Protein AF-A0A8T5DVI0-F1 (afdb_monomer_lite)

Radius of gyration: 33.38 Å; chains: 1; bounding box: 99×47×87 Å

Foldseek 3Di:
DDPVVVVVVVVVVVVVVVVVVVVVVVVVVCVVVLCPFPVVFDAQQQDALVRCLVLCVPFWDADAQAPQAPPAQEEEAAESDQQDPQQLLVLLLCLVSVVSNLAQAEEEADAPDVLLVVLLVVCLVPVDLVSVQVRLVVGLHSLSSSSSSNSCSVSNHRYHHQFHHPVPQDPPDDPSRSLQVRQQSSLQVVLVQPPPVSHRYYYYDHPVSLGCNGNVVSCVVSVGGYFYEYEEEALDARPDQDPPLRGHRSNNVSCVVVVNLVHWTKGAPVPNGSGRTYTYGYDDDPPVSVVVVVVVCVVPPDDDPPDDDDDDDPCVCVVPPDQFDKDKDFCLVQFDQDLVCLLVSQLVVLLVRLVPRVSDDPVNSLQSSLLVSLCCCPVVSPQQGHWGMWIADRVQQKIKTKGFHNNNDRDDCVSTVSHGIGIGIDHVVNSCVPPDDSQLQDPDPVLQDDFPWDWQPVRPCLRSQLNSLRSCVSRPLVQWDWDPDDAFTKIFRADPPDPPDRGSDIGFPNGTDADPLLVLLLVLLVLLVVCVVLLVVVLVVLVVLLPDPLDDPVVSVVSVVLSVVSVVLSVQLNVLSSCSRVQQNVQVSVSHGRDLVNSVVSLVSNLVSLVVNVVSLVVVVVVVVVDPRDPDPDDPDPVVVVVSSVVSVVSSVVSVVSSVVSVVVSD

Sequence (667 aa):
MTLSEVKNSVQETIFLKDRIKTSLEKIIKLNKEIDPGDDGYKRFVNAKSDDIMPYVQSNWTDLDEASLVNDSQVILFGDTNHAKTGNIGGMAKYIPLLKKAGITDVAIEFPRDEKNLEAVTQFNETGDLSLIRPIANQTRTPVRIVRFFRNAHQEGMNVSLIDMPEKSRDSKWSTTQLNYQRGIYMGQVLSELAEDSNVKIAAFCGAGHFREKEIPKQLTDDNIAFKKFAVVTQGQPMSFILPDNQYEIGPANAVNRCDLSNRSGFVDLNNNYDLDGFIYFTKSSLIEDQKSAKLILDDISSIIPSVDAPKENALAHLTGSTAIQTISQHFGNRVDPSLYTWEGTNTEKIYDFVNNIDSLNNGQKLHLSIMLENYVRTTLRHGGGSILRMEFDSDANAFGIDTIDTFGKKFDAEEYAAARGKHREVTLDMLLSQYNFEDIMIKDVSQIPETDILPNPENLESAHKVMILMSAYATHPERITWANDRSTPMIGVYREGNHNDDYITRLGIEDFLLTDMESKLVDFEKKNSEYTHNMDKLNTLFYSFSKDKALSFSYRKKVKNYSSEFIAIFSDIIYASNNVTRKIINARSELQYLSNDSAETLIENAYNKLETYNAVINNVADVMDKKNVYRGKFFENDLDFKQIIQDNREMVKDLRSNLNDIRTSLN

Structure (mmCIF, N/CA/C/O backbone):
data_AF-A0A8T5DVI0-F1
#
_entry.id   AF-A0A8T5DVI0-F1
#
loop_
_atom_site.group_PDB
_atom_site.id
_atom_site.type_symbol
_atom_site.label_atom_id
_atom_site.label_alt_id
_atom_site.label_comp_id
_atom_site.label_asym_id
_atom_site.label_entity_id
_atom_site.label_seq_id
_atom_site.pdbx_PDB_ins_code
_atom_site.Cartn_x
_atom_site.Cartn_y
_atom_site.Cartn_z
_atom_site.occupancy
_atom_site.B_iso_or_equiv
_atom_site.auth_seq_id
_atom_site.auth_comp_id
_atom_site.auth_asym_id
_atom_site.auth_atom_id
_atom_site.pdbx_PDB_model_num
ATOM 1 N N . MET A 1 1 ? 48.429 -19.786 4.264 1.00 49.12 1 MET A N 1
ATOM 2 C CA . MET A 1 1 ? 47.968 -19.079 5.470 1.00 49.12 1 MET A CA 1
ATOM 3 C C . MET A 1 1 ? 49.130 -18.978 6.443 1.00 49.12 1 MET A C 1
ATOM 5 O O . MET A 1 1 ? 49.641 -20.007 6.872 1.00 49.12 1 MET A O 1
ATOM 9 N N . THR A 1 2 ? 49.638 -17.777 6.689 1.00 55.56 2 THR A N 1
ATOM 10 C CA . THR A 1 2 ? 50.796 -17.542 7.566 1.00 55.56 2 THR A CA 1
ATOM 11 C C . THR A 1 2 ? 50.367 -17.444 9.032 1.00 55.56 2 THR A C 1
ATOM 13 O O . THR A 1 2 ? 49.215 -17.142 9.341 1.00 55.56 2 THR A O 1
ATOM 16 N N . LEU A 1 3 ? 51.294 -17.668 9.970 1.00 42.81 3 LEU A N 1
ATOM 17 C CA . LEU A 1 3 ? 51.008 -17.565 11.408 1.00 42.81 3 LEU A CA 1
ATOM 18 C C . LEU A 1 3 ? 50.484 -16.167 11.809 1.00 42.81 3 LEU A C 1
ATOM 20 O O . LEU A 1 3 ? 49.744 -16.045 12.782 1.00 42.81 3 LEU A O 1
ATOM 24 N N . SER A 1 4 ? 50.839 -15.115 11.058 1.00 48.41 4 SER A N 1
ATOM 25 C CA . SER A 1 4 ? 50.315 -13.760 11.268 1.00 48.41 4 SER A CA 1
ATOM 26 C C . SER A 1 4 ? 48.877 -13.589 10.779 1.00 48.41 4 SER A C 1
ATOM 28 O O . SER A 1 4 ? 48.117 -12.871 11.417 1.00 48.41 4 SER A O 1
ATOM 30 N N . GLU A 1 5 ? 48.475 -14.266 9.700 1.00 44.12 5 GLU A N 1
ATOM 31 C CA . GLU A 1 5 ? 47.089 -14.245 9.202 1.00 44.12 5 GLU A CA 1
ATOM 32 C C . GLU A 1 5 ? 46.136 -14.941 10.179 1.00 44.12 5 GLU A C 1
ATOM 34 O O . GLU A 1 5 ? 45.064 -14.419 10.472 1.00 44.12 5 GLU A O 1
ATOM 39 N N . VAL A 1 6 ? 46.566 -16.059 10.776 1.00 46.59 6 VAL A N 1
ATOM 40 C CA . VAL A 1 6 ? 45.803 -16.741 11.836 1.00 46.59 6 VAL A CA 1
ATOM 41 C C . VAL A 1 6 ? 45.685 -15.853 13.078 1.00 46.59 6 VAL A C 1
ATOM 43 O O . VAL A 1 6 ? 44.616 -15.755 13.674 1.00 46.59 6 VAL A O 1
ATOM 46 N N . LYS A 1 7 ? 46.758 -15.148 13.457 1.00 50.31 7 LYS A N 1
ATOM 47 C CA . LYS A 1 7 ? 46.757 -14.260 14.628 1.00 50.31 7 LYS A CA 1
ATOM 48 C C . LYS A 1 7 ? 45.857 -13.033 14.430 1.00 50.31 7 LYS A C 1
ATOM 50 O O . LYS A 1 7 ? 45.138 -12.671 15.359 1.00 50.31 7 LYS A O 1
ATOM 55 N N . ASN A 1 8 ? 45.848 -12.454 13.227 1.00 55.25 8 ASN A N 1
ATOM 56 C CA . ASN A 1 8 ? 44.955 -11.349 12.868 1.00 55.25 8 ASN A CA 1
ATOM 57 C C . ASN A 1 8 ? 43.490 -11.799 12.817 1.00 55.25 8 ASN A C 1
ATOM 59 O O . ASN A 1 8 ? 42.644 -11.132 13.399 1.00 55.25 8 ASN A O 1
ATOM 63 N N . SER A 1 9 ? 43.195 -12.963 12.229 1.00 45.84 9 SER A N 1
ATOM 64 C CA . SER A 1 9 ? 41.837 -13.528 12.200 1.00 45.84 9 SER A CA 1
ATOM 65 C C . SER A 1 9 ? 41.302 -13.832 13.607 1.00 45.84 9 SER A C 1
ATOM 67 O O . SER A 1 9 ? 40.149 -13.530 13.922 1.00 45.84 9 SER A O 1
ATOM 69 N N . VAL A 1 10 ? 42.145 -14.359 14.503 1.00 57.53 10 VAL A N 1
ATOM 70 C CA . VAL A 1 10 ? 41.775 -14.587 15.909 1.00 57.53 10 VAL A CA 1
ATOM 71 C C . VAL A 1 10 ? 41.552 -13.261 16.645 1.00 57.53 10 VAL A C 1
ATOM 73 O O . VAL A 1 10 ? 40.590 -13.151 17.401 1.00 57.53 10 VAL A O 1
ATOM 76 N N . GLN A 1 11 ? 42.379 -12.236 16.408 1.00 58.84 11 GLN A N 1
ATOM 77 C CA . GLN A 1 11 ? 42.171 -10.904 16.989 1.00 58.84 11 GLN A CA 1
ATOM 78 C C . GLN A 1 11 ? 40.897 -10.229 16.471 1.00 58.84 11 GLN A C 1
ATOM 80 O O . GLN A 1 11 ? 40.158 -9.670 17.277 1.00 58.84 11 GLN A O 1
ATOM 85 N N . GLU A 1 12 ? 40.593 -10.325 15.176 1.00 55.38 12 GLU A N 1
ATOM 86 C CA . GLU A 1 12 ? 39.336 -9.834 14.602 1.00 55.38 12 GLU A CA 1
ATOM 87 C C . GLU A 1 12 ? 38.130 -10.575 15.182 1.00 55.38 12 GLU A C 1
ATOM 89 O O . GLU A 1 12 ? 37.137 -9.941 15.526 1.00 55.38 12 GLU A O 1
ATOM 94 N N . THR A 1 13 ? 38.232 -11.891 15.385 1.00 54.12 13 THR A N 1
ATOM 95 C CA . THR A 1 13 ? 37.162 -12.701 15.990 1.00 54.12 13 THR A CA 1
ATOM 96 C C . THR A 1 13 ? 36.935 -12.341 17.462 1.00 54.12 13 THR A C 1
ATOM 98 O O . THR A 1 13 ? 35.790 -12.227 17.901 1.00 54.12 13 THR A O 1
ATOM 101 N N . ILE A 1 14 ? 38.006 -12.114 18.231 1.00 63.81 14 ILE A N 1
ATOM 102 C CA . ILE A 1 14 ? 37.920 -11.641 19.623 1.00 63.81 14 ILE A CA 1
ATOM 103 C C . ILE A 1 14 ? 37.315 -10.233 19.664 1.00 63.81 14 ILE A C 1
ATOM 105 O O . ILE A 1 14 ? 36.398 -9.991 20.443 1.00 63.81 14 ILE A O 1
ATOM 109 N N . PHE A 1 15 ? 37.745 -9.336 18.774 1.00 62.19 15 PHE A N 1
ATOM 110 C CA . PHE A 1 15 ? 37.209 -7.979 18.682 1.00 62.19 15 PHE A CA 1
ATOM 111 C C . PHE A 1 15 ? 35.726 -7.964 18.280 1.00 62.19 15 PHE A C 1
ATOM 113 O O . PHE A 1 15 ? 34.943 -7.187 18.830 1.00 62.19 15 PHE A O 1
ATOM 120 N N . LEU A 1 16 ? 35.306 -8.852 17.370 1.00 56.91 16 LEU A N 1
ATOM 121 C CA . LEU A 1 16 ? 33.899 -9.039 17.007 1.00 56.91 16 LEU A CA 1
ATOM 122 C C . LEU A 1 16 ? 33.086 -9.557 18.197 1.00 56.91 16 LEU A C 1
ATOM 124 O O . LEU A 1 16 ? 32.005 -9.041 18.471 1.00 56.91 16 LEU A O 1
ATOM 128 N N . LYS A 1 17 ? 33.617 -10.547 18.924 1.00 67.50 17 LYS A N 1
ATOM 129 C CA . LYS A 1 17 ? 32.980 -11.124 20.113 1.00 67.50 17 LYS A CA 1
ATOM 130 C C . LYS A 1 17 ? 32.817 -10.085 21.221 1.00 67.50 17 LYS A C 1
ATOM 132 O O . LYS A 1 17 ? 31.741 -10.009 21.807 1.00 67.50 17 LYS A O 1
ATOM 137 N N . ASP A 1 18 ? 33.831 -9.259 21.462 1.00 65.94 18 ASP A N 1
ATOM 138 C CA . ASP A 1 18 ? 33.763 -8.176 22.442 1.00 65.94 18 ASP A CA 1
ATOM 139 C C . ASP A 1 18 ? 32.789 -7.081 21.993 1.00 65.94 18 ASP A C 1
ATOM 141 O O . ASP A 1 18 ? 31.961 -6.657 22.791 1.00 65.94 18 ASP A O 1
ATOM 145 N N . ARG A 1 19 ? 32.762 -6.697 20.705 1.00 59.78 19 ARG A N 1
ATOM 146 C CA . ARG A 1 19 ? 31.736 -5.776 20.172 1.00 59.78 19 ARG A CA 1
ATOM 147 C C . ARG A 1 19 ? 30.322 -6.324 20.319 1.00 59.78 19 ARG A C 1
ATOM 149 O O . ARG A 1 19 ? 29.428 -5.563 20.685 1.00 59.78 19 ARG A O 1
ATOM 156 N N . ILE A 1 20 ? 30.106 -7.605 20.023 1.00 62.69 20 ILE A N 1
ATOM 157 C CA . ILE A 1 20 ? 28.805 -8.268 20.178 1.00 62.69 20 ILE A CA 1
ATOM 158 C C . ILE A 1 20 ? 28.428 -8.314 21.655 1.00 62.69 20 ILE A C 1
ATOM 160 O O . ILE A 1 20 ? 27.305 -7.960 21.991 1.00 62.69 20 ILE A O 1
ATOM 164 N N . LYS A 1 21 ? 29.365 -8.655 22.546 1.00 66.50 21 LYS A N 1
ATOM 165 C CA . LYS A 1 21 ? 29.148 -8.659 23.994 1.00 66.50 21 LYS A CA 1
ATOM 166 C C . LYS A 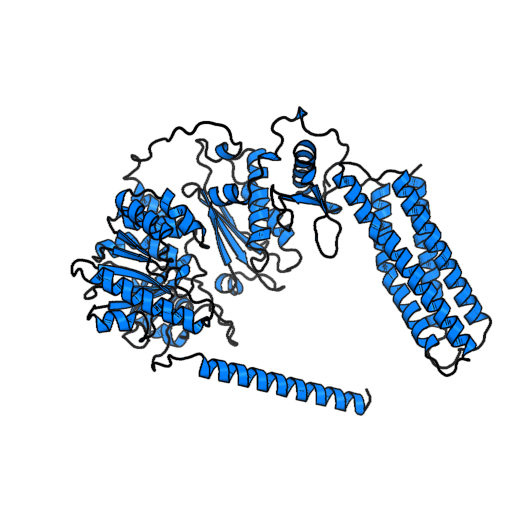1 21 ? 28.819 -7.264 24.520 1.00 66.50 21 LYS A C 1
ATOM 168 O O . LYS A 1 21 ? 27.822 -7.124 25.205 1.00 66.50 21 LYS A O 1
ATOM 173 N N . THR A 1 22 ? 29.569 -6.226 24.153 1.00 63.75 22 THR A N 1
ATOM 174 C CA . THR A 1 22 ? 29.280 -4.837 24.548 1.00 63.75 22 THR A CA 1
ATOM 175 C C . THR A 1 22 ? 27.964 -4.338 23.951 1.00 63.75 22 THR A C 1
ATOM 177 O O . THR A 1 22 ? 27.250 -3.576 24.596 1.00 63.75 22 THR A O 1
ATOM 180 N N . SER A 1 23 ? 27.612 -4.763 22.734 1.00 57.94 23 SER A N 1
ATOM 181 C CA . SER A 1 23 ? 26.320 -4.432 22.118 1.00 57.94 23 SER A CA 1
ATOM 182 C C . SER A 1 23 ? 25.172 -5.156 22.818 1.00 57.94 23 SER A C 1
ATOM 184 O O . SER A 1 23 ? 24.162 -4.529 23.098 1.00 57.94 23 SER A O 1
ATOM 186 N N . LEU A 1 24 ? 25.345 -6.429 23.182 1.00 55.12 24 LEU A N 1
ATOM 187 C CA . LEU A 1 24 ? 24.399 -7.201 23.988 1.00 55.12 24 LEU A CA 1
ATOM 188 C C . LEU A 1 24 ? 24.277 -6.638 25.398 1.00 55.12 24 LEU A C 1
ATOM 190 O O . LEU A 1 24 ? 23.171 -6.503 25.882 1.00 55.12 24 LEU A O 1
ATOM 194 N N . GLU A 1 25 ? 25.370 -6.251 26.049 1.00 59.44 25 GLU A N 1
ATOM 195 C CA . GLU A 1 25 ? 25.352 -5.594 27.358 1.00 59.44 25 GLU A CA 1
ATOM 196 C C . GLU A 1 25 ? 24.685 -4.224 27.273 1.00 59.44 25 GLU A C 1
ATOM 198 O O . GLU A 1 25 ? 23.922 -3.880 28.167 1.00 59.44 25 GLU A O 1
ATOM 203 N N . LYS A 1 26 ? 24.888 -3.466 26.185 1.00 54.44 26 LYS A N 1
ATOM 204 C CA . LYS A 1 26 ? 24.126 -2.242 25.911 1.00 54.44 26 LYS A CA 1
ATOM 205 C C . LYS A 1 26 ? 22.653 -2.531 25.667 1.00 54.44 26 LYS A C 1
ATOM 207 O O . LYS A 1 26 ? 21.849 -1.788 26.196 1.00 54.44 26 LYS A O 1
ATOM 212 N N . ILE A 1 27 ? 22.292 -3.579 24.927 1.00 50.34 27 ILE A N 1
ATOM 213 C CA . ILE A 1 27 ? 20.897 -3.989 24.691 1.00 50.34 27 ILE A CA 1
ATOM 214 C C . ILE A 1 27 ? 20.252 -4.495 25.985 1.00 50.34 27 ILE A C 1
ATOM 216 O O . ILE A 1 27 ? 19.115 -4.158 26.256 1.00 50.34 27 ILE A O 1
ATOM 220 N N . ILE A 1 28 ? 20.970 -5.247 26.820 1.00 50.66 28 ILE A N 1
ATOM 221 C CA . ILE A 1 28 ? 20.510 -5.736 28.127 1.00 50.66 28 ILE A CA 1
ATOM 222 C C . ILE A 1 28 ? 20.371 -4.569 29.102 1.00 50.66 28 ILE A C 1
ATOM 224 O O . ILE A 1 28 ? 19.407 -4.515 29.857 1.00 50.66 28 ILE A O 1
ATOM 228 N N . LYS A 1 29 ? 21.318 -3.627 29.090 1.00 42.62 29 LYS A N 1
ATOM 229 C CA . LYS A 1 29 ? 21.262 -2.410 29.899 1.00 42.62 29 LYS A CA 1
ATOM 230 C C . LYS A 1 29 ? 20.142 -1.487 29.424 1.00 42.62 29 LYS A C 1
ATOM 232 O O . LYS A 1 29 ? 19.383 -1.033 30.261 1.00 42.62 29 LYS A O 1
ATOM 237 N N . LEU A 1 30 ? 19.969 -1.307 28.114 1.00 43.84 30 LEU A N 1
ATOM 238 C CA . LEU A 1 30 ? 18.816 -0.634 27.514 1.00 43.84 30 LEU A CA 1
ATOM 239 C C . LEU A 1 30 ? 17.528 -1.360 27.912 1.00 43.84 30 LEU A C 1
ATOM 241 O O . LEU A 1 30 ? 16.643 -0.713 28.428 1.00 43.84 30 LEU A O 1
ATOM 245 N N . ASN A 1 31 ? 17.437 -2.686 27.835 1.00 39.22 31 ASN A N 1
ATOM 246 C CA . ASN A 1 31 ? 16.255 -3.436 28.280 1.00 39.22 31 ASN A CA 1
ATOM 247 C C . ASN A 1 31 ? 15.982 -3.300 29.789 1.00 39.22 31 ASN A C 1
ATOM 249 O O . ASN A 1 31 ? 14.826 -3.331 30.189 1.00 39.22 31 ASN A O 1
ATOM 253 N N . LYS A 1 32 ? 17.014 -3.126 30.626 1.00 39.78 32 LYS A N 1
ATOM 254 C CA . LYS A 1 32 ? 16.868 -2.867 32.070 1.00 39.78 32 LYS A CA 1
ATOM 255 C C . LYS A 1 32 ? 16.581 -1.401 32.411 1.00 39.78 32 LYS A C 1
ATOM 257 O O . LYS A 1 32 ? 16.018 -1.138 33.463 1.00 39.78 32 LYS A O 1
ATOM 262 N N . GLU A 1 33 ? 16.988 -0.460 31.564 1.00 39.94 33 GLU A N 1
ATOM 263 C CA . GLU A 1 33 ? 16.776 0.985 31.741 1.00 39.94 33 GLU A CA 1
ATOM 264 C C . GLU A 1 33 ? 15.528 1.497 30.982 1.00 39.94 33 GLU A C 1
ATOM 266 O O . GLU A 1 33 ? 15.061 2.596 31.264 1.00 39.94 33 GLU A O 1
ATOM 271 N N . ILE A 1 34 ? 14.963 0.711 30.051 1.00 42.81 34 ILE A N 1
ATOM 272 C CA . ILE A 1 34 ? 13.792 1.042 29.207 1.00 42.81 34 ILE A CA 1
ATOM 273 C C . ILE A 1 34 ? 12.474 0.498 29.767 1.00 42.81 34 ILE A C 1
ATOM 275 O O . ILE A 1 34 ? 11.423 0.896 29.267 1.00 42.81 34 ILE A O 1
ATOM 279 N N . ASP A 1 35 ? 12.483 -0.335 30.811 1.00 42.06 35 ASP A N 1
ATOM 280 C CA . ASP A 1 35 ? 11.243 -0.743 31.479 1.00 42.06 35 ASP A CA 1
ATOM 281 C C . ASP A 1 35 ? 11.020 0.037 32.789 1.00 42.06 35 ASP A C 1
ATOM 283 O O . ASP A 1 35 ? 11.393 -0.425 33.868 1.00 42.06 35 ASP A O 1
ATOM 287 N N . PRO A 1 36 ? 10.416 1.241 32.749 1.00 37.75 36 PRO A N 1
ATOM 288 C CA . PRO A 1 36 ? 9.961 1.934 33.952 1.00 37.75 36 PRO A CA 1
ATOM 289 C C . PRO A 1 36 ? 8.748 1.245 34.624 1.00 37.75 36 PRO A C 1
ATOM 291 O O . PRO A 1 36 ? 8.157 1.821 35.548 1.00 37.75 36 PRO A O 1
ATOM 294 N N . GLY A 1 37 ? 8.357 0.043 34.173 1.00 41.78 37 GLY A N 1
ATOM 295 C CA . GLY A 1 37 ? 7.135 -0.656 34.557 1.00 41.78 37 GLY A CA 1
ATOM 296 C C . GLY A 1 37 ? 7.271 -2.177 34.670 1.00 41.78 37 GLY A C 1
ATOM 297 O O . GLY A 1 37 ? 6.352 -2.881 34.244 1.00 41.78 37 GLY A O 1
ATOM 298 N N . ASP A 1 38 ? 8.340 -2.677 35.303 1.00 46.44 38 ASP A N 1
ATOM 299 C CA . ASP A 1 38 ? 8.255 -3.972 35.993 1.00 46.44 38 ASP A CA 1
ATOM 300 C C . ASP A 1 38 ? 7.333 -3.787 37.215 1.00 46.44 38 ASP A C 1
ATOM 302 O O . ASP A 1 38 ? 7.764 -3.500 38.332 1.00 46.44 38 ASP A O 1
ATOM 306 N N . ASP A 1 39 ? 6.027 -3.816 36.947 1.00 51.53 39 ASP A N 1
ATOM 307 C CA . ASP A 1 39 ? 4.931 -3.750 37.917 1.00 51.53 39 ASP A CA 1
ATOM 308 C C . ASP A 1 39 ? 4.658 -5.126 38.560 1.00 51.53 39 ASP A C 1
ATOM 310 O O . ASP A 1 39 ? 3.711 -5.281 39.327 1.00 51.53 39 ASP A O 1
ATOM 314 N N . GLY A 1 40 ? 5.510 -6.127 38.293 1.00 46.38 40 GLY A N 1
ATOM 315 C CA . GLY A 1 40 ? 5.433 -7.462 38.885 1.00 46.38 40 GLY A CA 1
ATOM 316 C C . GLY A 1 40 ? 4.423 -8.409 38.226 1.00 46.38 40 GLY A C 1
ATOM 317 O O . GLY A 1 40 ? 4.270 -9.537 38.699 1.00 46.38 40 GLY A O 1
ATOM 318 N N . TYR A 1 41 ? 3.759 -8.006 37.135 1.00 50.59 41 TYR A N 1
ATOM 319 C CA . TYR A 1 41 ? 2.787 -8.845 36.425 1.00 50.59 41 TYR A CA 1
ATOM 320 C C . TYR A 1 41 ? 3.394 -9.626 35.248 1.00 50.59 41 TYR A C 1
ATOM 322 O O . TYR A 1 41 ? 4.251 -9.145 34.504 1.00 50.59 41 TYR A O 1
ATOM 330 N N . LYS A 1 42 ? 2.880 -10.844 35.008 1.00 64.88 42 LYS A N 1
ATOM 331 C CA . LYS A 1 42 ? 3.125 -11.573 33.753 1.00 64.88 42 LYS A CA 1
ATOM 332 C C . LYS A 1 42 ? 2.398 -10.850 32.615 1.00 64.88 42 LYS A C 1
ATOM 334 O O . LYS A 1 42 ? 1.173 -10.866 32.569 1.00 64.88 42 LYS A O 1
ATOM 339 N N . ARG A 1 43 ? 3.148 -10.247 31.687 1.00 73.88 43 ARG A N 1
ATOM 340 C CA . ARG A 1 43 ? 2.597 -9.547 30.513 1.00 73.88 43 ARG A CA 1
ATOM 341 C C . ARG A 1 43 ? 1.921 -10.516 29.542 1.00 73.88 43 ARG A C 1
ATOM 343 O O . ARG A 1 43 ? 2.596 -11.379 28.976 1.00 73.88 43 ARG A O 1
ATOM 350 N N . PHE A 1 44 ? 0.631 -10.321 29.275 1.00 81.88 44 PHE A N 1
ATOM 351 C CA . PHE A 1 44 ? -0.142 -11.165 28.354 1.00 81.88 44 PHE A CA 1
ATOM 352 C C . PHE A 1 44 ? 0.440 -11.218 26.931 1.00 81.88 44 PHE A C 1
ATOM 354 O O . PHE A 1 44 ? 0.556 -12.291 26.343 1.00 81.88 44 PHE A O 1
ATOM 361 N N . VAL A 1 45 ? 0.882 -10.080 26.383 1.00 72.38 45 VAL A N 1
ATOM 362 C CA . VAL A 1 45 ? 1.431 -9.991 25.011 1.00 72.38 45 VAL A CA 1
ATOM 363 C C . VAL A 1 45 ? 2.713 -10.808 24.795 1.00 72.38 45 VAL A C 1
ATOM 365 O O . VAL A 1 45 ? 3.067 -11.101 23.656 1.00 72.38 45 VAL A O 1
ATOM 368 N N . ASN A 1 46 ? 3.386 -11.199 25.882 1.00 75.12 46 ASN A N 1
ATOM 369 C CA . ASN A 1 46 ? 4.594 -12.025 25.871 1.00 75.12 46 ASN A CA 1
ATOM 370 C C . ASN A 1 46 ? 4.324 -13.475 26.312 1.00 75.12 46 ASN A C 1
ATOM 372 O O . ASN A 1 46 ? 5.267 -14.258 26.446 1.00 75.12 46 ASN A O 1
ATOM 376 N N . ALA A 1 47 ? 3.067 -13.833 26.588 1.00 80.31 47 ALA A N 1
ATOM 377 C CA . ALA A 1 47 ? 2.712 -15.163 27.059 1.00 80.31 47 ALA A CA 1
ATOM 378 C C . ALA A 1 47 ? 2.979 -16.215 25.977 1.00 80.31 47 ALA A C 1
ATOM 380 O O . ALA A 1 47 ? 2.689 -16.003 24.795 1.00 80.31 47 ALA A O 1
ATOM 381 N N . LYS A 1 48 ? 3.515 -17.372 26.380 1.00 83.88 48 LYS A N 1
ATOM 382 C CA . LYS A 1 48 ? 3.704 -18.505 25.471 1.00 83.88 48 LYS A CA 1
ATOM 383 C C . LYS A 1 48 ? 2.390 -19.253 25.287 1.00 83.88 48 LYS A C 1
ATOM 385 O O . LYS A 1 48 ? 1.545 -19.278 26.176 1.00 83.88 48 LYS A O 1
ATOM 390 N N . SER A 1 49 ? 2.250 -19.922 24.144 1.00 85.50 49 SER A N 1
ATOM 391 C CA . SER A 1 49 ? 1.069 -20.742 23.844 1.00 85.50 49 SER A CA 1
ATOM 392 C C . SER A 1 49 ? 0.789 -21.783 24.934 1.00 85.50 49 SER A C 1
ATOM 394 O O . SER A 1 49 ? -0.348 -21.884 25.381 1.00 85.50 49 SER A O 1
ATOM 396 N N . ASP A 1 50 ? 1.819 -22.483 25.423 1.00 86.69 50 ASP A N 1
ATOM 397 C CA . ASP A 1 50 ? 1.665 -23.505 26.470 1.00 86.69 50 ASP A CA 1
ATOM 398 C C . ASP A 1 50 ? 1.163 -22.935 27.808 1.00 86.69 50 ASP A C 1
ATOM 400 O O . ASP A 1 50 ? 0.495 -23.647 28.553 1.00 86.69 50 ASP A O 1
ATOM 404 N N . ASP A 1 51 ? 1.434 -21.657 28.098 1.00 87.19 51 ASP A N 1
ATOM 405 C CA . ASP A 1 51 ? 0.955 -21.002 29.320 1.00 87.19 51 ASP A CA 1
ATOM 406 C C . ASP A 1 51 ? -0.520 -20.582 29.201 1.00 87.19 51 ASP A C 1
ATOM 408 O O . ASP A 1 51 ? -1.241 -20.565 30.196 1.00 87.19 51 ASP A O 1
ATOM 412 N N . ILE A 1 52 ? -0.977 -20.249 27.987 1.00 90.19 52 ILE A N 1
ATOM 413 C CA . ILE A 1 52 ? -2.343 -19.771 27.713 1.00 90.19 52 ILE A CA 1
ATOM 414 C C . ILE A 1 52 ? -3.318 -20.926 27.446 1.00 90.19 52 ILE A C 1
ATOM 416 O O . ILE A 1 52 ? -4.495 -20.840 27.795 1.00 90.19 52 ILE A O 1
ATOM 420 N N . MET A 1 53 ? -2.835 -22.022 26.858 1.00 91.88 53 MET A N 1
ATOM 421 C CA . MET A 1 53 ? -3.645 -23.168 26.436 1.00 91.88 53 MET A CA 1
ATOM 422 C C . MET A 1 53 ? -4.562 -23.740 27.536 1.00 91.88 53 MET A C 1
ATOM 424 O O . MET A 1 53 ? -5.724 -23.998 27.220 1.00 91.88 53 MET A O 1
ATOM 428 N N . PRO A 1 54 ? -4.138 -23.881 28.813 1.00 92.94 54 PRO A N 1
ATOM 429 C CA . PRO A 1 54 ? -5.028 -24.360 29.872 1.00 92.94 54 PRO A CA 1
ATOM 430 C C . PRO A 1 54 ? -6.272 -23.484 30.060 1.00 92.94 54 PRO A C 1
ATOM 432 O O . PRO A 1 54 ? -7.365 -24.020 30.212 1.00 92.94 54 PRO A O 1
ATOM 435 N N . TYR A 1 55 ? -6.128 -22.156 29.980 1.00 92.25 55 TYR A N 1
ATOM 436 C CA . TYR A 1 55 ? -7.250 -21.217 30.098 1.00 92.25 55 TYR A CA 1
ATOM 437 C C . TYR A 1 55 ? -8.187 -21.311 28.897 1.00 92.25 55 TYR A C 1
ATOM 439 O O . TYR A 1 55 ? -9.400 -21.300 29.063 1.00 92.25 55 TYR A O 1
ATOM 447 N N . VAL A 1 56 ? -7.641 -21.466 27.686 1.00 91.56 56 VAL A N 1
ATOM 448 C CA . VAL A 1 56 ? -8.455 -21.687 26.479 1.00 91.56 56 VAL A CA 1
ATOM 449 C C . VAL A 1 56 ? -9.283 -22.967 26.616 1.00 91.56 56 VAL A C 1
ATOM 451 O O . VAL A 1 56 ? -10.461 -22.976 26.287 1.00 91.56 56 VAL A O 1
ATOM 454 N N . GLN A 1 57 ? -8.692 -24.048 27.127 1.00 92.31 57 GLN A N 1
ATOM 455 C CA . GLN A 1 57 ? -9.388 -25.328 27.284 1.00 92.31 57 GLN A CA 1
ATOM 456 C C . GLN A 1 57 ? -10.486 -25.285 28.352 1.00 92.31 57 GLN A C 1
ATOM 458 O O . GLN A 1 57 ? -11.509 -25.946 28.188 1.00 92.31 57 GLN A O 1
ATOM 463 N N . SER A 1 58 ? -10.275 -24.547 29.446 1.00 88.62 58 SER A N 1
ATOM 464 C CA . SER A 1 58 ? -11.192 -24.547 30.590 1.00 88.62 58 SER A CA 1
ATOM 465 C C . SER A 1 58 ? -12.208 -23.404 30.594 1.00 88.62 58 SER A C 1
ATOM 467 O O . SER A 1 58 ? -13.274 -23.567 31.182 1.00 88.62 58 SER A O 1
ATOM 469 N N . ASN A 1 59 ? -11.888 -22.267 29.968 1.00 89.19 59 ASN A N 1
ATOM 470 C CA . ASN A 1 59 ? -12.620 -21.005 30.132 1.00 89.19 59 ASN A CA 1
ATOM 471 C C . ASN A 1 59 ? -13.095 -20.392 28.803 1.00 89.19 59 ASN A C 1
ATOM 473 O O . ASN A 1 59 ? -13.530 -19.242 28.796 1.00 89.19 59 ASN A O 1
ATOM 477 N N . TRP A 1 60 ? -12.990 -21.106 27.677 1.00 89.12 60 TRP A N 1
ATOM 478 C CA . TRP A 1 60 ? -13.523 -20.609 26.410 1.00 89.12 60 TRP A CA 1
ATOM 479 C C . TRP A 1 60 ? -15.044 -20.492 26.463 1.00 89.12 60 TRP A C 1
ATOM 481 O O . TRP A 1 60 ? -15.752 -21.481 26.670 1.00 89.12 60 TRP A O 1
ATOM 491 N N . THR A 1 61 ? -15.540 -19.300 26.161 1.00 85.31 61 THR A N 1
ATOM 492 C CA . THR A 1 61 ? -16.952 -19.049 25.895 1.00 85.31 61 THR A CA 1
ATOM 493 C C . THR A 1 61 ? -17.110 -18.481 24.495 1.00 85.31 61 THR A C 1
ATOM 495 O O . THR A 1 61 ? -16.284 -17.697 24.020 1.00 85.31 61 THR A O 1
ATOM 498 N N . ASP A 1 62 ? -18.193 -18.854 23.822 1.00 81.12 62 ASP A N 1
ATOM 499 C CA . ASP A 1 62 ? -18.577 -18.143 22.607 1.00 81.12 62 ASP A CA 1
ATOM 500 C C . ASP A 1 62 ? -18.907 -16.686 22.969 1.00 81.12 62 ASP A C 1
ATOM 502 O O . ASP A 1 62 ? -19.312 -16.393 24.094 1.00 81.12 62 ASP A O 1
ATOM 506 N N . LEU A 1 63 ? -18.668 -15.753 22.045 1.00 72.75 63 LEU A N 1
ATOM 507 C CA . LEU A 1 63 ? -18.984 -14.341 22.279 1.00 72.75 63 LEU A CA 1
ATOM 508 C C . LEU A 1 63 ? -20.508 -14.162 22.366 1.00 72.75 63 LEU A C 1
ATOM 510 O O . LEU A 1 63 ? -21.178 -14.103 21.333 1.00 72.75 63 LEU A O 1
ATOM 514 N N . ASP A 1 64 ? -21.036 -14.069 23.588 1.00 65.88 64 ASP A N 1
ATOM 515 C CA . ASP A 1 64 ? -22.444 -13.814 23.896 1.00 65.88 64 ASP A CA 1
ATOM 516 C C . ASP A 1 64 ? -22.647 -12.605 24.838 1.00 65.88 64 ASP A C 1
ATOM 518 O O . ASP A 1 64 ? -21.712 -12.066 25.430 1.00 65.88 64 ASP A O 1
ATOM 522 N N . GLU A 1 65 ? -23.890 -12.111 24.898 1.00 57.62 65 GLU A N 1
ATOM 523 C CA . GLU A 1 65 ? -24.278 -10.788 25.427 1.00 57.62 65 GLU A CA 1
ATOM 524 C C . GLU A 1 65 ? -23.985 -10.579 26.931 1.00 57.62 65 GLU A C 1
ATOM 526 O O . GLU A 1 65 ? -23.863 -9.439 27.375 1.00 57.62 65 GLU A O 1
ATOM 531 N N . ALA A 1 66 ? -23.876 -11.649 27.728 1.00 50.22 66 ALA A N 1
ATOM 532 C CA . ALA A 1 66 ? -23.987 -11.576 29.191 1.00 50.22 66 ALA A CA 1
ATOM 533 C C . ALA A 1 66 ? -22.648 -11.647 29.952 1.00 50.22 66 ALA A C 1
ATOM 535 O O . ALA A 1 66 ? -22.594 -11.286 31.130 1.00 50.22 66 ALA A O 1
ATOM 536 N N . SER A 1 67 ? -21.570 -12.106 29.312 1.00 54.62 67 SER A N 1
ATOM 537 C CA . SER A 1 67 ? -20.297 -12.419 29.983 1.00 54.62 67 SER A CA 1
ATOM 538 C C . SER A 1 67 ? -19.259 -11.282 29.946 1.00 54.62 67 SER A C 1
ATOM 540 O O . SER A 1 67 ? -18.389 -11.221 30.813 1.00 54.62 67 SER A O 1
ATOM 542 N N . LEU A 1 68 ? -19.371 -10.331 29.011 1.00 62.41 68 LEU A N 1
ATOM 543 C CA . LEU A 1 68 ? -18.307 -9.351 28.727 1.00 62.41 68 LEU A CA 1
ATOM 544 C C . LEU A 1 68 ? -18.297 -8.090 29.619 1.00 62.41 68 LEU A C 1
ATOM 546 O O . LEU A 1 68 ? -17.269 -7.428 29.722 1.00 62.41 68 LEU A O 1
ATOM 550 N N . VAL A 1 69 ? -19.416 -7.732 30.254 1.00 63.91 69 VAL A N 1
ATOM 551 C CA . VAL A 1 69 ? -19.714 -6.326 30.641 1.00 63.91 69 VAL A CA 1
ATOM 552 C C . VAL A 1 69 ? -20.260 -6.113 32.043 1.00 63.91 69 VAL A C 1
ATOM 554 O O . VAL A 1 69 ? -20.296 -4.971 32.508 1.00 63.91 69 VAL A O 1
ATOM 557 N N . ASN A 1 70 ? -20.731 -7.167 32.711 1.00 63.09 70 ASN A N 1
ATOM 558 C CA . ASN A 1 70 ? -21.380 -6.987 34.004 1.00 63.09 70 ASN A CA 1
ATOM 559 C C . ASN A 1 70 ? -20.385 -6.366 35.002 1.00 63.09 70 ASN A C 1
ATOM 561 O O . ASN A 1 70 ? -19.231 -6.799 35.101 1.00 63.09 70 ASN A O 1
ATOM 565 N N . ASP A 1 71 ? -20.862 -5.322 35.685 1.00 75.81 71 ASP A N 1
ATOM 566 C CA . ASP A 1 71 ? -20.215 -4.610 36.795 1.00 75.81 71 ASP A CA 1
ATOM 567 C C . ASP A 1 71 ? -19.058 -3.649 36.456 1.00 75.81 71 ASP A C 1
ATOM 569 O O . ASP A 1 71 ? -18.296 -3.265 37.342 1.00 75.81 71 ASP A O 1
ATOM 573 N N . SER A 1 72 ? -18.911 -3.206 35.201 1.00 88.06 72 SER A N 1
ATOM 574 C CA . SER A 1 72 ? -17.905 -2.192 34.829 1.00 88.06 72 SER A CA 1
ATOM 575 C C . SER A 1 72 ? -18.506 -1.017 34.062 1.00 88.06 72 SER A C 1
ATOM 577 O O . SER A 1 72 ? -19.414 -1.189 33.248 1.00 88.06 72 SER A O 1
ATOM 579 N N . GLN A 1 73 ? -17.996 0.184 34.338 1.00 91.94 73 GLN A N 1
ATOM 580 C CA . GLN A 1 73 ? -18.358 1.407 33.625 1.00 91.94 73 GLN A CA 1
ATOM 581 C C . GLN A 1 73 ? -17.480 1.599 32.384 1.00 91.94 73 GLN A C 1
ATOM 583 O O . GLN A 1 73 ? -17.977 2.011 31.340 1.00 91.94 73 GLN A O 1
ATOM 588 N N . VAL A 1 74 ? -16.195 1.243 32.468 1.00 94.94 74 VAL A N 1
ATOM 589 C CA . VAL A 1 74 ? -15.254 1.312 31.341 1.00 94.94 74 VAL A CA 1
ATOM 590 C C . VAL A 1 74 ? -14.722 -0.077 31.005 1.00 94.94 74 VAL A C 1
ATOM 592 O O . VAL A 1 74 ? -14.311 -0.836 31.878 1.00 94.94 74 VAL A O 1
ATOM 595 N N . ILE A 1 75 ? -14.684 -0.415 29.722 1.00 93.12 75 ILE A N 1
ATOM 596 C CA . ILE A 1 75 ? -14.050 -1.635 29.226 1.00 93.12 75 ILE A CA 1
ATOM 597 C C . ILE A 1 75 ? -12.962 -1.258 28.249 1.00 93.12 75 ILE A C 1
ATOM 599 O O . ILE A 1 75 ? -13.211 -0.600 27.241 1.00 93.12 75 ILE A O 1
ATOM 603 N N . LEU A 1 76 ? -11.752 -1.700 28.556 1.00 94.38 76 LEU A N 1
ATOM 604 C CA . LEU A 1 76 ? -10.571 -1.436 27.764 1.00 94.38 76 LEU A CA 1
ATOM 605 C C . LEU A 1 76 ? -10.292 -2.644 26.863 1.00 94.38 76 LEU A C 1
ATOM 607 O O . LEU A 1 76 ? -9.945 -3.722 27.344 1.00 94.38 76 LEU A O 1
ATOM 611 N N . PHE A 1 77 ? -10.426 -2.455 25.554 1.00 93.00 77 PHE A N 1
ATOM 612 C CA . PHE A 1 77 ? -10.087 -3.418 24.511 1.00 93.00 77 PHE A CA 1
ATOM 613 C C . PHE A 1 77 ? -8.704 -3.100 23.941 1.00 93.00 77 PHE A C 1
ATOM 615 O O . PHE A 1 77 ? -8.527 -2.176 23.149 1.00 93.00 77 PHE A O 1
ATOM 622 N N . GLY A 1 78 ? -7.724 -3.884 24.375 1.00 90.81 78 GLY A N 1
ATOM 623 C CA . GLY A 1 78 ? -6.313 -3.738 24.064 1.00 90.81 78 GLY A CA 1
ATOM 624 C C . GLY A 1 78 ? -5.977 -4.320 22.706 1.00 90.81 78 GLY A C 1
ATOM 625 O O . GLY A 1 78 ? -5.849 -5.537 22.569 1.00 90.81 78 GLY A O 1
ATOM 626 N N . ASP A 1 79 ? -5.768 -3.463 21.716 1.00 88.44 79 ASP A N 1
ATOM 627 C CA . ASP A 1 79 ? -5.216 -3.839 20.425 1.00 88.44 79 ASP A CA 1
ATOM 628 C C . ASP A 1 79 ? -3.792 -4.373 20.612 1.00 88.44 79 ASP A C 1
ATOM 630 O O . ASP A 1 79 ? -2.858 -3.644 20.960 1.00 88.44 79 ASP A O 1
ATOM 634 N N . THR A 1 80 ? -3.627 -5.678 20.406 1.00 83.69 80 THR A N 1
ATOM 635 C CA . THR A 1 80 ? -2.330 -6.345 20.546 1.00 83.69 80 THR A CA 1
ATOM 636 C C . THR A 1 80 ? -1.473 -6.236 19.282 1.00 83.69 80 THR A C 1
ATOM 638 O O . THR A 1 80 ? -0.297 -6.608 19.316 1.00 83.69 80 THR A O 1
ATOM 641 N N . ASN A 1 81 ? -2.022 -5.722 18.169 1.00 74.56 81 ASN A N 1
ATOM 642 C CA . ASN A 1 81 ? -1.276 -5.474 16.938 1.00 74.56 81 ASN A CA 1
ATOM 643 C C . ASN A 1 81 ? -1.961 -4.450 16.008 1.00 74.56 81 ASN A C 1
ATOM 645 O O . ASN A 1 81 ? -2.646 -4.814 15.049 1.00 74.56 81 ASN A O 1
ATOM 649 N N . HIS A 1 82 ? -1.601 -3.178 16.189 1.00 63.38 82 HIS A N 1
ATOM 650 C CA . HIS A 1 82 ? -2.036 -2.037 15.369 1.00 63.38 82 HIS A CA 1
ATOM 651 C C . HIS A 1 82 ? -1.816 -2.176 13.857 1.00 63.38 82 HIS A C 1
ATOM 653 O O . HIS A 1 82 ? -2.394 -1.442 13.055 1.00 63.38 82 HIS A O 1
ATOM 659 N N . ALA A 1 83 ? -0.932 -3.079 13.423 1.00 56.62 83 ALA A N 1
ATOM 660 C CA . ALA A 1 83 ? -0.644 -3.276 12.010 1.00 56.62 83 ALA A CA 1
ATOM 661 C C . ALA A 1 83 ? -1.629 -4.229 11.310 1.00 56.62 83 ALA A C 1
ATOM 663 O O . ALA A 1 83 ? -1.458 -4.446 10.104 1.00 56.62 83 ALA A O 1
ATOM 664 N N . LYS A 1 84 ? -2.599 -4.821 12.025 1.00 65.06 84 LYS A N 1
ATOM 665 C CA . LYS A 1 84 ? -3.471 -5.887 11.512 1.00 65.06 84 LYS A CA 1
ATOM 666 C C . LYS A 1 84 ? -4.950 -5.510 11.546 1.00 65.06 84 LYS A C 1
ATOM 668 O O . LYS A 1 84 ? -5.480 -5.049 12.545 1.00 65.06 84 LYS A O 1
ATOM 673 N N . THR A 1 85 ? -5.626 -5.794 10.436 1.00 64.81 85 THR A N 1
ATOM 674 C CA . THR A 1 85 ? -7.055 -5.528 10.215 1.00 64.81 85 THR A CA 1
ATOM 675 C C . THR A 1 85 ? -8.001 -6.295 11.114 1.00 64.81 85 THR A C 1
ATOM 677 O O . THR A 1 85 ? -9.110 -5.827 11.350 1.00 64.81 85 THR A O 1
ATOM 680 N N . GLY A 1 86 ? -7.597 -7.470 11.590 1.00 70.88 86 GLY A N 1
ATOM 681 C CA . GLY A 1 86 ? -8.502 -8.375 12.288 1.00 70.88 86 GLY A CA 1
ATOM 682 C C . GLY A 1 86 ? -9.062 -7.815 13.591 1.00 70.88 86 GLY A C 1
ATOM 683 O O . GLY A 1 86 ? -10.254 -7.965 13.839 1.00 70.88 86 GLY A O 1
ATOM 684 N N . ASN A 1 87 ? -8.247 -7.098 14.374 1.00 84.06 87 ASN A N 1
ATOM 685 C CA . ASN A 1 87 ? -8.675 -6.575 15.672 1.00 84.06 87 ASN A CA 1
ATOM 686 C C . ASN A 1 87 ? -9.760 -5.507 15.492 1.00 84.06 87 ASN A C 1
ATOM 688 O O . ASN A 1 87 ? -10.860 -5.652 16.017 1.00 84.06 87 ASN A O 1
ATOM 692 N N . ILE A 1 88 ? -9.497 -4.485 14.671 1.00 83.00 88 ILE A N 1
ATOM 693 C CA . ILE A 1 88 ? -10.485 -3.437 14.383 1.00 83.00 88 ILE A CA 1
ATOM 694 C C . ILE A 1 88 ? -11.686 -3.960 13.582 1.00 83.00 88 ILE A C 1
ATOM 696 O O . ILE A 1 88 ? -12.810 -3.521 13.804 1.00 83.00 88 ILE A O 1
ATOM 700 N N . GLY A 1 89 ? -11.478 -4.922 12.677 1.00 78.75 89 GLY A N 1
ATOM 701 C CA . GLY A 1 89 ? -12.554 -5.555 11.912 1.00 78.75 89 GLY A CA 1
ATOM 702 C C . GLY A 1 89 ? -13.508 -6.345 12.801 1.00 78.75 89 GLY A C 1
ATOM 703 O O . GLY A 1 89 ? -14.722 -6.191 12.683 1.00 78.75 89 GLY A O 1
ATOM 704 N N . GLY A 1 90 ? -12.958 -7.126 13.732 1.00 79.88 90 GLY A N 1
ATOM 705 C CA . GLY A 1 90 ? -13.727 -7.791 14.775 1.00 79.88 90 GLY A CA 1
ATOM 706 C C . GLY A 1 90 ? -14.471 -6.776 15.635 1.00 79.88 90 GLY A C 1
ATOM 707 O O . GLY A 1 90 ? -15.693 -6.836 15.711 1.00 79.88 90 GLY A O 1
ATOM 708 N N . MET A 1 91 ? -13.785 -5.772 16.187 1.00 86.44 91 MET A N 1
ATOM 709 C CA . MET A 1 91 ? -14.441 -4.746 17.009 1.00 86.44 91 MET A CA 1
ATOM 710 C C . MET A 1 91 ? -15.597 -4.048 16.280 1.00 86.44 91 MET A C 1
ATOM 712 O O . MET A 1 91 ? -16.680 -3.932 16.846 1.00 86.44 91 MET A O 1
ATOM 716 N N . ALA A 1 92 ? -15.416 -3.661 15.012 1.00 84.62 92 ALA A N 1
ATOM 717 C CA . ALA A 1 92 ? -16.482 -3.077 14.198 1.00 84.62 92 ALA A CA 1
ATOM 718 C C . ALA A 1 92 ? -17.687 -4.025 14.050 1.00 84.62 92 ALA A C 1
ATOM 720 O O . ALA A 1 92 ? -18.834 -3.589 14.151 1.00 84.62 92 ALA A O 1
ATOM 721 N N . LYS A 1 93 ? -17.444 -5.325 13.839 1.00 81.94 93 LYS A N 1
ATOM 722 C CA . LYS A 1 93 ? -18.488 -6.357 13.718 1.00 81.94 93 LYS A CA 1
ATOM 723 C C . LYS A 1 93 ? -19.273 -6.567 15.018 1.00 81.94 93 LYS A C 1
ATOM 725 O O . LYS A 1 93 ? -20.463 -6.861 14.954 1.00 81.94 93 LYS A O 1
ATOM 730 N N . TYR A 1 94 ? -18.632 -6.422 16.176 1.00 83.06 94 TYR A N 1
ATOM 731 C CA . TYR A 1 94 ? -19.240 -6.698 17.483 1.00 83.06 94 TYR A CA 1
ATOM 732 C C . TYR A 1 94 ? -19.830 -5.462 18.184 1.00 83.06 94 TYR A C 1
ATOM 734 O O . TYR A 1 94 ? -20.307 -5.585 19.308 1.00 83.06 94 TYR A O 1
ATOM 742 N N . ILE A 1 95 ? -19.893 -4.296 17.529 1.00 88.19 95 ILE A N 1
ATOM 743 C CA . ILE A 1 95 ? -20.568 -3.104 18.073 1.00 88.19 95 ILE A CA 1
ATOM 744 C C . ILE A 1 95 ? -22.017 -3.379 18.538 1.00 88.19 95 ILE A C 1
ATOM 746 O O . ILE A 1 95 ? -22.327 -3.034 19.681 1.00 88.19 95 ILE A O 1
ATOM 750 N N . PRO A 1 96 ? -22.888 -4.063 17.764 1.00 85.69 96 PRO A N 1
ATOM 751 C CA . PRO A 1 96 ? -24.244 -4.371 18.231 1.00 85.69 96 PRO A CA 1
ATOM 752 C C . PRO A 1 96 ? -24.256 -5.235 19.498 1.00 85.69 96 PRO A C 1
ATOM 754 O O . PRO A 1 96 ? -25.117 -5.077 20.362 1.00 85.69 96 PRO A O 1
ATOM 757 N N . LEU A 1 97 ? -23.273 -6.133 19.646 1.00 83.75 97 LEU A N 1
ATOM 758 C CA . LEU A 1 97 ? -23.124 -6.942 20.855 1.00 83.75 97 LEU A CA 1
ATOM 759 C C . LEU A 1 97 ? -22.794 -6.054 22.060 1.00 83.75 97 LEU A C 1
ATOM 761 O O . LEU A 1 97 ? -23.425 -6.210 23.100 1.00 83.75 97 LEU A O 1
ATOM 765 N N . LEU A 1 98 ? -21.872 -5.095 21.904 1.00 87.62 98 LEU A N 1
ATOM 766 C CA . LEU A 1 98 ? -21.521 -4.122 22.946 1.00 87.62 98 LEU A CA 1
ATOM 767 C C . LEU A 1 98 ? -22.726 -3.264 23.357 1.00 87.62 98 LEU A C 1
ATOM 769 O O . LEU A 1 98 ? -22.937 -3.039 24.550 1.00 87.62 98 LEU A O 1
ATOM 773 N N . LYS A 1 99 ? -23.558 -2.839 22.397 1.00 88.75 99 LYS A N 1
ATOM 774 C CA . LYS A 1 99 ? -24.790 -2.095 22.691 1.00 88.75 99 LYS A CA 1
ATOM 775 C C . LYS A 1 99 ? -25.757 -2.906 23.551 1.00 88.75 99 LYS A C 1
ATOM 777 O O . LYS A 1 99 ? -26.245 -2.408 24.564 1.00 88.75 99 LYS A O 1
ATOM 782 N N . LYS A 1 100 ? -26.015 -4.165 23.184 1.00 85.69 100 LYS A N 1
ATOM 783 C CA . LYS A 1 100 ? -26.886 -5.071 23.960 1.00 85.69 100 LYS A CA 1
ATOM 784 C C . LYS A 1 100 ? -26.347 -5.362 25.358 1.00 85.69 100 LYS A C 1
ATOM 786 O O . LYS A 1 100 ? -27.110 -5.469 26.311 1.00 85.69 100 LYS A O 1
ATOM 791 N N . ALA A 1 101 ? -25.028 -5.412 25.467 1.00 82.50 101 ALA A N 1
ATOM 792 C CA . ALA A 1 101 ? -24.264 -5.480 26.702 1.00 82.50 101 ALA A CA 1
ATOM 793 C C . ALA A 1 101 ? -24.387 -4.213 27.590 1.00 82.50 101 ALA A C 1
ATOM 795 O O . ALA A 1 101 ? -23.886 -4.177 28.716 1.00 82.50 101 ALA A O 1
ATOM 796 N N . GLY A 1 102 ? -25.077 -3.171 27.117 1.00 87.38 102 GLY A N 1
ATOM 797 C CA . GLY A 1 102 ? -25.360 -1.948 27.862 1.00 87.38 102 GLY A CA 1
ATOM 798 C C . GLY A 1 102 ? -24.305 -0.856 27.704 1.00 87.38 102 GLY A C 1
ATOM 799 O O . GLY A 1 102 ? -24.380 0.138 28.420 1.00 87.38 102 GLY A O 1
ATOM 800 N N . ILE A 1 103 ? -23.338 -1.014 26.795 1.00 91.75 103 ILE A N 1
ATOM 801 C CA . ILE A 1 103 ? -22.423 0.072 26.430 1.00 91.75 103 ILE A CA 1
ATOM 802 C C . ILE A 1 103 ? -23.230 1.180 25.739 1.00 91.75 103 ILE A C 1
ATOM 804 O O . ILE A 1 103 ? -24.082 0.916 24.885 1.00 91.75 103 ILE A O 1
ATOM 808 N N . THR A 1 104 ? -22.963 2.428 26.108 1.00 93.56 104 THR A N 1
ATOM 809 C CA . THR A 1 104 ? -23.601 3.617 25.528 1.00 93.56 104 THR A CA 1
ATOM 810 C C . THR A 1 104 ? -22.666 4.351 24.576 1.00 93.56 104 THR A C 1
ATOM 812 O O . THR A 1 104 ? -23.131 4.924 23.594 1.00 93.56 104 THR A O 1
ATOM 815 N N . ASP A 1 105 ? -21.357 4.270 24.815 1.00 96.25 105 ASP A N 1
ATOM 816 C CA . ASP A 1 105 ? -20.346 5.051 24.113 1.00 96.25 105 ASP A CA 1
ATOM 817 C C . ASP A 1 105 ? -19.167 4.160 23.717 1.00 96.25 105 ASP A C 1
ATOM 819 O O . ASP A 1 105 ? -18.765 3.244 24.441 1.00 96.25 105 ASP A O 1
ATOM 823 N N . VAL A 1 106 ? -18.579 4.441 22.558 1.00 96.44 106 VAL A N 1
ATOM 824 C CA . VAL A 1 106 ? -17.340 3.802 22.120 1.00 96.44 106 VAL A CA 1
ATOM 825 C C . VAL A 1 106 ? -16.232 4.833 21.986 1.00 96.44 106 VAL A C 1
ATOM 827 O O . VAL A 1 106 ? -16.429 5.938 21.487 1.00 96.44 106 VAL A O 1
ATOM 830 N N . ALA A 1 107 ? -15.037 4.466 22.423 1.00 96.38 107 ALA A N 1
ATOM 831 C CA . ALA A 1 107 ? -13.854 5.307 22.358 1.00 96.38 107 ALA A CA 1
ATOM 832 C C . ALA A 1 107 ? -12.777 4.632 21.505 1.00 96.38 107 ALA A C 1
ATOM 834 O O . ALA A 1 107 ? -12.620 3.415 21.557 1.00 96.38 107 ALA A O 1
ATOM 835 N N . ILE A 1 108 ? -12.032 5.402 20.714 1.00 95.12 108 ILE A N 1
ATOM 836 C CA . ILE A 1 108 ? -10.996 4.873 19.820 1.00 95.12 108 ILE A CA 1
ATOM 837 C C . ILE A 1 108 ? -9.731 5.739 19.837 1.00 95.12 108 ILE A C 1
ATOM 839 O O . ILE A 1 108 ? -9.792 6.972 19.872 1.00 95.12 108 ILE A O 1
ATOM 843 N N . GLU A 1 109 ? -8.567 5.088 19.831 1.00 93.38 109 GLU A N 1
ATOM 844 C CA . GLU A 1 109 ? -7.244 5.723 19.858 1.00 93.38 109 GLU A CA 1
ATOM 845 C C . GLU A 1 109 ? -6.921 6.460 18.544 1.00 93.38 109 GLU A C 1
ATOM 847 O O . GLU A 1 109 ? -6.186 5.976 17.686 1.00 93.38 109 GLU A O 1
ATOM 852 N N . PHE A 1 110 ? -7.467 7.666 18.400 1.00 93.06 110 PHE A N 1
ATOM 853 C CA . PHE A 1 110 ? -7.077 8.647 17.389 1.00 93.06 110 PHE A CA 1
ATOM 854 C C . PHE A 1 110 ? -6.762 9.994 18.033 1.00 93.06 110 PHE A C 1
ATOM 856 O O . PHE A 1 110 ? -7.394 10.337 19.041 1.00 93.06 110 PHE A O 1
ATOM 863 N N . PRO A 1 111 ? -5.818 10.773 17.466 1.00 92.44 111 PRO A N 1
ATOM 864 C CA . PRO A 1 111 ? -5.442 12.064 18.021 1.00 92.44 111 PRO A CA 1
ATOM 865 C C . PRO A 1 111 ? -6.639 13.011 18.081 1.00 92.44 111 PRO A C 1
ATOM 867 O O . PRO A 1 111 ? -7.308 13.258 17.070 1.00 92.44 111 PRO A O 1
ATOM 870 N N . ARG A 1 112 ? -6.867 13.592 19.260 1.00 93.81 112 ARG A N 1
ATOM 871 C CA . ARG A 1 112 ? -7.882 14.624 19.519 1.00 93.81 112 ARG A CA 1
ATOM 872 C C . ARG A 1 112 ? -7.486 16.003 18.968 1.00 93.81 112 ARG A C 1
ATOM 874 O O . ARG A 1 112 ? -7.665 17.021 19.631 1.00 93.81 112 ARG A O 1
ATOM 881 N N . ASP A 1 113 ? -6.913 16.056 17.769 1.00 94.06 113 ASP A N 1
ATOM 882 C CA . ASP A 1 113 ? -6.668 17.329 17.093 1.00 94.06 113 ASP A CA 1
ATOM 883 C C . ASP A 1 113 ? -8.001 18.043 16.829 1.00 94.06 113 ASP A C 1
ATOM 885 O O . ASP A 1 113 ? -9.006 17.399 16.539 1.00 94.06 113 ASP A O 1
ATOM 889 N N . GLU A 1 114 ? -8.007 19.375 16.896 1.00 93.19 114 GLU A N 1
ATOM 890 C CA . GLU A 1 114 ? -9.216 20.211 16.785 1.00 93.19 114 GLU A CA 1
ATOM 891 C C . GLU A 1 114 ? -10.088 19.845 15.571 1.00 93.19 114 GLU A C 1
ATOM 893 O O . GLU A 1 114 ? -11.282 19.599 15.715 1.00 93.19 114 GLU A O 1
ATOM 898 N N . LYS A 1 115 ? -9.463 19.671 14.398 1.00 93.31 115 LYS A N 1
ATOM 899 C CA . LYS A 1 115 ? -10.126 19.216 13.166 1.00 93.31 115 LYS A CA 1
ATOM 900 C C . LYS A 1 115 ? -10.798 17.845 13.319 1.00 93.31 115 LYS A C 1
ATOM 902 O O . LYS A 1 115 ? -11.884 17.632 12.789 1.00 93.31 115 LYS A O 1
ATOM 907 N N . ASN A 1 116 ? -10.133 16.896 13.978 1.00 94.31 116 ASN A N 1
ATOM 908 C CA . ASN A 1 116 ? -10.661 15.541 14.139 1.00 94.31 116 ASN A CA 1
ATOM 909 C C . ASN A 1 116 ? -11.829 15.536 15.132 1.00 94.31 116 ASN A C 1
ATOM 911 O O . ASN A 1 116 ? -12.821 14.853 14.901 1.00 94.31 116 ASN A O 1
ATOM 915 N N . LEU A 1 117 ? -11.731 16.321 16.210 1.00 93.56 117 LEU A N 1
ATOM 916 C CA . LEU A 1 117 ? -12.815 16.490 17.178 1.00 93.56 117 LEU A CA 1
ATOM 917 C C . LEU A 1 117 ? -14.051 17.133 16.546 1.00 93.56 117 LEU A C 1
ATOM 919 O O . LEU A 1 117 ? -15.158 16.642 16.762 1.00 93.56 117 LEU A O 1
ATOM 923 N N . GLU A 1 118 ? -13.874 18.190 15.749 1.00 95.56 118 GLU A N 1
ATOM 924 C CA . GLU A 1 118 ? -14.976 18.844 15.036 1.00 95.56 118 GLU A CA 1
ATOM 925 C C . GLU A 1 118 ? -15.688 17.859 14.099 1.00 95.56 118 GLU A C 1
ATOM 927 O O . GLU A 1 118 ? -16.909 17.711 14.166 1.00 95.56 118 GLU A O 1
ATOM 932 N N . ALA A 1 119 ? -14.921 17.114 13.297 1.00 94.81 119 ALA A N 1
ATOM 933 C CA . ALA A 1 119 ? -15.460 16.119 12.376 1.00 94.81 119 ALA A CA 1
ATOM 934 C C . ALA A 1 119 ? -16.236 15.003 13.097 1.00 94.81 119 ALA A C 1
ATOM 936 O O . ALA A 1 119 ? -17.309 14.609 12.646 1.00 94.81 119 ALA A O 1
ATOM 937 N N . VAL A 1 120 ? -15.725 14.502 14.227 1.00 96.06 120 VAL A N 1
ATOM 938 C CA . VAL A 1 120 ? -16.389 13.432 14.993 1.00 96.06 120 VAL A CA 1
ATOM 939 C C . VAL A 1 120 ? -17.622 13.936 15.735 1.00 96.06 120 VAL A C 1
ATOM 941 O O . VAL A 1 120 ? -18.619 13.222 15.804 1.00 96.06 120 VAL A O 1
ATOM 944 N N . THR A 1 121 ? -17.597 15.171 16.234 1.00 95.69 121 THR A N 1
ATOM 945 C CA . THR A 1 121 ? -18.769 15.797 16.864 1.00 95.69 121 THR A CA 1
ATOM 946 C C . THR A 1 121 ? -19.907 15.932 15.855 1.00 95.69 121 THR A C 1
ATOM 948 O O . THR A 1 121 ? -21.004 15.433 16.093 1.00 95.69 121 THR A O 1
ATOM 951 N N . GLN A 1 122 ? -19.621 16.503 14.681 1.00 95.88 122 GLN A N 1
ATOM 952 C CA . GLN A 1 122 ? -20.601 16.619 13.599 1.00 95.88 122 GLN A CA 1
ATOM 953 C C . GLN A 1 122 ? -21.068 15.245 13.097 1.00 95.88 122 GLN A C 1
ATOM 955 O O . GLN A 1 122 ? -22.247 15.067 12.791 1.00 95.88 122 GLN A O 1
ATOM 960 N N . PHE A 1 123 ? -20.180 14.248 13.040 1.00 96.56 123 PHE A N 1
ATOM 961 C CA . PHE A 1 123 ? -20.559 12.879 12.693 1.00 96.56 123 PHE A CA 1
ATOM 962 C C . PHE A 1 123 ? -21.543 12.275 13.701 1.00 96.56 123 PHE A C 1
ATOM 964 O O . PHE A 1 123 ? -22.537 11.690 13.281 1.00 96.56 123 PHE A O 1
ATOM 971 N N . ASN A 1 124 ? -21.308 12.417 15.008 1.00 95.75 124 ASN A N 1
ATOM 972 C CA . ASN A 1 124 ? -22.217 11.874 16.022 1.00 95.75 124 ASN A CA 1
ATOM 973 C C . ASN A 1 124 ? -23.634 12.466 15.888 1.00 95.75 124 ASN A C 1
ATOM 975 O O . ASN A 1 124 ? -24.611 11.751 16.092 1.00 95.75 124 ASN A O 1
ATOM 979 N N . GLU A 1 125 ? -23.749 13.736 15.486 1.00 94.94 125 GLU A N 1
ATOM 980 C CA . GLU A 1 125 ? -25.032 14.421 15.271 1.00 94.94 125 GLU A CA 1
ATOM 981 C C . GLU A 1 125 ? -25.725 14.041 13.951 1.00 94.94 125 GLU A C 1
ATOM 983 O O . GLU A 1 125 ? -26.951 13.953 13.897 1.00 94.94 125 GLU A O 1
ATOM 988 N N . THR A 1 126 ? -24.958 13.847 12.875 1.00 92.00 126 THR A N 1
ATOM 989 C CA . THR A 1 126 ? -25.496 13.751 11.501 1.00 92.00 126 THR A CA 1
ATOM 990 C C . THR A 1 126 ? -25.441 12.353 10.893 1.00 92.00 126 THR A C 1
ATOM 992 O O . THR A 1 126 ? -26.167 12.072 9.940 1.00 92.00 126 THR A O 1
ATOM 995 N N . GLY A 1 127 ? -24.549 11.496 11.384 1.00 89.62 127 GLY A N 1
ATOM 996 C CA . GLY A 1 127 ? -24.207 10.219 10.765 1.00 89.62 127 GLY A CA 1
ATOM 997 C C . GLY A 1 127 ? -23.404 10.332 9.463 1.00 89.62 127 GLY A C 1
ATOM 998 O O . GLY A 1 127 ? -23.203 9.316 8.791 1.00 89.62 127 GLY A O 1
ATOM 999 N N . ASP A 1 128 ? -22.934 11.526 9.071 1.00 86.81 128 ASP A N 1
ATOM 1000 C CA . ASP A 1 128 ? -22.231 11.715 7.796 1.00 86.81 128 ASP A CA 1
ATOM 1001 C C . ASP A 1 128 ? -20.814 11.115 7.810 1.00 86.81 128 ASP A C 1
ATOM 1003 O O . ASP A 1 128 ? -19.846 11.687 8.318 1.00 86.81 128 ASP A O 1
ATOM 1007 N N . LEU A 1 129 ? -20.670 9.947 7.177 1.00 84.56 129 LEU A N 1
ATOM 1008 C CA . LEU A 1 129 ? -19.394 9.239 7.055 1.00 84.56 129 LEU A CA 1
ATOM 1009 C C . LEU A 1 129 ? -18.343 9.997 6.228 1.00 84.56 129 LEU A C 1
ATOM 1011 O O . LEU A 1 129 ? -17.163 9.645 6.307 1.00 84.56 129 LEU A O 1
ATOM 1015 N N . SER A 1 130 ? -18.723 11.009 5.438 1.00 82.75 130 SER A N 1
ATOM 1016 C CA . SER A 1 130 ? -17.774 11.837 4.684 1.00 82.75 130 SER A CA 1
ATOM 1017 C C . SER A 1 130 ? -16.794 12.574 5.609 1.00 82.75 130 SER A C 1
ATOM 1019 O O . SER A 1 130 ? -15.619 12.714 5.267 1.00 82.75 130 SER A O 1
ATOM 1021 N N . LEU A 1 131 ? -17.237 12.917 6.823 1.00 86.12 131 LEU A N 1
ATOM 1022 C CA . LEU A 1 131 ? -16.441 13.564 7.869 1.00 86.12 131 LEU A CA 1
ATOM 1023 C C . LEU A 1 131 ? -15.380 12.626 8.467 1.00 86.12 131 LEU A C 1
ATOM 1025 O O . LEU A 1 131 ? -14.299 13.064 8.860 1.00 86.12 131 LEU A O 1
ATOM 1029 N N . ILE A 1 132 ? -15.661 11.319 8.496 1.00 90.56 132 ILE A N 1
ATOM 1030 C CA . ILE A 1 132 ? -14.790 10.299 9.099 1.00 90.56 132 ILE A CA 1
ATOM 1031 C C . ILE A 1 132 ? -13.747 9.775 8.110 1.00 90.56 132 ILE A C 1
ATOM 1033 O O . ILE A 1 132 ? -12.630 9.439 8.509 1.00 90.56 132 ILE A O 1
ATOM 1037 N N . ARG A 1 133 ? -14.065 9.727 6.810 1.00 83.38 133 ARG A N 1
ATOM 1038 C CA . ARG A 1 133 ? -13.154 9.212 5.768 1.00 83.38 133 ARG A CA 1
ATOM 1039 C C . ARG A 1 133 ? -11.748 9.838 5.810 1.00 83.38 133 ARG A C 1
ATOM 1041 O O . ARG A 1 133 ? -10.788 9.072 5.746 1.00 83.38 133 ARG A O 1
ATOM 1048 N N . PRO A 1 134 ? -11.565 11.164 5.981 1.00 81.94 134 PRO A N 1
ATOM 1049 C CA . PRO A 1 134 ? -10.234 11.765 6.096 1.00 81.94 134 PRO A CA 1
ATOM 1050 C C . PRO A 1 134 ? -9.425 11.286 7.308 1.00 81.94 134 PRO A C 1
ATOM 1052 O O . PRO A 1 134 ? -8.199 11.240 7.232 1.00 81.94 134 PRO A O 1
ATOM 1055 N N . ILE A 1 135 ? -10.089 10.941 8.415 1.00 86.81 135 ILE A N 1
A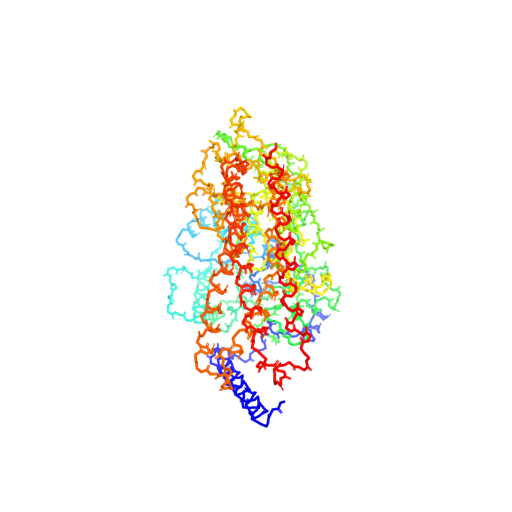TOM 1056 C CA . ILE A 1 135 ? -9.449 10.384 9.615 1.00 86.81 135 ILE A CA 1
ATOM 1057 C C . ILE A 1 135 ? -9.081 8.920 9.346 1.00 86.81 135 ILE A C 1
ATOM 1059 O O . ILE A 1 135 ? -7.935 8.511 9.519 1.00 86.81 135 ILE A O 1
ATOM 1063 N N . ALA A 1 136 ? -10.031 8.141 8.825 1.00 86.50 136 ALA A N 1
ATOM 1064 C CA . ALA A 1 136 ? -9.846 6.727 8.520 1.00 86.50 136 ALA A CA 1
ATOM 1065 C C . ALA A 1 136 ? -8.737 6.472 7.480 1.00 86.50 136 ALA A C 1
ATOM 1067 O O . ALA A 1 136 ? -7.952 5.535 7.641 1.00 86.50 136 ALA A O 1
ATOM 1068 N N . ASN A 1 137 ? -8.628 7.323 6.452 1.00 79.94 137 ASN A N 1
ATOM 1069 C CA . ASN A 1 137 ? -7.628 7.230 5.377 1.00 79.94 137 ASN A CA 1
ATOM 1070 C C . ASN A 1 137 ? -6.179 7.442 5.852 1.00 79.94 137 ASN A C 1
ATOM 1072 O O . ASN A 1 137 ? -5.250 7.159 5.100 1.00 79.94 137 ASN A O 1
ATOM 1076 N N . GLN A 1 138 ? -5.969 7.902 7.090 1.00 78.25 138 GLN A N 1
ATOM 1077 C CA . GLN A 1 138 ? -4.639 7.970 7.713 1.00 78.25 138 GLN A CA 1
ATOM 1078 C C . GLN A 1 138 ? -4.182 6.605 8.254 1.00 78.25 138 GLN A C 1
ATOM 1080 O O . GLN A 1 138 ? -3.030 6.439 8.655 1.00 78.25 138 GLN A O 1
ATOM 1085 N N . THR A 1 139 ? -5.072 5.609 8.267 1.00 80.19 139 THR A N 1
ATOM 1086 C CA . THR A 1 139 ? -4.786 4.261 8.761 1.00 80.19 139 THR A CA 1
ATOM 1087 C C . THR A 1 139 ? -4.495 3.276 7.633 1.00 80.19 139 THR A C 1
ATOM 1089 O O . THR A 1 139 ? -4.685 3.541 6.451 1.00 80.19 139 THR A O 1
ATOM 1092 N N . ARG A 1 140 ? -4.055 2.075 8.015 1.00 77.38 140 ARG A N 1
ATOM 1093 C CA . ARG A 1 140 ? -3.872 0.939 7.098 1.00 77.38 140 ARG A CA 1
ATOM 1094 C C . ARG A 1 140 ? -5.183 0.211 6.780 1.00 77.38 140 ARG A C 1
ATOM 1096 O O . ARG A 1 140 ? -5.172 -0.697 5.949 1.00 77.38 140 ARG A O 1
ATOM 1103 N N . THR A 1 141 ? -6.256 0.563 7.490 1.00 81.31 141 THR A N 1
ATOM 1104 C CA . THR A 1 141 ? -7.538 -0.153 7.526 1.00 81.31 141 THR A CA 1
ATOM 1105 C C . THR A 1 141 ? -8.733 0.818 7.472 1.00 81.31 141 THR A C 1
ATOM 1107 O O . THR A 1 141 ? -9.626 0.748 8.328 1.00 81.31 141 THR A O 1
ATOM 1110 N N . PRO A 1 142 ? -8.746 1.784 6.529 1.00 83.50 142 PRO A N 1
ATOM 1111 C CA . PRO A 1 142 ? -9.768 2.826 6.460 1.00 83.50 142 PRO A CA 1
ATOM 1112 C C . PRO A 1 142 ? -11.201 2.295 6.411 1.00 83.50 142 PRO A C 1
ATOM 1114 O O . PRO A 1 142 ? -12.086 2.867 7.044 1.00 83.50 142 PRO A O 1
ATOM 1117 N N . VAL A 1 143 ? -11.458 1.195 5.702 1.00 83.44 143 VAL A N 1
ATOM 1118 C CA . VAL A 1 143 ? -12.812 0.651 5.539 1.00 83.44 143 VAL A CA 1
ATOM 1119 C C . VAL A 1 143 ? -13.334 0.135 6.872 1.00 83.44 143 VAL A C 1
ATOM 1121 O O . VAL A 1 143 ? -14.482 0.402 7.226 1.00 83.44 143 VAL A O 1
ATOM 1124 N N . ARG A 1 144 ? -12.499 -0.569 7.640 1.00 85.31 144 ARG A N 1
ATOM 1125 C CA . ARG A 1 144 ? -12.886 -1.094 8.959 1.00 85.31 144 ARG A CA 1
ATOM 1126 C C . ARG A 1 144 ? -13.099 0.004 9.992 1.00 85.31 144 ARG A C 1
ATOM 1128 O O . ARG A 1 144 ? -14.035 -0.098 10.777 1.00 85.31 144 ARG A O 1
ATOM 1135 N N . ILE A 1 145 ? -12.315 1.080 9.935 1.00 88.31 145 ILE A N 1
ATOM 1136 C CA . ILE A 1 145 ? -12.549 2.268 10.766 1.00 88.31 145 ILE A CA 1
ATOM 1137 C C . ILE A 1 145 ? -13.885 2.918 10.396 1.00 88.31 145 ILE A C 1
ATOM 1139 O O . ILE A 1 145 ? -14.723 3.124 11.265 1.00 88.31 145 ILE A O 1
ATOM 1143 N N . VAL A 1 146 ? -14.153 3.155 9.109 1.00 87.69 146 VAL A N 1
ATOM 1144 C CA . VAL A 1 146 ? -15.448 3.706 8.670 1.00 87.69 146 VAL A CA 1
ATOM 1145 C C . VAL A 1 146 ? -16.613 2.800 9.088 1.00 87.69 146 VAL A C 1
ATOM 1147 O O . VAL A 1 146 ? -17.653 3.304 9.507 1.00 87.69 146 VAL A O 1
ATOM 1150 N N . ARG A 1 147 ? -16.454 1.470 9.020 1.00 86.38 147 ARG A N 1
ATOM 1151 C CA . ARG A 1 147 ? -17.460 0.504 9.500 1.00 86.38 147 ARG A CA 1
ATOM 1152 C C . ARG A 1 147 ? -17.660 0.581 11.017 1.00 86.38 147 ARG A C 1
ATOM 1154 O O . ARG A 1 147 ? -18.803 0.549 11.449 1.00 86.38 147 ARG A O 1
ATOM 1161 N N . PHE A 1 148 ? -16.597 0.726 11.809 1.00 90.12 148 PHE A N 1
ATOM 1162 C CA . PHE A 1 148 ? -16.697 0.917 13.262 1.00 90.12 148 PHE A CA 1
ATOM 1163 C C . PHE A 1 148 ? -17.565 2.135 13.605 1.00 90.12 148 PHE A C 1
ATOM 1165 O O . PHE A 1 148 ? -18.535 2.003 14.347 1.00 90.12 148 PHE A O 1
ATOM 1172 N N . PHE A 1 149 ? -17.272 3.292 12.998 1.00 92.88 149 PHE A N 1
ATOM 1173 C CA . PHE A 1 149 ? -18.045 4.521 13.209 1.00 92.88 149 PHE A CA 1
ATOM 1174 C C . PHE A 1 149 ? -19.497 4.361 12.751 1.00 92.88 149 PHE A C 1
ATOM 1176 O O . PHE A 1 149 ? -20.418 4.680 13.499 1.00 92.88 149 PHE A O 1
ATOM 1183 N N . ARG A 1 150 ? -19.712 3.812 11.548 1.00 91.19 150 ARG A N 1
ATOM 1184 C CA . ARG A 1 150 ? -21.052 3.547 11.006 1.00 91.19 150 ARG A CA 1
ATOM 1185 C C . ARG A 1 150 ? -21.887 2.685 11.949 1.00 91.19 150 ARG A C 1
ATOM 1187 O O . ARG A 1 150 ? -23.011 3.061 12.257 1.00 91.19 150 ARG A O 1
ATOM 1194 N N . ASN A 1 151 ? -21.340 1.554 12.392 1.00 90.56 151 ASN A N 1
ATOM 1195 C CA . ASN A 1 151 ? -22.062 0.609 13.236 1.00 90.56 151 ASN A CA 1
ATOM 1196 C C . ASN A 1 151 ? -22.365 1.226 14.609 1.00 90.56 151 ASN A C 1
ATOM 1198 O O . ASN A 1 151 ? -23.465 1.055 15.114 1.00 90.56 151 ASN A O 1
ATOM 1202 N N . ALA A 1 152 ? -21.436 1.997 15.187 1.00 93.25 152 ALA A N 1
ATOM 1203 C CA . ALA A 1 152 ? -21.675 2.701 16.450 1.00 93.25 152 ALA A CA 1
ATOM 1204 C C . ALA A 1 152 ? -22.823 3.709 16.335 1.00 93.25 152 ALA A C 1
ATOM 1206 O O . ALA A 1 152 ? -23.744 3.686 17.149 1.00 93.25 152 ALA A O 1
ATOM 1207 N N . HIS A 1 153 ? -22.823 4.528 15.281 1.00 92.88 153 HIS A N 1
ATOM 1208 C CA . HIS A 1 153 ? -23.895 5.491 15.046 1.00 92.88 153 HIS A CA 1
ATOM 1209 C C . HIS A 1 153 ? -25.249 4.809 14.786 1.00 92.88 153 HIS A C 1
ATOM 1211 O O . HIS A 1 153 ? -26.262 5.237 15.332 1.00 92.88 153 HIS A O 1
ATOM 1217 N N . GLN A 1 154 ? -25.277 3.717 14.010 1.00 92.31 154 GLN A N 1
ATOM 1218 C CA . GLN A 1 154 ? -26.499 2.936 13.756 1.00 92.31 154 GLN A CA 1
ATOM 1219 C C . GLN A 1 154 ? -27.106 2.345 15.037 1.00 92.31 154 GLN A C 1
ATOM 1221 O O . GLN A 1 154 ? -28.326 2.306 15.169 1.00 92.31 154 GLN A O 1
ATOM 1226 N N . GLU A 1 155 ? -26.270 1.947 15.996 1.00 93.00 155 GLU A N 1
ATOM 1227 C CA . GLU A 1 155 ? -26.692 1.459 17.318 1.00 93.00 155 GLU A CA 1
ATOM 1228 C C . GLU A 1 155 ? -26.993 2.598 18.320 1.00 93.00 155 GLU A C 1
ATOM 1230 O O . GLU A 1 155 ? -27.251 2.357 19.507 1.00 93.00 155 GLU A O 1
ATOM 1235 N N . GLY A 1 156 ? -26.951 3.858 17.869 1.00 93.19 156 GLY A N 1
ATOM 1236 C CA . GLY A 1 156 ? -27.177 5.036 18.704 1.00 93.19 156 GLY A CA 1
ATOM 1237 C C . GLY A 1 156 ? -26.145 5.166 19.825 1.00 93.19 156 GLY A C 1
ATOM 1238 O O . GLY A 1 156 ? -26.511 5.452 20.966 1.00 93.19 156 GLY A O 1
ATOM 1239 N N . MET A 1 157 ? -24.883 4.854 19.529 1.00 94.56 157 MET A N 1
ATOM 1240 C CA . MET A 1 157 ? -23.743 5.038 20.426 1.00 94.56 157 MET A CA 1
ATOM 1241 C C . MET A 1 157 ? -22.924 6.244 19.973 1.00 94.56 157 MET A C 1
ATOM 1243 O O . MET A 1 157 ? -22.696 6.415 18.772 1.00 94.56 157 MET A O 1
ATOM 1247 N N . ASN A 1 158 ? -22.427 7.052 20.912 1.00 94.81 158 ASN A N 1
ATOM 1248 C CA . ASN A 1 158 ? -21.489 8.115 20.548 1.00 94.81 158 ASN A CA 1
ATOM 1249 C C . ASN A 1 158 ? -20.092 7.536 20.337 1.00 94.81 158 ASN A C 1
ATOM 1251 O O . ASN A 1 158 ? -19.665 6.625 21.052 1.00 94.81 158 ASN A O 1
ATOM 1255 N N . VAL A 1 159 ? -19.354 8.112 19.389 1.00 96.25 159 VAL A N 1
ATOM 1256 C CA . VAL A 1 159 ? -17.943 7.796 19.172 1.00 96.25 159 VAL A CA 1
ATOM 1257 C C . VAL A 1 159 ? -17.066 8.921 19.713 1.00 96.25 159 VAL A C 1
ATOM 1259 O O . VAL A 1 159 ? -17.281 10.088 19.390 1.00 96.25 159 VAL A O 1
ATOM 1262 N N . SER A 1 160 ? -16.045 8.572 20.496 1.00 96.12 160 SER A N 1
ATOM 1263 C CA . SER A 1 160 ? -15.064 9.508 21.057 1.00 96.12 160 SER A CA 1
ATOM 1264 C C . SER A 1 160 ? -13.634 9.169 20.633 1.00 96.12 160 SER A C 1
ATOM 1266 O O . SER A 1 160 ? -13.228 8.009 20.620 1.00 96.12 160 SER A O 1
ATOM 1268 N N . LEU A 1 161 ? -12.834 10.192 20.326 1.00 96.31 161 LEU A N 1
ATOM 1269 C CA . LEU A 1 161 ? -11.388 10.053 20.112 1.00 96.31 161 LEU A CA 1
ATOM 1270 C C . LEU A 1 161 ? -10.664 10.239 21.445 1.00 96.31 161 LEU A C 1
ATOM 1272 O O . LEU A 1 161 ? -11.038 11.138 22.192 1.00 96.31 161 LEU A O 1
ATOM 1276 N N . ILE A 1 162 ? -9.646 9.438 21.759 1.00 96.69 162 ILE A N 1
ATOM 1277 C CA . ILE A 1 162 ? -9.008 9.480 23.093 1.00 96.69 162 ILE A CA 1
ATOM 1278 C C . ILE A 1 162 ? -7.502 9.758 23.096 1.00 96.69 162 ILE A C 1
ATOM 1280 O O . ILE A 1 162 ? -6.954 10.040 24.157 1.00 96.69 162 ILE A O 1
ATOM 1284 N N . ASP A 1 163 ? -6.816 9.731 21.951 1.00 96.00 163 ASP A N 1
ATOM 1285 C CA . ASP A 1 163 ? -5.357 9.903 21.931 1.00 96.00 163 ASP A CA 1
ATOM 1286 C C . ASP A 1 163 ? -4.938 11.378 22.036 1.00 96.00 163 ASP A C 1
ATOM 1288 O O . ASP A 1 163 ? -5.651 12.304 21.633 1.00 96.00 163 ASP A O 1
ATOM 1292 N N . MET A 1 164 ? -3.726 11.584 22.548 1.00 96.25 164 MET A N 1
ATOM 1293 C CA . MET A 1 164 ? -3.110 12.893 22.707 1.00 96.25 164 MET A CA 1
ATOM 1294 C C . MET A 1 164 ? -3.006 13.618 21.353 1.00 96.25 164 MET A C 1
ATOM 1296 O O . MET A 1 164 ? -2.432 13.043 20.414 1.00 96.25 164 MET A O 1
ATOM 1300 N N . PRO A 1 165 ? -3.474 14.883 21.260 1.00 94.44 165 PRO A N 1
ATOM 1301 C CA . PRO A 1 165 ? -3.317 15.716 20.070 1.00 94.44 165 PRO A CA 1
ATOM 1302 C C . PRO A 1 165 ? -1.856 15.797 19.640 1.00 94.44 165 PRO A C 1
ATOM 1304 O O . PRO A 1 165 ? -0.961 15.881 20.487 1.00 94.44 165 PRO A O 1
ATOM 1307 N N . GLU A 1 166 ? -1.589 15.819 18.336 1.00 91.62 166 GLU A N 1
ATOM 1308 C CA . GLU A 1 166 ? -0.213 15.803 17.830 1.00 91.62 166 GLU A CA 1
ATOM 1309 C C . GLU A 1 166 ? 0.584 17.024 18.293 1.00 91.62 166 GLU A C 1
ATOM 1311 O O . GLU A 1 166 ? 1.748 16.904 18.672 1.00 91.62 166 GLU A O 1
ATOM 1316 N N . LYS A 1 167 ? -0.073 18.188 18.359 1.00 91.12 167 LYS A N 1
ATOM 1317 C CA . LYS A 1 167 ? 0.528 19.449 18.824 1.00 91.12 167 LYS A CA 1
ATOM 1318 C C . LYS A 1 167 ? 0.965 19.422 20.292 1.00 91.12 167 LYS A C 1
ATOM 1320 O O . LYS A 1 167 ? 1.819 20.218 20.674 1.00 91.12 167 LYS A O 1
ATOM 1325 N N . SER A 1 168 ? 0.394 18.534 21.104 1.00 90.94 168 SER A N 1
ATOM 1326 C CA . SER A 1 168 ? 0.731 18.385 22.526 1.00 90.94 168 SER A CA 1
ATOM 1327 C C . SER A 1 168 ? 1.909 17.435 22.761 1.00 90.94 168 SER A C 1
ATOM 1329 O O . SER A 1 168 ? 2.379 17.308 23.891 1.00 90.94 168 SER A O 1
ATOM 1331 N N . ARG A 1 169 ? 2.399 16.761 21.712 1.00 91.69 169 ARG A N 1
ATOM 1332 C CA . ARG A 1 169 ? 3.512 15.811 21.800 1.00 91.69 169 ARG A CA 1
ATOM 1333 C C . ARG A 1 169 ? 4.839 16.569 21.792 1.00 91.69 169 ARG A C 1
ATOM 1335 O O . ARG A 1 169 ? 5.149 17.276 20.834 1.00 91.69 169 ARG A O 1
ATOM 1342 N N . ASP A 1 170 ? 5.659 16.396 22.828 1.00 87.88 170 ASP A N 1
ATOM 1343 C CA . ASP A 1 170 ? 7.004 16.981 22.836 1.00 87.88 170 ASP A CA 1
ATOM 1344 C C . ASP A 1 170 ? 7.951 16.152 21.956 1.00 87.88 170 ASP A C 1
ATOM 1346 O O . ASP A 1 170 ? 8.248 14.990 22.241 1.00 87.88 170 ASP A O 1
ATOM 1350 N N . SER A 1 171 ? 8.485 16.785 20.909 1.00 87.25 171 SER A N 1
ATOM 1351 C CA . SER A 1 171 ? 9.503 16.216 20.012 1.00 87.25 171 SER A CA 1
ATOM 1352 C C . SER A 1 171 ? 10.770 15.698 20.716 1.00 87.25 171 SER A C 1
ATOM 1354 O O . SER A 1 171 ? 11.524 14.927 20.125 1.00 87.25 171 SER A O 1
ATOM 1356 N N . LYS A 1 172 ? 11.029 16.119 21.962 1.00 89.44 172 LYS A N 1
ATOM 1357 C CA . LYS A 1 172 ? 12.174 15.678 22.772 1.00 89.44 172 LYS A CA 1
ATOM 1358 C C . LYS A 1 172 ? 11.911 14.390 23.546 1.00 89.44 172 LYS A C 1
ATOM 1360 O O . LYS A 1 172 ? 12.860 13.819 24.086 1.00 89.44 172 LYS A O 1
ATOM 1365 N N . TRP A 1 173 ? 10.660 13.944 23.652 1.00 87.31 173 TRP A N 1
ATOM 1366 C CA . TRP A 1 173 ? 10.349 12.703 24.350 1.00 87.31 173 TRP A CA 1
ATOM 1367 C C . TRP A 1 173 ? 10.910 11.502 23.593 1.00 87.31 173 TRP A C 1
ATOM 1369 O O . TRP A 1 173 ? 10.781 11.376 22.377 1.00 87.31 173 TRP A O 1
ATOM 1379 N N . SER A 1 174 ? 11.512 10.575 24.340 1.00 86.12 174 SER A N 1
ATOM 1380 C CA . SER A 1 174 ? 11.793 9.240 23.806 1.00 86.12 174 SER A CA 1
ATOM 1381 C C . SER A 1 174 ? 10.482 8.525 23.458 1.00 86.12 174 SER A C 1
ATOM 1383 O O . SER A 1 174 ? 9.441 8.836 24.032 1.00 86.12 174 SER A O 1
ATOM 1385 N N . THR A 1 175 ? 10.516 7.519 22.580 1.00 79.38 175 THR A N 1
ATOM 1386 C CA . THR A 1 175 ? 9.324 6.716 22.239 1.00 79.38 175 THR A CA 1
ATOM 1387 C C . THR A 1 175 ? 8.632 6.143 23.480 1.00 79.38 175 THR A C 1
ATOM 1389 O O . THR A 1 175 ? 7.408 6.186 23.576 1.00 79.38 175 THR A O 1
ATOM 1392 N N . THR A 1 176 ? 9.402 5.662 24.462 1.00 82.31 176 THR A N 1
ATOM 1393 C CA . THR A 1 176 ? 8.863 5.152 25.733 1.00 82.31 176 THR A CA 1
ATOM 1394 C C . THR A 1 176 ? 8.150 6.243 26.522 1.00 82.31 176 THR A C 1
ATOM 1396 O O . THR A 1 176 ? 7.040 6.023 27.000 1.00 82.31 176 THR A O 1
ATOM 1399 N N . GLN A 1 177 ? 8.761 7.426 26.635 1.00 86.56 177 GLN A N 1
ATOM 1400 C CA . GLN A 1 177 ? 8.159 8.554 27.341 1.00 86.56 177 GLN A CA 1
ATOM 1401 C C . GLN A 1 177 ? 6.906 9.064 26.624 1.00 86.56 177 GLN A C 1
ATOM 1403 O O . GLN A 1 177 ? 5.901 9.305 27.281 1.00 86.56 177 GLN A O 1
ATOM 1408 N N . LEU A 1 178 ? 6.941 9.183 25.296 1.00 87.38 178 LEU A N 1
ATOM 1409 C CA . LEU A 1 178 ? 5.789 9.577 24.491 1.00 87.38 178 LEU A CA 1
ATOM 1410 C C . LEU A 1 178 ? 4.615 8.614 24.706 1.00 87.38 178 LEU A C 1
ATOM 1412 O O . LEU A 1 178 ? 3.513 9.066 24.994 1.00 87.38 178 LEU A O 1
ATOM 1416 N N . ASN A 1 179 ? 4.849 7.302 24.623 1.00 86.19 179 ASN A N 1
ATOM 1417 C CA . ASN A 1 179 ? 3.800 6.304 24.849 1.00 86.19 179 ASN A CA 1
ATOM 1418 C C . ASN A 1 179 ? 3.223 6.385 26.266 1.00 86.19 179 ASN A C 1
ATOM 1420 O O . ASN A 1 179 ? 2.008 6.370 26.421 1.00 86.19 179 ASN A O 1
ATOM 1424 N N . TYR A 1 180 ? 4.073 6.553 27.279 1.00 90.62 180 TYR A N 1
ATOM 1425 C CA . TYR A 1 180 ? 3.622 6.723 28.660 1.00 90.62 180 TYR A CA 1
ATOM 1426 C C . TYR A 1 180 ? 2.739 7.972 28.839 1.00 90.62 180 TYR A C 1
ATOM 1428 O O . TYR A 1 180 ? 1.669 7.897 29.438 1.00 90.62 180 TYR A O 1
ATOM 1436 N N . GLN A 1 181 ? 3.149 9.117 28.280 1.00 93.44 181 GLN A N 1
ATOM 1437 C CA . GLN A 1 181 ? 2.368 10.359 28.348 1.00 93.44 181 GLN A CA 1
ATOM 1438 C C . GLN A 1 181 ? 1.040 10.251 27.584 1.00 93.44 181 GLN A C 1
ATOM 1440 O O . GLN A 1 181 ? 0.018 10.737 28.065 1.00 93.44 181 GLN A O 1
ATOM 1445 N N . ARG A 1 182 ? 1.029 9.570 26.428 1.00 94.88 182 ARG A N 1
ATOM 1446 C CA . ARG A 1 182 ? -0.205 9.245 25.692 1.00 94.88 182 ARG A CA 1
ATOM 1447 C C . ARG A 1 182 ? -1.150 8.384 26.534 1.00 94.88 182 ARG A C 1
ATOM 1449 O O . ARG A 1 182 ? -2.337 8.681 26.581 1.00 94.88 182 ARG A O 1
ATOM 1456 N N . GLY A 1 183 ? -0.627 7.378 27.239 1.00 94.81 183 GLY A N 1
ATOM 1457 C CA . GLY A 1 183 ? -1.402 6.515 28.136 1.00 94.81 183 GLY A CA 1
ATOM 1458 C C . GLY A 1 183 ? -2.055 7.265 29.299 1.00 94.81 183 GLY A C 1
ATOM 1459 O O . GLY A 1 183 ? -3.235 7.056 29.570 1.00 94.81 183 GLY A O 1
ATOM 1460 N N . ILE A 1 184 ? -1.326 8.184 29.945 1.00 96.38 184 ILE A N 1
ATOM 1461 C CA . ILE A 1 184 ? -1.899 9.065 30.981 1.00 96.38 184 ILE A CA 1
ATOM 1462 C C . ILE A 1 184 ? -3.024 9.921 30.395 1.00 96.38 184 ILE A C 1
ATOM 1464 O O . ILE A 1 184 ? -4.113 9.965 30.960 1.00 96.38 184 ILE A O 1
ATOM 1468 N N . TYR A 1 185 ? -2.770 10.574 29.259 1.00 97.50 185 TYR A N 1
ATOM 1469 C CA . TYR A 1 185 ? -3.750 11.445 28.613 1.00 97.50 185 TYR A CA 1
ATOM 1470 C C . TYR A 1 185 ? -5.029 10.687 28.231 1.00 97.50 185 TYR A C 1
ATOM 1472 O O . TYR A 1 185 ? -6.126 11.147 28.527 1.00 97.50 185 TYR A O 1
ATOM 1480 N N . MET A 1 186 ? -4.898 9.494 27.640 1.00 97.69 186 MET A N 1
ATOM 1481 C CA . MET A 1 186 ? -6.042 8.627 27.338 1.00 97.69 186 MET A CA 1
ATOM 1482 C C . MET A 1 186 ? -6.841 8.269 28.593 1.00 97.69 186 MET A C 1
ATOM 1484 O O . MET A 1 186 ? -8.067 8.288 28.552 1.00 97.69 186 MET A O 1
ATOM 1488 N N . GLY A 1 187 ? -6.160 7.965 29.703 1.00 97.12 187 GLY A N 1
ATOM 1489 C CA . GLY A 1 187 ? -6.812 7.688 30.981 1.00 97.12 187 GLY A CA 1
ATOM 1490 C C . GLY A 1 187 ? -7.625 8.874 31.491 1.00 97.12 187 GLY A C 1
ATOM 1491 O O . GLY A 1 187 ? -8.776 8.688 31.858 1.00 97.12 187 GLY A O 1
ATOM 1492 N N . GLN A 1 188 ? -7.065 10.085 31.432 1.00 97.19 188 GLN A N 1
ATOM 1493 C CA . GLN A 1 188 ? -7.754 11.317 31.837 1.00 97.19 188 GLN A CA 1
ATOM 1494 C C . GLN A 1 188 ? -9.001 11.580 30.990 1.00 97.19 188 GLN A C 1
ATOM 1496 O O . GLN A 1 188 ? -10.072 11.821 31.533 1.00 97.19 188 GLN A O 1
ATOM 1501 N N . VAL A 1 189 ? -8.894 11.455 29.664 1.00 97.06 189 VAL A N 1
ATOM 1502 C CA . VAL A 1 189 ? -10.045 11.635 28.767 1.00 97.06 189 VAL A CA 1
ATOM 1503 C C . VAL A 1 189 ? -11.133 10.592 29.038 1.00 97.06 189 VAL A C 1
ATOM 1505 O O . VAL A 1 189 ? -12.315 10.920 29.021 1.00 97.06 189 VAL A O 1
ATOM 1508 N N . LEU A 1 190 ? -10.762 9.331 29.279 1.00 97.38 190 LEU A N 1
ATOM 1509 C CA . LEU A 1 190 ? -11.734 8.290 29.625 1.00 97.38 190 LEU A CA 1
ATOM 1510 C C . LEU A 1 190 ? -12.396 8.552 30.981 1.00 97.38 190 LEU A C 1
ATOM 1512 O O . LEU A 1 190 ? -13.596 8.315 31.098 1.00 97.38 190 LEU A O 1
ATOM 1516 N N . SER A 1 191 ? -11.647 9.061 31.964 1.00 96.19 191 SER A N 1
ATOM 1517 C CA . SER A 1 191 ? -12.207 9.494 33.244 1.00 96.19 191 SER A CA 1
ATOM 1518 C C . SER A 1 191 ? -13.238 10.607 33.065 1.00 96.19 191 SER A C 1
ATOM 1520 O O . SER A 1 191 ? -14.353 10.474 33.557 1.00 96.19 191 SER A O 1
ATOM 1522 N N . GLU A 1 192 ? -12.906 11.651 32.297 1.00 95.50 192 GLU A N 1
ATOM 1523 C CA . GLU A 1 192 ? -13.811 12.771 31.993 1.00 95.50 192 GLU A CA 1
ATOM 1524 C C . GLU A 1 192 ? -15.104 12.293 31.311 1.00 95.50 192 GLU A C 1
ATOM 1526 O O . GLU A 1 192 ? -16.201 12.715 31.667 1.00 95.50 192 GLU A O 1
ATOM 1531 N N . LEU A 1 193 ? -14.997 11.370 30.348 1.00 94.00 193 LEU A N 1
ATOM 1532 C CA . LEU A 1 193 ? -16.164 10.793 29.670 1.00 94.00 193 LEU A CA 1
ATOM 1533 C C . LEU A 1 193 ? -17.033 9.938 30.609 1.00 94.00 193 LEU A C 1
ATOM 1535 O O . LEU A 1 193 ? -18.239 9.834 30.396 1.00 94.00 193 LEU A O 1
ATOM 1539 N N . ALA A 1 194 ? -16.433 9.319 31.626 1.00 93.56 194 ALA A N 1
ATOM 1540 C CA . ALA A 1 194 ? -17.108 8.466 32.600 1.00 93.56 194 ALA A CA 1
ATOM 1541 C C . ALA A 1 194 ? -17.619 9.230 33.841 1.00 93.56 194 ALA A C 1
ATOM 1543 O O . ALA A 1 194 ? -18.180 8.610 34.744 1.00 93.56 194 ALA A O 1
ATOM 1544 N N . GLU A 1 195 ? -17.482 10.560 33.906 1.00 90.06 195 GLU A N 1
ATOM 1545 C CA . GLU A 1 195 ? -18.066 11.355 34.998 1.00 90.06 195 GLU A CA 1
ATOM 1546 C C . GLU A 1 195 ? -19.601 11.214 35.064 1.00 90.06 195 GLU A C 1
ATOM 1548 O O . GLU A 1 195 ? -20.189 11.259 36.148 1.00 90.06 195 GLU A O 1
ATOM 1553 N N . ASP A 1 196 ? -20.265 10.990 33.923 1.00 87.25 196 ASP A N 1
ATOM 1554 C CA . ASP A 1 196 ? -21.679 10.616 33.896 1.00 87.25 196 ASP A CA 1
ATOM 1555 C C . ASP A 1 196 ? -21.849 9.120 34.194 1.00 87.25 196 ASP A C 1
ATOM 1557 O O . ASP A 1 196 ? -21.517 8.250 33.391 1.00 87.25 196 ASP A O 1
ATOM 1561 N N . SER A 1 197 ? -22.452 8.813 35.342 1.00 80.81 197 SER A N 1
ATOM 1562 C CA . SER A 1 197 ? -22.750 7.439 35.772 1.00 80.81 197 SER A CA 1
ATOM 1563 C C . SER A 1 197 ? -23.659 6.638 34.824 1.00 80.81 197 SER A C 1
ATOM 1565 O O . SER A 1 197 ? -23.723 5.413 34.936 1.00 80.81 197 SER A O 1
ATOM 1567 N N . ASN A 1 198 ? -24.380 7.299 33.909 1.00 85.06 198 ASN A N 1
ATOM 1568 C CA . ASN A 1 198 ? -25.187 6.627 32.886 1.00 85.06 198 ASN A CA 1
ATOM 1569 C C . ASN A 1 198 ? -24.364 6.213 31.662 1.00 85.06 198 ASN A C 1
ATOM 1571 O O . ASN A 1 198 ? -24.840 5.410 30.858 1.00 85.06 198 ASN A O 1
ATOM 1575 N N . VAL A 1 199 ? -23.151 6.751 31.520 1.00 90.75 199 VAL A N 1
ATOM 1576 C CA . VAL A 1 199 ? -22.248 6.447 30.418 1.00 90.75 199 VAL A CA 1
ATOM 1577 C C . VAL A 1 199 ? -21.455 5.188 30.744 1.00 90.75 199 VAL A C 1
ATOM 1579 O O . VAL A 1 199 ? -20.764 5.101 31.762 1.00 90.75 199 VAL A O 1
ATOM 1582 N N . LYS A 1 200 ? -21.540 4.207 29.844 1.00 93.62 200 LYS A N 1
ATOM 1583 C CA . LYS A 1 200 ? -20.703 3.007 29.835 1.00 93.62 200 LYS A CA 1
ATOM 1584 C C . LYS A 1 200 ? -19.891 2.966 28.552 1.00 93.62 200 LYS A C 1
ATOM 1586 O O . LYS A 1 200 ? -20.462 2.996 27.462 1.00 93.62 200 LYS A O 1
ATOM 1591 N N . ILE A 1 201 ? -18.573 2.864 28.687 1.00 95.75 201 ILE A N 1
ATOM 1592 C CA . ILE A 1 201 ? -17.625 3.093 27.595 1.00 95.75 201 ILE A CA 1
ATOM 1593 C C . ILE A 1 201 ? -16.924 1.795 27.211 1.00 95.75 201 ILE A C 1
ATOM 1595 O O . ILE A 1 201 ? -16.322 1.133 28.054 1.00 95.75 201 ILE A O 1
ATOM 1599 N N . ALA A 1 202 ? -16.917 1.478 25.919 1.00 94.56 202 ALA A N 1
ATOM 1600 C CA . ALA A 1 202 ? -15.992 0.515 25.328 1.00 94.56 202 ALA A CA 1
ATOM 1601 C C . ALA A 1 202 ? -14.853 1.264 24.621 1.00 94.56 202 ALA A C 1
ATOM 1603 O O . ALA A 1 202 ? -15.061 1.856 23.563 1.00 94.56 202 ALA A O 1
ATOM 1604 N N . ALA A 1 203 ? -13.648 1.243 25.186 1.00 95.50 203 ALA A N 1
ATOM 1605 C CA . ALA A 1 203 ? -12.483 1.938 24.646 1.00 95.50 203 ALA A CA 1
ATOM 1606 C C . ALA A 1 203 ? -11.545 0.978 23.908 1.00 95.50 203 ALA A C 1
ATOM 1608 O O . ALA A 1 203 ? -11.067 0.007 24.486 1.00 95.50 203 ALA A O 1
ATOM 1609 N N . PHE A 1 204 ? -11.252 1.266 22.643 1.00 93.69 204 PHE A N 1
ATOM 1610 C CA . PHE A 1 204 ? -10.317 0.522 21.807 1.00 93.69 204 PHE A CA 1
ATOM 1611 C C . PHE A 1 204 ? -9.002 1.294 21.650 1.00 93.69 204 PHE A C 1
ATOM 1613 O O . PHE A 1 204 ? -8.954 2.346 21.005 1.00 93.69 204 PHE A O 1
ATOM 1620 N N . CYS A 1 205 ? -7.932 0.769 22.244 1.00 92.19 205 CYS A N 1
ATOM 1621 C CA . CYS A 1 205 ? -6.595 1.365 22.221 1.00 92.19 205 CYS A CA 1
ATOM 1622 C C . CYS A 1 205 ? -5.512 0.295 22.362 1.00 92.19 205 CYS A C 1
ATOM 1624 O O . CYS A 1 205 ? -5.801 -0.867 22.630 1.00 92.19 205 CYS A O 1
ATOM 1626 N N . GLY A 1 206 ? -4.249 0.654 22.165 1.00 89.31 206 GLY A N 1
ATOM 1627 C CA . GLY A 1 206 ? -3.129 -0.273 22.244 1.00 89.31 206 GLY A CA 1
ATOM 1628 C C . GLY A 1 206 ? -3.012 -0.939 23.603 1.00 89.31 206 GLY A C 1
ATOM 1629 O O . GLY A 1 206 ? -2.942 -0.266 24.631 1.00 89.31 206 GLY A O 1
ATOM 1630 N N . ALA A 1 207 ? -2.868 -2.269 23.606 1.00 87.44 207 ALA A N 1
ATOM 1631 C CA . ALA A 1 207 ? -2.661 -3.047 24.832 1.00 87.44 207 ALA A CA 1
ATOM 1632 C C . ALA A 1 207 ? -1.422 -2.585 25.629 1.00 87.44 207 ALA A C 1
ATOM 1634 O O . ALA A 1 207 ? -1.326 -2.811 26.834 1.00 87.44 207 ALA A O 1
ATOM 1635 N N . GLY A 1 208 ? -0.478 -1.896 24.973 1.00 83.31 208 GLY A N 1
ATOM 1636 C CA . GLY A 1 208 ? 0.676 -1.269 25.618 1.00 83.31 208 GLY A CA 1
ATOM 1637 C C . GLY A 1 208 ? 0.325 -0.197 26.660 1.00 83.31 208 GLY A C 1
ATOM 1638 O O . GLY A 1 208 ? 1.160 0.066 27.520 1.00 83.31 208 GLY A O 1
ATOM 1639 N N . HIS A 1 209 ? -0.888 0.366 26.625 1.00 89.62 209 HIS A N 1
ATOM 1640 C CA . HIS A 1 209 ? -1.353 1.407 27.549 1.00 89.62 209 HIS A CA 1
ATOM 1641 C C . HIS A 1 209 ? -2.042 0.874 28.812 1.00 89.62 209 HIS A C 1
ATOM 1643 O O . HIS A 1 209 ? -2.490 1.646 29.659 1.00 89.62 209 HIS A O 1
ATOM 1649 N N . PHE A 1 210 ? -2.115 -0.450 28.973 1.00 88.75 210 PHE A N 1
ATOM 1650 C CA . PHE A 1 210 ? -2.759 -1.100 30.123 1.00 88.75 210 PHE A CA 1
ATOM 1651 C C . PHE A 1 210 ? -1.814 -1.322 31.308 1.00 88.75 210 PHE A C 1
ATOM 1653 O O . PHE A 1 210 ? -2.152 -2.023 32.263 1.00 88.75 210 PHE A O 1
ATOM 1660 N N . ARG A 1 211 ? -0.629 -0.707 31.265 1.00 83.19 211 ARG A N 1
ATOM 1661 C CA . ARG A 1 211 ? 0.303 -0.666 32.395 1.00 83.19 211 ARG A CA 1
ATOM 1662 C C . ARG A 1 211 ? -0.326 0.076 33.559 1.00 83.19 211 ARG A C 1
ATOM 1664 O O . ARG A 1 211 ? -0.989 1.086 33.347 1.00 83.19 211 ARG A O 1
ATOM 1671 N N . GLU A 1 212 ? -0.047 -0.370 34.781 1.00 82.88 212 GLU A N 1
ATOM 1672 C CA . GLU A 1 212 ? -0.731 0.118 35.984 1.00 82.88 212 GLU A CA 1
ATOM 1673 C C . GLU A 1 212 ? -0.739 1.649 36.096 1.00 82.88 212 GLU A C 1
ATOM 1675 O O . GLU A 1 212 ? -1.768 2.217 36.424 1.00 82.88 212 GLU A O 1
ATOM 1680 N N . LYS A 1 213 ? 0.372 2.316 35.751 1.00 87.56 213 LYS A N 1
ATOM 1681 C CA . LYS A 1 213 ? 0.564 3.773 35.881 1.00 87.56 213 LYS A CA 1
ATOM 1682 C C . LYS A 1 213 ? -0.035 4.624 34.748 1.00 87.56 213 LYS A C 1
ATOM 1684 O O . LYS A 1 213 ? 0.039 5.847 34.833 1.00 87.56 213 LYS A O 1
ATOM 1689 N N . GLU A 1 214 ? -0.552 4.010 33.686 1.00 92.06 214 GLU A N 1
ATOM 1690 C CA . GLU A 1 214 ? -1.098 4.707 32.511 1.00 92.06 214 GLU A CA 1
ATOM 1691 C C . GLU A 1 214 ? -2.628 4.844 32.640 1.00 92.06 214 GLU A C 1
ATOM 1693 O O . GLU A 1 214 ? -3.086 5.444 33.615 1.00 92.06 214 GLU A O 1
ATOM 1698 N N . ILE A 1 215 ? -3.420 4.285 31.711 1.00 95.06 215 ILE A N 1
ATOM 1699 C CA . ILE A 1 215 ? -4.894 4.366 31.736 1.00 95.06 215 ILE A CA 1
ATOM 1700 C C . ILE A 1 215 ? -5.481 3.832 33.060 1.00 95.06 215 ILE A C 1
ATOM 1702 O O . ILE A 1 215 ? -6.265 4.551 33.682 1.00 95.06 215 ILE A O 1
ATOM 1706 N N . PRO A 1 216 ? -5.099 2.629 33.549 1.00 93.75 216 PRO A N 1
ATOM 1707 C CA . PRO A 1 216 ? -5.677 2.052 34.765 1.00 93.75 216 PRO A CA 1
ATOM 1708 C C . PRO A 1 216 ? -5.540 2.937 36.009 1.00 93.75 216 PRO A C 1
ATOM 1710 O O . PRO A 1 216 ? -6.467 2.985 36.818 1.00 93.75 216 PRO A O 1
ATOM 1713 N N . LYS A 1 217 ? -4.414 3.652 36.171 1.00 93.88 217 LYS A N 1
ATOM 1714 C CA . LYS A 1 217 ? -4.204 4.537 37.326 1.00 93.88 217 LYS A CA 1
ATOM 1715 C C . LYS A 1 217 ? -5.210 5.675 37.352 1.00 93.88 217 LYS A C 1
ATOM 1717 O O . LYS A 1 217 ? -5.744 5.945 38.419 1.00 93.88 217 LYS A O 1
ATOM 1722 N N . GLN A 1 218 ? -5.458 6.309 36.204 1.00 95.94 218 GLN A N 1
ATOM 1723 C CA . GLN A 1 218 ? -6.376 7.449 36.128 1.00 95.94 218 GLN A CA 1
ATOM 1724 C C . GLN A 1 218 ? -7.800 7.005 36.486 1.00 95.94 218 GLN A C 1
ATOM 1726 O O . GLN A 1 218 ? -8.414 7.575 37.377 1.00 95.94 218 GLN A O 1
ATOM 1731 N N . LEU A 1 219 ? -8.260 5.888 35.908 1.00 95.56 219 LEU A N 1
ATOM 1732 C CA . LEU A 1 219 ? -9.581 5.329 36.215 1.00 95.56 219 LEU A CA 1
ATOM 1733 C C . LEU A 1 219 ? -9.717 4.919 37.692 1.00 95.56 219 LEU A C 1
ATOM 1735 O O . LEU A 1 219 ? -10.755 5.145 38.307 1.00 95.56 219 LEU A O 1
ATOM 1739 N N . THR A 1 220 ? -8.665 4.333 38.276 1.00 94.75 220 THR A N 1
ATOM 1740 C CA . THR A 1 220 ? -8.656 3.942 39.697 1.00 94.75 220 THR A CA 1
ATOM 1741 C C . THR A 1 220 ? -8.698 5.161 40.619 1.00 94.75 220 THR A C 1
ATOM 1743 O O . THR A 1 220 ? -9.426 5.142 41.610 1.00 94.75 220 THR A O 1
ATOM 1746 N N . ASP A 1 221 ? -7.933 6.211 40.308 1.00 95.00 221 ASP A N 1
ATOM 1747 C CA . ASP A 1 221 ? -7.892 7.446 41.104 1.00 95.00 221 ASP A CA 1
ATOM 1748 C C . ASP A 1 221 ? -9.252 8.144 41.153 1.00 95.00 221 ASP A C 1
ATOM 1750 O O . ASP A 1 221 ? -9.635 8.671 42.200 1.00 95.00 221 ASP A O 1
ATOM 1754 N N . ASP A 1 222 ? -10.010 8.049 40.061 1.00 94.00 222 ASP A N 1
ATOM 1755 C CA . ASP A 1 222 ? -11.351 8.617 39.935 1.00 94.00 222 ASP A CA 1
ATOM 1756 C C . ASP A 1 222 ? -12.469 7.638 40.360 1.00 94.00 222 ASP A C 1
ATOM 1758 O O . ASP A 1 222 ? -13.653 7.937 40.225 1.00 94.00 222 ASP A O 1
ATOM 1762 N N . ASN A 1 223 ? -12.117 6.484 40.947 1.00 93.81 223 ASN A N 1
ATOM 1763 C CA . ASN A 1 223 ? -13.037 5.423 41.397 1.00 93.81 223 ASN A CA 1
ATOM 1764 C C . ASN A 1 223 ? -13.963 4.861 40.301 1.00 93.81 223 ASN A C 1
ATOM 1766 O O . ASN A 1 223 ? -15.085 4.433 40.581 1.00 93.81 223 ASN A O 1
ATOM 1770 N N . ILE A 1 224 ? -13.491 4.820 39.058 1.00 94.12 224 ILE A N 1
ATOM 1771 C CA . ILE A 1 224 ? -14.232 4.269 37.925 1.00 94.12 224 ILE A CA 1
ATOM 1772 C C . ILE A 1 224 ? -13.976 2.763 37.850 1.00 94.12 224 ILE A C 1
ATOM 1774 O O . ILE A 1 224 ? -12.835 2.314 37.761 1.00 94.12 224 ILE A O 1
ATOM 1778 N N . ALA A 1 225 ? -15.039 1.958 37.866 1.00 92.06 225 ALA A N 1
ATOM 1779 C CA . ALA A 1 225 ? -14.926 0.509 37.720 1.00 92.06 225 ALA A CA 1
ATOM 1780 C C . ALA A 1 225 ? -14.600 0.135 36.265 1.00 92.06 225 ALA A C 1
ATOM 1782 O O . ALA A 1 225 ? -15.349 0.498 35.351 1.00 92.06 225 ALA A O 1
ATOM 1783 N N . PHE A 1 226 ? -13.526 -0.629 36.046 1.00 93.12 226 PHE A N 1
ATOM 1784 C CA . PHE A 1 226 ? -13.107 -1.029 34.704 1.00 93.12 226 PHE A CA 1
ATOM 1785 C C . PHE A 1 226 ? -12.626 -2.479 34.593 1.00 93.12 226 PHE A C 1
ATOM 1787 O O . PHE A 1 226 ? -12.182 -3.075 35.572 1.00 93.12 226 PHE A O 1
ATOM 1794 N N . LYS A 1 227 ? -12.675 -3.008 33.363 1.00 91.06 227 LYS A N 1
ATOM 1795 C CA . LYS A 1 227 ? -12.077 -4.289 32.945 1.00 91.06 227 LYS A CA 1
ATOM 1796 C C . LYS A 1 227 ? -11.129 -4.088 31.767 1.00 91.06 227 LYS A C 1
ATOM 1798 O O . LYS A 1 227 ? -11.309 -3.173 30.961 1.00 91.06 227 LYS A O 1
ATOM 1803 N N . LYS A 1 228 ? -10.122 -4.951 31.658 1.00 91.25 228 LYS A N 1
ATOM 1804 C CA . LYS A 1 228 ? -9.081 -4.951 30.626 1.00 91.25 228 LYS A CA 1
ATOM 1805 C C . LYS A 1 228 ? -9.093 -6.269 29.868 1.00 91.25 228 LYS A C 1
ATOM 1807 O O . LYS A 1 228 ? -8.763 -7.319 30.419 1.00 91.25 228 LYS A O 1
ATOM 1812 N N . PHE A 1 229 ? -9.364 -6.198 28.573 1.00 90.62 229 PHE A N 1
ATOM 1813 C CA . PHE A 1 229 ? -9.310 -7.343 27.676 1.00 90.62 229 PHE A CA 1
ATOM 1814 C C . PHE A 1 229 ? -8.301 -7.106 26.566 1.00 90.62 229 PHE A C 1
ATOM 1816 O O . PHE A 1 229 ? -8.277 -6.034 25.973 1.00 90.62 229 PHE A O 1
ATOM 1823 N N . ALA A 1 230 ? -7.492 -8.104 26.227 1.00 90.31 230 ALA A N 1
ATOM 1824 C CA . ALA A 1 230 ? -6.748 -8.068 24.970 1.00 90.31 230 ALA A CA 1
ATOM 1825 C C . ALA A 1 230 ? -7.652 -8.474 23.804 1.00 90.31 230 ALA A C 1
ATOM 1827 O O . ALA A 1 230 ? -8.505 -9.345 23.943 1.00 90.31 230 ALA A O 1
ATOM 1828 N N . VAL A 1 231 ? -7.417 -7.895 22.633 1.00 89.94 231 VAL A N 1
ATOM 1829 C CA . VAL A 1 231 ? -8.024 -8.326 21.375 1.00 89.94 231 VAL A CA 1
ATOM 1830 C C . VAL A 1 231 ? -6.957 -9.004 20.531 1.00 89.94 231 VAL A C 1
ATOM 1832 O O . VAL A 1 231 ? -5.886 -8.436 20.304 1.00 89.94 231 VAL A O 1
ATOM 1835 N N . VAL A 1 232 ? -7.245 -10.222 20.084 1.00 88.69 232 VAL A N 1
ATOM 1836 C CA . VAL A 1 232 ? -6.345 -11.079 19.309 1.00 88.69 232 VAL A CA 1
ATOM 1837 C C . VAL A 1 232 ? -7.078 -11.595 18.079 1.00 88.69 232 VAL A C 1
ATOM 1839 O O . VAL A 1 232 ? -8.231 -12.000 18.173 1.00 88.69 232 VAL A O 1
ATOM 1842 N N . THR A 1 233 ? -6.403 -11.650 16.932 1.00 85.88 233 THR A N 1
ATOM 1843 C CA . THR A 1 233 ? -6.956 -12.277 15.720 1.00 85.88 233 THR A CA 1
ATOM 1844 C C . THR A 1 233 ? -6.252 -13.596 15.388 1.00 85.88 233 THR A C 1
ATOM 1846 O O . THR A 1 233 ? -5.054 -13.759 15.628 1.00 85.88 233 THR A O 1
ATOM 1849 N N . GLN A 1 234 ? -6.974 -14.528 14.770 1.00 82.19 234 GLN A N 1
ATOM 1850 C CA . GLN A 1 234 ? -6.418 -15.690 14.074 1.00 82.19 234 GLN A CA 1
ATOM 1851 C C . GLN A 1 234 ? -5.224 -15.331 13.175 1.00 82.19 234 GLN A C 1
ATOM 1853 O O . GLN A 1 234 ? -5.294 -14.407 12.358 1.00 82.19 234 GLN A O 1
ATOM 1858 N N . GLY A 1 235 ? -4.132 -16.093 13.291 1.00 73.75 235 GLY A N 1
ATOM 1859 C CA . GLY A 1 235 ? -2.934 -15.874 12.481 1.00 73.75 235 GLY A CA 1
ATOM 1860 C C . GLY A 1 235 ? -2.210 -14.567 12.799 1.00 73.75 235 GLY A C 1
ATOM 1861 O O . GLY A 1 235 ? -1.499 -14.034 11.946 1.00 73.75 235 GLY A O 1
ATOM 1862 N N . GLN A 1 236 ? -2.436 -13.979 13.980 1.00 79.06 236 GLN A N 1
ATOM 1863 C CA . GLN A 1 236 ? -1.757 -12.749 14.359 1.00 79.06 236 GLN A CA 1
ATOM 1864 C C . GLN A 1 236 ? -0.271 -13.025 14.631 1.00 79.06 236 GLN A C 1
ATOM 1866 O O . GLN A 1 236 ? 0.052 -13.781 15.553 1.00 79.06 236 GLN A O 1
ATOM 1871 N N . PRO A 1 237 ? 0.644 -12.362 13.900 1.00 68.81 237 PRO A N 1
ATOM 1872 C CA . PRO A 1 237 ? 2.063 -12.600 14.064 1.00 68.81 237 PRO A CA 1
ATOM 1873 C C . PRO A 1 237 ? 2.583 -12.010 15.369 1.00 68.81 237 PRO A C 1
ATOM 1875 O O . PRO A 1 237 ? 2.091 -10.978 15.841 1.00 68.81 237 PRO A O 1
ATOM 1878 N N . MET A 1 238 ? 3.636 -12.623 15.901 1.00 65.12 238 MET A N 1
ATOM 1879 C CA . MET A 1 238 ? 4.395 -12.059 17.013 1.00 65.12 238 MET A CA 1
ATOM 1880 C C . MET A 1 238 ? 5.154 -10.800 16.569 1.00 65.12 238 MET A C 1
ATOM 1882 O O . MET A 1 238 ? 5.714 -10.752 15.475 1.00 65.12 238 MET A O 1
ATOM 1886 N N . SER A 1 239 ? 5.199 -9.774 17.423 1.00 53.81 239 SER A N 1
ATOM 1887 C CA . SER A 1 239 ? 5.892 -8.508 17.123 1.00 53.81 239 SER A CA 1
ATOM 1888 C C . SER A 1 239 ? 7.418 -8.659 16.993 1.00 53.81 239 SER A C 1
ATOM 1890 O O . SER A 1 239 ? 8.067 -7.791 16.413 1.00 53.81 239 SER A O 1
ATOM 1892 N N . PHE A 1 240 ? 7.992 -9.763 17.490 1.00 46.75 240 PHE A N 1
ATOM 1893 C CA . PHE A 1 240 ? 9.415 -10.103 17.397 1.00 46.75 240 PHE A CA 1
ATOM 1894 C C . PHE A 1 240 ? 9.588 -11.594 17.078 1.00 46.75 240 PHE A C 1
ATOM 1896 O O . PHE A 1 240 ? 8.881 -12.428 17.637 1.00 46.75 240 PHE A O 1
ATOM 1903 N N . ILE A 1 241 ? 10.542 -11.941 16.206 1.00 41.03 241 ILE A N 1
ATOM 1904 C CA . ILE A 1 241 ? 10.885 -13.342 15.915 1.00 41.03 241 ILE A CA 1
ATOM 1905 C C . ILE A 1 241 ? 11.720 -13.876 17.084 1.00 41.03 241 ILE A C 1
ATOM 1907 O O . ILE A 1 241 ? 12.876 -13.480 17.252 1.00 41.03 241 ILE A O 1
ATOM 1911 N N . LEU A 1 242 ? 11.140 -14.761 17.895 1.00 41.00 242 LEU A N 1
ATOM 1912 C CA . LEU A 1 242 ? 11.884 -15.506 18.910 1.00 41.00 242 LEU A CA 1
ATOM 1913 C C . LEU A 1 242 ? 12.692 -16.652 18.264 1.00 41.00 242 LEU A C 1
ATOM 1915 O O . LEU A 1 242 ? 12.303 -17.149 17.206 1.00 41.00 242 LEU A O 1
ATOM 1919 N N . PRO A 1 243 ? 13.793 -17.108 18.897 1.00 35.12 243 PRO A N 1
ATOM 1920 C CA . PRO A 1 243 ? 14.646 -18.186 18.378 1.00 35.12 243 PRO A CA 1
ATOM 1921 C C . PRO A 1 243 ? 13.922 -19.518 18.111 1.00 35.12 243 PRO A C 1
ATOM 1923 O O . PRO A 1 243 ? 14.423 -20.336 17.345 1.00 35.12 243 PRO A O 1
ATOM 1926 N N . ASP A 1 244 ? 12.744 -19.722 18.706 1.00 42.19 244 ASP A N 1
ATOM 1927 C CA . ASP A 1 244 ? 12.019 -20.997 18.717 1.00 42.19 244 ASP A CA 1
ATOM 1928 C C . ASP A 1 244 ? 11.029 -21.166 17.541 1.00 42.19 244 ASP A C 1
ATOM 1930 O O . ASP A 1 244 ? 10.110 -21.977 17.624 1.00 42.19 244 ASP A O 1
ATOM 1934 N N . ASN A 1 245 ? 11.171 -20.396 16.450 1.00 46.16 245 ASN A N 1
ATOM 1935 C CA . ASN A 1 245 ? 10.288 -20.435 15.266 1.00 46.16 245 ASN A CA 1
ATOM 1936 C C . ASN A 1 245 ? 8.785 -20.241 15.571 1.00 46.16 245 ASN A C 1
ATOM 1938 O O . ASN A 1 245 ? 7.926 -20.681 14.809 1.00 46.16 245 ASN A O 1
ATOM 1942 N N . GLN A 1 246 ? 8.436 -19.566 16.670 1.00 51.59 246 GLN A N 1
ATOM 1943 C CA . GLN A 1 246 ? 7.049 -19.177 16.923 1.00 51.59 246 GLN A CA 1
ATOM 1944 C C . GLN A 1 246 ? 6.703 -17.939 16.093 1.00 51.59 246 GLN A C 1
ATOM 1946 O O . GLN A 1 246 ? 7.261 -16.860 16.287 1.00 51.59 246 GLN A O 1
ATOM 1951 N N . TYR A 1 247 ? 5.795 -18.135 15.142 1.00 60.66 247 TYR A N 1
ATOM 1952 C CA . TYR A 1 247 ? 5.402 -17.143 14.144 1.00 60.66 247 TYR A CA 1
ATOM 1953 C C . TYR A 1 247 ? 4.150 -16.346 14.533 1.00 60.66 247 TYR A C 1
ATOM 1955 O O . TYR A 1 247 ? 4.005 -15.203 14.102 1.00 60.66 247 TYR A O 1
ATOM 1963 N N . GLU A 1 248 ? 3.301 -16.906 15.396 1.00 72.31 248 GLU A N 1
ATOM 1964 C CA . GLU A 1 248 ? 2.106 -16.269 15.962 1.00 72.31 248 GLU A CA 1
ATOM 1965 C C . GLU A 1 248 ? 2.323 -15.850 17.418 1.00 72.31 248 GLU A C 1
ATOM 1967 O O . GLU A 1 248 ? 3.152 -16.432 18.123 1.00 72.31 248 GLU A O 1
ATOM 1972 N N . ILE A 1 249 ? 1.542 -14.880 17.904 1.00 79.38 249 ILE A N 1
ATOM 1973 C CA . ILE A 1 249 ? 1.489 -14.612 19.346 1.00 79.38 249 ILE A CA 1
ATOM 1974 C C . ILE A 1 249 ? 0.946 -15.835 20.098 1.00 79.38 249 ILE A C 1
ATOM 1976 O O . ILE A 1 249 ? 0.051 -16.533 19.614 1.00 79.38 249 ILE A O 1
ATOM 1980 N N . GLY A 1 250 ? 1.465 -16.086 21.303 1.00 83.25 250 GLY A N 1
ATOM 1981 C CA . GLY A 1 250 ? 1.108 -17.262 22.102 1.00 83.25 250 GLY A CA 1
ATOM 1982 C C . GLY A 1 250 ? -0.400 -17.503 22.262 1.00 83.25 250 GLY A C 1
ATOM 1983 O O . GLY A 1 250 ? -0.815 -18.645 22.064 1.00 83.25 250 GLY A O 1
ATOM 1984 N N . PRO A 1 251 ? -1.231 -16.476 22.535 1.00 88.12 251 PRO A N 1
ATOM 1985 C CA . PRO A 1 251 ? -2.682 -16.637 22.631 1.00 88.12 251 PRO A CA 1
ATOM 1986 C C . PRO A 1 251 ? -3.353 -17.123 21.339 1.00 88.12 251 PRO A C 1
ATOM 1988 O O . PRO A 1 251 ? -4.171 -18.037 21.392 1.00 88.12 251 PRO A O 1
ATOM 1991 N N . ALA A 1 252 ? -2.983 -16.578 20.172 1.00 87.06 252 ALA A N 1
ATOM 1992 C CA . ALA A 1 252 ? -3.552 -17.008 18.890 1.00 87.06 252 ALA A CA 1
ATOM 1993 C C . ALA A 1 252 ? -3.197 -18.473 18.588 1.00 87.06 252 ALA A C 1
ATOM 1995 O O . ALA A 1 252 ? -4.070 -19.268 18.235 1.00 87.06 252 ALA A O 1
ATOM 1996 N N . ASN A 1 253 ? -1.940 -18.843 18.843 1.00 84.81 253 ASN A N 1
ATOM 1997 C CA . ASN A 1 253 ? -1.461 -20.210 18.678 1.00 84.81 253 ASN A CA 1
ATOM 1998 C C . ASN A 1 253 ? -2.123 -21.177 19.681 1.00 84.81 253 ASN A C 1
ATOM 2000 O O . ASN A 1 253 ? -2.444 -22.308 19.335 1.00 84.81 253 ASN A O 1
ATOM 2004 N N . ALA A 1 254 ? -2.376 -20.743 20.922 1.00 89.50 254 ALA A N 1
ATOM 2005 C CA . ALA A 1 254 ? -3.100 -21.543 21.913 1.00 89.50 254 ALA A CA 1
ATOM 2006 C C . ALA A 1 254 ? -4.535 -21.855 21.462 1.00 89.50 254 ALA A C 1
ATOM 2008 O O . ALA A 1 254 ? -4.950 -23.006 21.534 1.00 89.50 254 ALA A O 1
ATOM 2009 N N . VAL A 1 255 ? -5.264 -20.865 20.934 1.00 89.06 255 VAL A N 1
ATOM 2010 C CA . VAL A 1 255 ? -6.606 -21.079 20.361 1.00 89.06 255 VAL A CA 1
ATOM 2011 C C . VAL A 1 255 ? -6.554 -22.040 19.175 1.00 89.06 255 VAL A C 1
ATOM 2013 O O . VAL A 1 255 ? -7.379 -22.948 19.082 1.00 89.06 255 VAL A O 1
ATOM 2016 N N . ASN A 1 256 ? -5.554 -21.891 18.302 1.00 85.50 256 ASN A N 1
ATOM 2017 C CA . ASN A 1 256 ? -5.366 -22.787 17.165 1.00 85.50 256 ASN A CA 1
ATOM 2018 C C . ASN A 1 256 ? -5.086 -24.236 17.594 1.00 85.50 256 ASN A C 1
ATOM 2020 O O . ASN A 1 256 ? -5.706 -25.156 17.080 1.00 85.50 256 ASN A O 1
ATOM 2024 N N . ARG A 1 257 ? -4.208 -24.446 18.581 1.00 86.56 257 ARG A N 1
ATOM 2025 C CA . ARG A 1 257 ? -3.874 -25.777 19.122 1.00 86.56 257 ARG A CA 1
ATOM 2026 C C . ARG A 1 257 ? -5.007 -26.435 19.910 1.00 86.56 257 ARG A C 1
ATOM 2028 O O . ARG A 1 257 ? -4.938 -27.633 20.163 1.00 86.56 257 ARG A O 1
ATOM 2035 N N . CYS A 1 258 ? -6.015 -25.663 20.306 1.00 88.81 258 CYS A N 1
ATOM 2036 C CA . CYS A 1 258 ? -7.248 -26.160 20.908 1.00 88.81 258 CYS A CA 1
ATOM 2037 C C . CYS A 1 258 ? -8.360 -26.420 19.878 1.00 88.81 258 CYS A C 1
ATOM 2039 O O . CYS A 1 258 ? -9.489 -26.667 20.288 1.00 88.81 258 CYS A O 1
ATOM 2041 N N . ASP A 1 259 ? -8.073 -26.333 18.573 1.00 86.88 259 ASP A N 1
ATOM 2042 C CA . ASP A 1 259 ? -9.038 -26.514 17.478 1.00 86.88 259 ASP A CA 1
ATOM 2043 C C . ASP A 1 259 ? -10.237 -25.541 17.531 1.00 86.88 259 ASP A C 1
ATOM 2045 O O . ASP A 1 259 ? -11.344 -25.853 17.093 1.00 86.88 259 ASP A O 1
ATOM 2049 N N . LEU A 1 260 ? -10.018 -24.330 18.061 1.00 86.69 260 LEU A N 1
ATOM 2050 C CA . LEU A 1 260 ? -11.046 -23.289 18.224 1.00 86.69 260 LEU A CA 1
ATOM 2051 C C . LEU A 1 260 ? -10.874 -22.106 17.255 1.00 86.69 260 LEU A C 1
ATOM 2053 O O . LEU A 1 260 ? -11.649 -21.154 17.296 1.00 86.69 260 LEU A O 1
ATOM 2057 N N . SER A 1 261 ? -9.885 -22.152 16.356 1.00 81.25 261 SER A N 1
ATOM 2058 C CA . SER A 1 261 ? -9.511 -21.031 15.474 1.00 81.25 261 SER A CA 1
ATOM 2059 C C . SER A 1 261 ? -10.552 -20.652 14.414 1.00 81.25 261 SER A C 1
ATOM 2061 O O . SER A 1 261 ? -10.427 -19.605 13.781 1.00 81.25 261 SER A O 1
ATOM 2063 N N . ASN A 1 262 ? -11.588 -21.471 14.218 1.00 81.12 262 ASN A N 1
ATOM 2064 C CA . ASN A 1 262 ? -12.661 -21.245 13.246 1.00 81.12 262 ASN A CA 1
ATOM 2065 C C . ASN A 1 262 ? -13.860 -20.454 13.800 1.00 81.12 262 ASN A C 1
ATOM 2067 O O . ASN A 1 262 ? -14.787 -20.161 13.043 1.00 81.12 262 ASN A O 1
ATOM 2071 N N . ARG A 1 263 ? -13.861 -20.101 15.091 1.00 82.56 263 ARG A N 1
ATOM 2072 C CA . ARG A 1 263 ? -14.914 -19.293 15.718 1.00 82.56 263 ARG A CA 1
ATOM 2073 C C . ARG A 1 263 ? -14.329 -18.239 16.653 1.00 82.56 263 ARG A C 1
ATOM 2075 O O . ARG A 1 263 ? -13.289 -18.444 17.269 1.00 82.56 263 ARG A O 1
ATOM 2082 N N . SER A 1 264 ? -15.000 -17.095 16.743 1.00 87.06 264 SER A N 1
ATOM 2083 C CA . SER A 1 264 ? -14.621 -16.037 17.681 1.00 87.06 264 SER A CA 1
ATOM 2084 C C . SER A 1 264 ? -15.127 -16.370 19.085 1.00 87.06 264 SER A C 1
ATOM 2086 O O . SER A 1 264 ? -16.206 -16.946 19.227 1.00 87.06 264 SER A O 1
ATOM 2088 N N . GLY A 1 265 ? -14.388 -15.972 20.115 1.00 88.31 265 GLY A N 1
ATOM 2089 C CA . GLY A 1 265 ? -14.726 -16.289 21.502 1.00 88.31 265 GLY A CA 1
ATOM 2090 C C . GLY A 1 265 ? -14.022 -15.397 22.511 1.00 88.31 265 GLY A C 1
ATOM 2091 O O . GLY A 1 265 ? -13.186 -14.564 22.155 1.00 88.31 265 GLY A O 1
ATOM 2092 N N . PHE A 1 266 ? -14.380 -15.584 23.772 1.00 89.81 266 PHE A N 1
ATOM 2093 C CA . PHE A 1 266 ? -13.772 -14.943 24.928 1.00 89.81 266 PHE A CA 1
ATOM 2094 C C . PHE A 1 266 ? -13.109 -15.999 25.816 1.00 89.81 266 PHE A C 1
ATOM 2096 O O . PHE A 1 266 ? -13.595 -17.124 25.937 1.00 89.81 266 PHE A O 1
ATOM 2103 N N . VAL A 1 267 ? -11.982 -15.634 26.423 1.00 90.19 267 VAL A N 1
ATOM 2104 C CA . VAL A 1 267 ? -11.264 -16.465 27.389 1.00 90.19 267 VAL A CA 1
ATOM 2105 C C . VAL A 1 267 ? -10.965 -15.633 28.628 1.00 90.19 267 VAL A C 1
ATOM 2107 O O . VAL A 1 267 ? -10.215 -14.655 28.561 1.00 90.19 267 VAL A O 1
ATOM 2110 N N . ASP A 1 268 ? -11.516 -16.060 29.763 1.00 88.25 268 ASP A N 1
ATOM 2111 C CA . ASP A 1 268 ? -11.191 -15.517 31.083 1.00 88.25 268 ASP A CA 1
ATOM 2112 C C . ASP A 1 268 ? -9.813 -16.028 31.538 1.00 88.25 268 ASP A C 1
ATOM 2114 O O . ASP A 1 268 ? -9.536 -17.234 31.508 1.00 88.25 268 ASP A O 1
ATOM 2118 N N . LEU A 1 269 ? -8.934 -15.117 31.959 1.00 88.06 269 LEU A N 1
ATOM 2119 C CA . LEU A 1 269 ? -7.590 -15.438 32.447 1.00 88.06 269 LEU A CA 1
ATOM 2120 C C . LEU A 1 269 ? -7.531 -15.596 33.977 1.00 88.06 269 LEU A C 1
ATOM 2122 O O . LEU A 1 269 ? -6.452 -15.840 34.529 1.00 88.06 269 LEU A O 1
ATOM 2126 N N . ASN A 1 270 ? -8.666 -15.491 34.675 1.00 81.44 270 ASN A N 1
ATOM 2127 C CA . ASN A 1 270 ? -8.814 -15.639 36.123 1.00 81.44 270 ASN A CA 1
ATOM 2128 C C . ASN A 1 270 ? -7.815 -14.770 36.915 1.00 81.44 270 ASN A C 1
ATOM 2130 O O . ASN A 1 270 ? -7.250 -15.225 37.911 1.00 81.44 270 ASN A O 1
ATOM 2134 N N . ASN A 1 271 ? -7.544 -13.543 36.451 1.00 73.00 271 ASN A N 1
ATOM 2135 C CA . ASN A 1 271 ? -6.582 -12.602 37.048 1.00 73.00 271 ASN A CA 1
ATOM 2136 C C . ASN A 1 271 ? -5.122 -13.107 37.142 1.00 73.00 271 ASN A C 1
ATOM 2138 O O . ASN A 1 271 ? -4.354 -12.636 37.979 1.00 73.00 271 ASN A O 1
ATOM 2142 N N . ASN A 1 272 ? -4.706 -14.066 36.302 1.00 78.38 272 ASN A N 1
ATOM 2143 C CA . ASN A 1 272 ? -3.327 -14.591 36.308 1.00 78.38 272 ASN A CA 1
ATOM 2144 C C . ASN A 1 272 ? -2.331 -13.770 35.469 1.00 78.38 272 ASN A C 1
ATOM 2146 O O . ASN A 1 272 ? -1.126 -14.044 35.488 1.00 78.38 272 ASN A O 1
ATOM 2150 N N . TYR A 1 273 ? -2.830 -12.785 34.725 1.00 82.75 273 TYR A N 1
ATOM 2151 C CA . TYR A 1 273 ? -2.066 -11.877 33.872 1.00 82.75 273 TYR A CA 1
ATOM 2152 C C . TYR A 1 273 ? -2.410 -10.426 34.223 1.00 82.75 273 TYR A C 1
ATOM 2154 O O . TYR A 1 273 ? -3.277 -10.164 35.052 1.00 82.75 273 TYR A O 1
ATOM 2162 N N . ASP A 1 274 ? -1.755 -9.467 33.571 1.00 80.50 274 ASP A N 1
ATOM 2163 C CA . ASP A 1 274 ? -2.073 -8.038 33.690 1.00 80.50 274 ASP A CA 1
ATOM 2164 C C . ASP A 1 274 ? -3.447 -7.637 33.104 1.00 80.50 274 ASP A C 1
ATOM 2166 O O . ASP A 1 274 ? -3.789 -6.451 33.113 1.00 80.50 274 ASP A O 1
ATOM 2170 N N . LEU A 1 275 ? -4.241 -8.605 32.634 1.00 87.50 275 LEU A N 1
ATOM 2171 C CA . LEU A 1 275 ? -5.549 -8.463 31.989 1.00 87.50 275 LEU A CA 1
ATOM 2172 C C . LEU A 1 275 ? -6.563 -9.443 32.597 1.00 87.50 275 LEU A C 1
ATOM 2174 O O . LEU A 1 275 ? -6.182 -10.534 33.025 1.00 87.50 275 LEU A O 1
ATOM 2178 N N . ASP A 1 276 ? -7.846 -9.082 32.554 1.00 88.12 276 ASP A N 1
ATOM 2179 C CA . ASP A 1 276 ? -8.955 -9.934 33.000 1.00 88.12 276 ASP A CA 1
ATOM 2180 C C . ASP A 1 276 ? -9.187 -11.106 32.029 1.00 88.12 276 ASP A C 1
ATOM 2182 O O . ASP A 1 276 ? -9.475 -12.228 32.432 1.00 88.12 276 ASP A O 1
ATOM 2186 N N . GLY A 1 277 ? -9.010 -10.870 30.727 1.00 90.38 277 GLY A N 1
ATOM 2187 C CA . GLY A 1 277 ? -9.258 -11.869 29.691 1.00 90.38 277 GLY A CA 1
ATOM 2188 C C . GLY A 1 277 ? -8.745 -11.457 28.315 1.00 90.38 277 GLY A C 1
ATOM 2189 O O . GLY A 1 277 ? -8.128 -10.400 28.147 1.00 90.38 277 GLY A O 1
ATOM 2190 N N . PHE A 1 278 ? -9.030 -12.271 27.302 1.00 90.81 278 PHE A N 1
ATOM 2191 C CA . PHE A 1 278 ? -8.846 -11.869 25.910 1.00 90.81 278 PHE A CA 1
ATOM 2192 C C . PHE A 1 278 ? -9.998 -12.317 25.017 1.00 90.81 278 PHE A C 1
ATOM 2194 O O . PHE A 1 278 ? -10.621 -13.355 25.234 1.00 90.81 278 PHE A O 1
ATOM 2201 N N . ILE A 1 279 ? -10.253 -11.519 23.987 1.00 89.81 279 ILE A N 1
ATOM 2202 C CA . ILE A 1 279 ? -11.181 -11.822 22.909 1.00 89.81 279 ILE A CA 1
ATOM 2203 C C . ILE A 1 279 ? -10.379 -12.294 21.706 1.00 89.81 279 ILE A C 1
ATOM 2205 O O . ILE A 1 279 ? -9.424 -11.642 21.278 1.00 89.81 279 ILE A O 1
ATOM 2209 N N . TYR A 1 280 ? -10.797 -13.424 21.153 1.00 89.25 280 TYR A N 1
ATOM 2210 C CA . TYR A 1 280 ? -10.282 -13.964 19.912 1.00 89.25 280 TYR A CA 1
ATOM 2211 C C . TYR A 1 280 ? -11.262 -13.698 18.773 1.00 89.25 280 TYR A C 1
ATOM 2213 O O . TYR A 1 280 ? -12.426 -14.096 18.840 1.00 89.25 280 TYR A O 1
ATOM 2221 N N . PHE A 1 281 ? -10.777 -13.080 17.703 1.00 86.69 281 PHE A N 1
ATOM 2222 C CA . PHE A 1 281 ? -11.506 -12.907 16.456 1.00 86.69 281 PHE A CA 1
ATOM 2223 C C . PHE A 1 281 ? -10.957 -13.826 15.369 1.00 86.69 281 PHE A C 1
ATOM 2225 O O . PHE A 1 281 ? -9.747 -13.917 15.147 1.00 86.69 281 PHE A O 1
ATOM 2232 N N . THR A 1 282 ? -11.854 -14.471 14.629 1.00 80.06 282 THR A N 1
ATOM 2233 C CA . THR A 1 282 ? -11.486 -15.131 13.372 1.00 80.06 282 THR A CA 1
ATOM 2234 C C . THR A 1 282 ? -10.954 -14.107 12.376 1.00 80.06 282 THR A C 1
ATOM 2236 O O . THR A 1 282 ? -11.414 -12.961 12.352 1.00 80.06 282 THR A O 1
ATOM 2239 N N . LYS A 1 283 ? -10.015 -14.512 11.516 1.00 72.81 283 LYS A N 1
ATOM 2240 C CA . LYS A 1 283 ? -9.494 -13.625 10.473 1.00 72.81 283 LYS A CA 1
ATOM 2241 C C . LYS A 1 283 ? -10.642 -13.202 9.563 1.00 72.81 283 LYS A C 1
ATOM 2243 O O . LYS A 1 283 ? -11.368 -14.051 9.058 1.00 72.81 283 LYS A O 1
ATOM 2248 N N . SER A 1 284 ? -10.774 -11.904 9.321 1.00 65.81 284 SER A N 1
ATOM 2249 C CA . SER A 1 284 ? -11.789 -11.396 8.411 1.00 65.81 284 SER A CA 1
ATOM 2250 C C . SER A 1 284 ? -11.227 -11.005 7.046 1.00 65.81 284 SER A C 1
ATOM 2252 O O . SER A 1 284 ? -10.246 -10.264 6.931 1.00 65.81 284 SER A O 1
ATOM 2254 N N . SER A 1 285 ? -11.862 -11.493 5.979 1.00 67.62 285 SER A N 1
ATOM 2255 C CA . SER A 1 285 ? -11.708 -10.912 4.641 1.00 67.62 285 SER A CA 1
ATOM 2256 C C . SER A 1 285 ? -12.528 -9.627 4.523 1.00 67.62 285 SER A C 1
ATOM 2258 O O . SER A 1 285 ? -13.469 -9.403 5.290 1.00 67.62 285 SER A O 1
ATOM 2260 N N . LEU A 1 286 ? -12.168 -8.754 3.579 1.00 68.31 286 LEU A N 1
ATOM 2261 C CA . LEU A 1 286 ? -12.922 -7.515 3.349 1.00 68.31 286 LEU A CA 1
ATOM 2262 C C . LEU A 1 286 ? -14.387 -7.825 2.969 1.00 68.31 286 LEU A C 1
ATOM 2264 O O . LEU A 1 286 ? -15.300 -7.093 3.367 1.00 68.31 286 LEU A O 1
ATOM 2268 N N . ILE A 1 287 ? -14.576 -8.953 2.269 1.00 59.69 287 ILE A N 1
ATOM 2269 C CA . ILE A 1 287 ? -15.826 -9.434 1.669 1.00 59.69 287 ILE A CA 1
ATOM 2270 C C . ILE A 1 287 ? -16.696 -10.259 2.645 1.00 59.69 287 ILE A C 1
ATOM 2272 O O . ILE A 1 287 ? -17.911 -10.063 2.693 1.00 59.69 287 ILE A O 1
ATOM 2276 N N . GLU A 1 288 ? -16.137 -11.185 3.438 1.00 55.81 288 GLU A N 1
ATOM 2277 C CA . GLU A 1 288 ? -16.932 -12.024 4.369 1.00 55.81 288 GLU A CA 1
ATOM 2278 C C . GLU A 1 288 ? -17.536 -11.221 5.526 1.00 55.81 288 GLU A C 1
ATOM 2280 O O . GLU A 1 288 ? -18.648 -11.522 5.978 1.00 55.81 288 GLU A O 1
ATOM 2285 N N . ASP A 1 289 ? -16.851 -10.157 5.956 1.00 51.44 289 ASP A N 1
ATOM 2286 C CA . ASP A 1 289 ? -17.370 -9.217 6.954 1.00 51.44 289 ASP A CA 1
ATOM 2287 C C . ASP A 1 289 ? -18.719 -8.616 6.516 1.00 51.44 289 ASP A C 1
ATOM 2289 O O . ASP A 1 289 ? -19.573 -8.340 7.358 1.00 51.44 289 ASP A O 1
ATOM 2293 N N . GLN A 1 290 ? -18.962 -8.477 5.206 1.00 47.00 290 GLN A N 1
ATOM 2294 C CA . GLN A 1 290 ? -20.228 -7.966 4.687 1.00 47.00 290 GLN A CA 1
ATOM 2295 C C . GLN A 1 290 ? -21.308 -9.016 4.500 1.00 47.00 290 GLN A C 1
ATOM 2297 O O . GLN A 1 290 ? -22.457 -8.695 4.755 1.00 47.00 290 GLN A O 1
ATOM 2302 N N . LYS A 1 291 ? -21.013 -10.257 4.089 1.00 41.75 291 LYS A N 1
ATOM 2303 C CA . LYS A 1 291 ? -22.073 -11.286 3.959 1.00 41.75 291 LYS A CA 1
ATOM 2304 C C . LYS A 1 291 ? -22.798 -11.522 5.288 1.00 41.75 291 LYS A C 1
ATOM 2306 O O . LYS A 1 291 ? -24.003 -11.745 5.301 1.00 41.75 291 LYS A O 1
ATOM 2311 N N . SER A 1 292 ? -22.065 -11.381 6.391 1.00 37.22 292 SER A N 1
ATOM 2312 C CA . SER A 1 292 ? -22.599 -11.400 7.757 1.00 37.22 292 SER A CA 1
ATOM 2313 C C . SER A 1 292 ? -23.468 -10.170 8.073 1.00 37.22 292 SER A C 1
ATOM 2315 O O . SER A 1 292 ? -24.475 -10.295 8.758 1.00 37.22 292 SER A O 1
ATOM 2317 N N . ALA A 1 293 ? -23.091 -8.990 7.567 1.00 34.59 293 ALA A N 1
ATOM 2318 C CA . ALA A 1 293 ? -23.810 -7.727 7.758 1.00 34.59 293 ALA A CA 1
ATOM 2319 C C . ALA A 1 293 ? -25.011 -7.557 6.804 1.00 34.59 293 ALA A C 1
ATOM 2321 O O . ALA A 1 293 ? -25.994 -6.917 7.158 1.00 34.59 293 ALA A O 1
ATOM 2322 N N . LYS A 1 294 ? -24.972 -8.162 5.610 1.00 30.77 294 LYS A N 1
ATOM 2323 C CA . LYS A 1 294 ? -26.040 -8.125 4.598 1.00 30.77 294 LYS A CA 1
ATOM 2324 C C . LYS A 1 294 ? -27.279 -8.888 5.069 1.00 30.77 294 LYS A C 1
ATOM 2326 O O . LYS A 1 294 ? -28.387 -8.429 4.849 1.00 30.77 294 LYS A O 1
ATOM 2331 N N . LEU A 1 295 ? -27.076 -9.954 5.849 1.00 29.17 295 LEU A N 1
ATOM 2332 C CA . LEU A 1 295 ? -28.129 -10.662 6.593 1.00 29.17 295 LEU A CA 1
ATOM 2333 C C . LEU A 1 295 ? -28.826 -9.805 7.673 1.00 29.17 295 LEU A C 1
ATOM 2335 O O . LEU A 1 295 ? -29.857 -10.223 8.186 1.00 29.17 295 LEU A O 1
ATOM 2339 N N . ILE A 1 296 ? -28.288 -8.626 8.009 1.00 35.09 296 ILE A N 1
ATOM 2340 C CA . ILE A 1 296 ? -28.884 -7.651 8.942 1.00 35.09 296 ILE A CA 1
ATOM 2341 C C . ILE A 1 296 ? -29.429 -6.416 8.183 1.00 35.09 296 ILE A C 1
ATOM 2343 O O . ILE A 1 296 ? -30.264 -5.687 8.706 1.00 35.09 296 ILE A O 1
ATOM 2347 N N . LEU A 1 297 ? -29.006 -6.190 6.931 1.00 31.89 297 LEU A N 1
ATOM 2348 C CA . LEU A 1 297 ? -29.288 -4.977 6.144 1.00 31.89 297 LEU A CA 1
ATOM 2349 C C . LEU A 1 297 ? -30.430 -5.105 5.123 1.00 31.89 297 LEU A C 1
ATOM 2351 O O . LEU A 1 297 ? -30.775 -4.099 4.502 1.00 31.89 297 LEU A O 1
ATOM 2355 N N . ASP A 1 298 ? -31.063 -6.274 4.982 1.00 27.56 298 ASP A N 1
ATOM 2356 C CA . ASP A 1 298 ? -32.279 -6.421 4.158 1.00 27.56 298 ASP A CA 1
ATOM 2357 C C . ASP A 1 298 ? -33.480 -5.595 4.692 1.00 27.56 298 ASP A C 1
ATOM 2359 O O . ASP A 1 298 ? -34.507 -5.513 4.024 1.00 27.56 298 ASP A O 1
ATOM 2363 N N . ASP A 1 299 ? -33.342 -4.914 5.840 1.00 32.88 299 ASP A N 1
ATOM 2364 C CA . ASP A 1 299 ? -34.380 -4.071 6.459 1.00 32.88 299 ASP A CA 1
ATOM 2365 C C . ASP A 1 299 ? -34.210 -2.548 6.234 1.00 32.88 299 ASP A C 1
ATOM 2367 O O . ASP A 1 299 ? -35.040 -1.761 6.686 1.00 32.88 299 ASP A O 1
ATOM 2371 N N . ILE A 1 300 ? -33.162 -2.080 5.531 1.00 31.22 300 ILE A N 1
ATOM 2372 C CA . ILE A 1 300 ? -32.918 -0.629 5.322 1.00 31.22 300 ILE A CA 1
ATOM 2373 C C . ILE A 1 300 ? -32.516 -0.309 3.874 1.00 31.22 300 ILE A C 1
ATOM 2375 O O . ILE A 1 300 ? -31.601 0.467 3.600 1.00 31.22 300 ILE A O 1
ATOM 2379 N N . SER A 1 301 ? -33.224 -0.865 2.893 1.00 24.73 301 SER A N 1
ATOM 2380 C CA . SER A 1 301 ? -33.038 -0.495 1.481 1.00 24.73 301 SER A CA 1
ATOM 2381 C C . SER A 1 301 ? -33.699 0.844 1.094 1.00 24.73 301 SER A C 1
ATOM 2383 O O . SER A 1 301 ? -33.970 1.067 -0.084 1.00 24.73 301 SER A O 1
ATOM 2385 N N . SER A 1 302 ? -34.005 1.739 2.044 1.00 31.08 302 SER A N 1
ATOM 2386 C CA . SER A 1 302 ? -34.814 2.943 1.781 1.00 31.08 302 SER A CA 1
ATOM 2387 C C . SER A 1 302 ? -34.151 4.291 2.080 1.00 31.08 302 SER A C 1
ATOM 2389 O O . SER A 1 302 ? -34.841 5.305 2.025 1.00 31.08 302 SER A O 1
ATOM 2391 N N . ILE A 1 303 ? -32.849 4.362 2.382 1.00 32.22 303 ILE A N 1
ATOM 2392 C CA . ILE A 1 303 ? -32.194 5.650 2.688 1.00 32.22 303 ILE A CA 1
ATOM 2393 C C . ILE A 1 303 ? -30.808 5.738 2.036 1.00 32.22 303 ILE A C 1
ATOM 2395 O O . ILE A 1 303 ? -29.778 5.706 2.699 1.00 32.22 303 ILE A O 1
ATOM 2399 N N . ILE A 1 304 ? -30.778 5.877 0.712 1.00 28.53 304 ILE A N 1
ATOM 2400 C CA . ILE A 1 304 ? -29.668 6.546 0.023 1.00 28.53 304 ILE A CA 1
ATOM 2401 C C . ILE A 1 304 ? -30.313 7.603 -0.875 1.00 28.53 304 ILE A C 1
ATOM 2403 O O . ILE A 1 304 ? -30.959 7.239 -1.859 1.00 28.53 304 ILE A O 1
ATOM 2407 N N . PRO A 1 305 ? -30.200 8.903 -0.558 1.00 23.77 305 PRO A N 1
ATOM 2408 C CA . PRO A 1 305 ? -30.559 9.937 -1.510 1.00 23.77 305 PRO A CA 1
ATOM 2409 C C . PRO A 1 305 ? -29.580 9.850 -2.682 1.00 23.77 305 PRO A C 1
ATOM 2411 O O . PRO A 1 305 ? -28.365 9.900 -2.490 1.00 23.77 305 PRO A O 1
ATOM 2414 N N . SER A 1 306 ? -30.108 9.718 -3.897 1.00 29.19 306 SER A N 1
ATOM 2415 C CA . SER A 1 306 ? -29.344 9.940 -5.118 1.00 29.19 306 SER A CA 1
ATOM 2416 C C . SER A 1 306 ? -28.850 11.385 -5.119 1.00 29.19 306 SER A C 1
ATOM 2418 O O . SER A 1 306 ? -29.645 12.316 -5.256 1.00 29.19 306 SER A O 1
ATOM 2420 N N . VAL A 1 307 ? -27.549 11.584 -4.934 1.00 29.08 307 VAL A N 1
ATOM 2421 C CA . VAL A 1 307 ? -26.935 12.892 -5.145 1.00 29.08 307 VAL A CA 1
ATOM 2422 C C . VAL A 1 307 ? -26.616 13.000 -6.631 1.00 29.08 307 VAL A C 1
ATOM 2424 O O . VAL A 1 307 ? -25.715 12.327 -7.129 1.00 29.08 307 VAL A O 1
ATOM 2427 N N . ASP A 1 308 ? -27.378 13.832 -7.338 1.00 29.72 308 ASP A N 1
ATOM 2428 C CA . ASP A 1 308 ? -27.034 14.292 -8.681 1.00 29.72 308 ASP A CA 1
ATOM 2429 C C . ASP A 1 308 ? -25.713 15.076 -8.612 1.00 29.72 308 ASP A C 1
ATOM 2431 O O . ASP A 1 308 ? -25.666 16.202 -8.114 1.00 29.72 308 ASP A O 1
ATOM 2435 N N . ALA A 1 309 ? -24.625 14.485 -9.107 1.00 29.94 309 ALA A N 1
ATOM 2436 C CA . ALA A 1 309 ? -23.340 15.159 -9.275 1.00 29.94 309 ALA A CA 1
ATOM 2437 C C . ALA A 1 309 ? -23.151 15.564 -10.749 1.00 29.94 309 ALA A C 1
ATOM 2439 O O . ALA A 1 309 ? -23.173 14.688 -11.618 1.00 29.94 309 ALA A O 1
ATOM 2440 N N . PRO A 1 310 ? -22.939 16.854 -11.080 1.00 36.84 310 PRO A N 1
ATOM 2441 C CA . PRO A 1 310 ? -22.619 17.245 -12.445 1.00 36.84 310 PRO A CA 1
ATOM 2442 C C . PRO A 1 310 ? -21.104 17.382 -12.711 1.00 36.84 310 PRO A C 1
ATOM 2444 O O . PRO A 1 310 ? -20.394 18.070 -11.982 1.00 36.84 310 PRO A O 1
ATOM 2447 N N . LYS A 1 311 ? -20.722 16.832 -13.881 1.00 34.53 311 LYS A N 1
ATOM 2448 C CA . LYS A 1 311 ? -19.577 17.089 -14.795 1.00 34.53 311 LYS A CA 1
ATOM 2449 C C . LYS A 1 311 ? -18.263 16.284 -14.661 1.00 34.53 311 LYS A C 1
ATOM 2451 O O . LYS A 1 311 ? -17.330 16.680 -13.979 1.00 34.53 311 LYS A O 1
ATOM 2456 N N . GLU A 1 312 ? -18.230 15.221 -15.480 1.00 39.75 312 GLU A N 1
ATOM 2457 C CA . GLU A 1 312 ? -17.161 14.747 -16.392 1.00 39.75 312 GLU A CA 1
ATOM 2458 C C . GLU A 1 312 ? -15.732 14.533 -15.852 1.00 39.75 312 GLU A C 1
ATOM 2460 O O . GLU A 1 312 ? -14.816 15.277 -16.188 1.00 39.75 312 GLU A O 1
ATOM 2465 N N . ASN A 1 313 ? -15.537 13.400 -15.165 1.00 39.66 313 ASN A N 1
ATOM 2466 C CA . ASN A 1 313 ? -14.253 12.691 -15.044 1.00 39.66 313 ASN A CA 1
ATOM 2467 C C . ASN A 1 313 ? -14.429 11.263 -15.587 1.00 39.66 313 ASN A C 1
ATOM 2469 O O . ASN A 1 313 ? -15.448 10.621 -15.326 1.00 39.66 313 ASN A O 1
ATOM 2473 N N . ALA A 1 314 ? -13.469 10.740 -16.345 1.00 38.31 314 ALA A N 1
ATOM 2474 C CA . ALA A 1 314 ? -13.594 9.435 -17.004 1.00 38.31 314 ALA A CA 1
ATOM 2475 C C . ALA A 1 314 ? -13.647 8.255 -16.003 1.00 38.31 314 ALA A C 1
ATOM 2477 O O . ALA A 1 314 ? -14.224 7.209 -16.311 1.00 38.31 314 ALA A O 1
ATOM 2478 N N . LEU A 1 315 ? -13.134 8.430 -14.779 1.00 44.34 315 LEU A N 1
ATOM 2479 C CA . LEU A 1 315 ? -13.248 7.488 -13.659 1.00 44.34 315 LEU A CA 1
ATOM 2480 C C . LEU A 1 315 ? -14.453 7.737 -12.749 1.00 44.34 315 LEU A C 1
ATOM 2482 O O . LEU A 1 315 ? -14.808 6.839 -11.984 1.00 44.34 315 LEU A O 1
ATOM 2486 N N . ALA A 1 316 ? -15.178 8.854 -12.901 1.00 42.09 316 ALA A N 1
ATOM 2487 C CA . ALA A 1 316 ? -16.536 8.973 -12.351 1.00 42.09 316 ALA A CA 1
ATOM 2488 C C . ALA A 1 316 ? -17.515 7.967 -13.006 1.00 42.09 316 ALA A C 1
ATOM 2490 O O . ALA A 1 316 ? -18.669 7.856 -12.607 1.00 42.09 316 ALA A O 1
ATOM 2491 N N . HIS A 1 317 ? -17.056 7.188 -13.994 1.00 43.28 317 HIS A N 1
ATOM 2492 C CA . HIS A 1 317 ? -17.780 6.058 -14.573 1.00 43.28 317 HIS A CA 1
ATOM 2493 C C . HIS A 1 317 ? -17.467 4.693 -13.928 1.00 43.28 317 HIS A C 1
ATOM 2495 O O . HIS A 1 317 ? -18.107 3.715 -14.301 1.00 43.28 317 HIS A O 1
ATOM 2501 N N . LEU A 1 318 ? -16.556 4.594 -12.945 1.00 50.31 318 LEU A N 1
ATOM 2502 C CA . LEU A 1 318 ? -16.497 3.426 -12.041 1.00 50.31 318 LEU A CA 1
ATOM 2503 C C . LEU A 1 318 ? -17.632 3.452 -11.003 1.00 50.31 318 LEU A C 1
ATOM 2505 O O . LEU A 1 318 ? -17.995 2.428 -10.437 1.00 50.31 318 LEU A O 1
ATOM 2509 N N . THR A 1 319 ? -18.229 4.621 -10.787 1.00 46.69 319 THR A N 1
ATOM 2510 C CA . THR A 1 319 ? -19.383 4.839 -9.905 1.00 46.69 319 THR A CA 1
ATOM 2511 C C . THR A 1 319 ? -20.708 4.923 -10.680 1.00 46.69 319 THR A C 1
ATOM 2513 O O . THR A 1 319 ? -21.765 5.168 -10.100 1.00 46.69 319 THR A O 1
ATOM 2516 N N . GLY A 1 320 ? -20.682 4.694 -11.998 1.00 36.28 320 GLY A N 1
ATOM 2517 C CA . GLY A 1 320 ? -21.837 4.832 -12.882 1.00 36.28 320 GLY A CA 1
ATOM 2518 C C . GLY A 1 320 ? -22.741 3.602 -12.894 1.00 36.28 320 GLY A C 1
ATOM 2519 O O . GLY A 1 320 ? -22.585 2.745 -13.755 1.00 36.28 320 GLY A O 1
ATOM 2520 N N . SER A 1 321 ? -23.725 3.553 -11.989 1.00 40.62 321 SER A N 1
ATOM 2521 C CA . SER A 1 321 ? -24.979 2.753 -12.012 1.00 40.62 321 SER A CA 1
ATOM 2522 C C . SER A 1 321 ? -24.923 1.224 -12.187 1.00 40.62 321 SER A C 1
ATOM 2524 O O . SER A 1 321 ? -25.928 0.553 -11.964 1.00 40.62 321 SER A O 1
ATOM 2526 N N . THR A 1 322 ? -23.777 0.654 -12.540 1.00 45.19 322 THR A N 1
ATOM 2527 C CA . THR A 1 322 ? -23.573 -0.785 -12.694 1.00 45.19 322 THR A CA 1
ATOM 2528 C C . THR A 1 322 ? -22.774 -1.254 -11.496 1.00 45.19 322 THR A C 1
ATOM 2530 O O . THR A 1 322 ? -21.623 -0.857 -11.333 1.00 45.19 322 THR A O 1
ATOM 2533 N N . ALA A 1 323 ? -23.399 -2.055 -10.632 1.00 51.88 323 ALA A N 1
ATOM 2534 C CA . ALA A 1 323 ? -22.729 -2.665 -9.494 1.00 51.88 323 ALA A CA 1
ATOM 2535 C C . ALA A 1 323 ? -21.492 -3.417 -9.999 1.00 51.88 323 ALA A C 1
ATOM 2537 O O . ALA A 1 323 ? -21.615 -4.440 -10.677 1.00 51.88 323 ALA A O 1
ATOM 2538 N N . ILE A 1 324 ? -20.304 -2.880 -9.716 1.00 62.56 324 ILE A N 1
ATOM 2539 C CA . ILE A 1 324 ? -19.056 -3.587 -9.978 1.00 62.56 324 ILE A CA 1
ATOM 2540 C C . ILE A 1 324 ? -19.118 -4.876 -9.163 1.00 62.56 324 ILE A C 1
ATOM 2542 O O . ILE A 1 324 ? -19.506 -4.854 -7.999 1.00 62.56 324 ILE A O 1
ATOM 2546 N N . GLN A 1 325 ? -18.808 -6.019 -9.764 1.00 68.81 325 GLN A N 1
ATOM 2547 C CA . GLN A 1 325 ? -18.888 -7.276 -9.035 1.00 68.81 325 GLN A CA 1
ATOM 2548 C C . GLN A 1 325 ? -17.810 -7.320 -7.945 1.00 68.81 325 GLN A C 1
ATOM 2550 O O . GLN A 1 325 ? -16.640 -7.033 -8.193 1.00 68.81 325 GLN A O 1
ATOM 2555 N N . THR A 1 326 ? -18.203 -7.727 -6.738 1.00 78.12 326 THR A N 1
ATOM 2556 C CA . THR A 1 326 ? -17.246 -8.082 -5.688 1.00 78.12 326 THR A CA 1
ATOM 2557 C C . THR A 1 326 ? -16.407 -9.276 -6.150 1.00 78.12 326 THR A C 1
ATOM 2559 O O . THR A 1 326 ? -16.957 -10.335 -6.465 1.00 78.12 326 THR A O 1
ATOM 2562 N N . ILE A 1 327 ? -15.082 -9.127 -6.165 1.00 81.50 327 ILE A N 1
ATOM 2563 C CA . ILE A 1 327 ? -14.138 -10.143 -6.648 1.00 81.50 327 ILE A CA 1
ATOM 2564 C C . ILE A 1 327 ? -13.047 -10.416 -5.609 1.00 81.50 327 ILE A C 1
ATOM 2566 O O . ILE A 1 327 ? -12.601 -9.517 -4.902 1.00 81.50 327 ILE A O 1
ATOM 2570 N N . SER A 1 328 ? -12.598 -11.668 -5.521 1.00 86.00 328 SER A N 1
ATOM 2571 C CA . SER A 1 328 ? -11.452 -12.088 -4.710 1.00 86.00 328 SER A CA 1
ATOM 2572 C C . SER A 1 328 ? -10.586 -13.041 -5.519 1.00 86.00 328 SER A C 1
ATOM 2574 O O . SER A 1 328 ? -11.105 -13.967 -6.145 1.00 86.00 328 SER A O 1
ATOM 2576 N N . GLN A 1 329 ? -9.274 -12.821 -5.509 1.00 85.31 329 GLN A N 1
ATOM 2577 C CA . GLN A 1 329 ? -8.305 -13.684 -6.173 1.00 85.31 329 GLN A CA 1
ATOM 2578 C C . GLN A 1 329 ? -7.117 -13.978 -5.274 1.00 85.31 329 GLN A C 1
ATOM 2580 O O . GLN A 1 329 ? -6.548 -13.083 -4.648 1.00 85.31 329 GLN A O 1
ATOM 2585 N N . HIS A 1 330 ? -6.726 -15.251 -5.243 1.00 84.44 330 HIS A N 1
ATOM 2586 C CA . HIS A 1 330 ? -5.613 -15.745 -4.447 1.00 84.44 330 HIS A CA 1
ATOM 2587 C C . HIS A 1 330 ? -4.463 -16.193 -5.354 1.00 84.44 330 HIS A C 1
ATOM 2589 O O . HIS A 1 330 ? -4.643 -17.015 -6.249 1.00 84.44 330 HIS A O 1
ATOM 2595 N N . PHE A 1 331 ? -3.263 -15.696 -5.072 1.00 85.44 331 PHE A N 1
ATOM 2596 C CA . PHE A 1 331 ? -2.048 -15.869 -5.869 1.00 85.44 331 PHE A CA 1
ATOM 2597 C C . PHE A 1 331 ? -0.974 -16.691 -5.143 1.00 85.44 331 PHE A C 1
ATOM 2599 O O . PHE A 1 331 ? 0.210 -16.585 -5.453 1.00 85.44 331 PHE A O 1
ATOM 2606 N N . GLY A 1 332 ? -1.364 -17.526 -4.174 1.00 80.12 332 GLY A N 1
ATOM 2607 C CA . GLY A 1 332 ? -0.442 -18.370 -3.396 1.00 80.12 332 GLY A CA 1
ATOM 2608 C C . GLY A 1 332 ? 0.483 -19.259 -4.240 1.00 80.12 332 GLY A C 1
ATOM 2609 O O . GLY A 1 332 ? 1.626 -19.491 -3.867 1.00 80.12 332 GLY A O 1
ATOM 2610 N N . ASN A 1 333 ? 0.031 -19.711 -5.410 1.00 78.44 333 ASN A N 1
ATOM 2611 C CA . ASN A 1 333 ? 0.837 -20.487 -6.360 1.00 78.44 333 ASN A CA 1
ATOM 2612 C C . ASN A 1 333 ? 1.826 -19.641 -7.189 1.00 78.44 333 ASN A C 1
ATOM 2614 O O . ASN A 1 333 ? 2.664 -20.205 -7.887 1.00 78.44 333 ASN A O 1
ATOM 2618 N N . ARG A 1 334 ? 1.724 -18.310 -7.127 1.00 83.75 334 ARG A N 1
ATOM 2619 C CA . ARG A 1 334 ? 2.534 -17.330 -7.866 1.00 83.75 334 ARG A CA 1
ATOM 2620 C C . ARG A 1 334 ? 3.268 -16.373 -6.921 1.00 83.75 334 ARG A C 1
ATOM 2622 O O . ARG A 1 334 ? 3.576 -15.246 -7.298 1.00 83.75 334 ARG A O 1
ATOM 2629 N N . VAL A 1 335 ? 3.514 -16.769 -5.672 1.00 82.50 335 VAL A N 1
ATOM 2630 C CA . VAL A 1 335 ? 4.322 -15.972 -4.735 1.00 82.50 335 VAL A CA 1
ATOM 2631 C C . VAL A 1 335 ? 5.782 -16.018 -5.182 1.00 82.50 335 VAL A C 1
ATOM 2633 O O . VAL A 1 335 ? 6.416 -17.072 -5.132 1.00 82.50 335 VAL A O 1
ATOM 2636 N N . ASP A 1 336 ? 6.302 -14.871 -5.616 1.00 83.75 336 A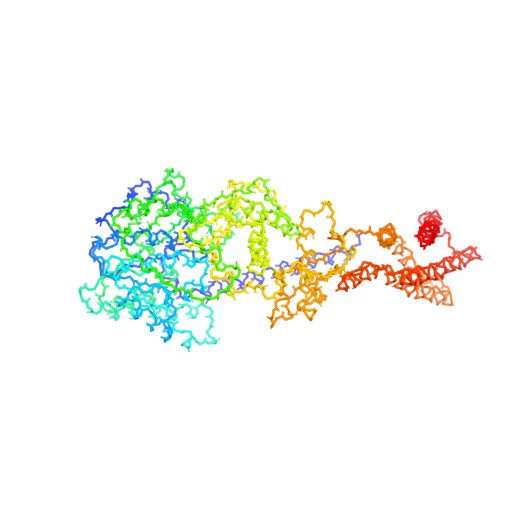SP A N 1
ATOM 2637 C CA . ASP A 1 336 ? 7.706 -14.717 -5.992 1.00 83.75 336 ASP A CA 1
ATOM 2638 C C . ASP A 1 336 ? 8.556 -14.510 -4.731 1.00 83.75 336 ASP A C 1
ATOM 2640 O O . ASP A 1 336 ? 8.320 -13.550 -3.987 1.00 83.75 336 ASP A O 1
ATOM 2644 N N . PRO A 1 337 ? 9.526 -15.398 -4.453 1.00 79.19 337 PRO A N 1
ATOM 2645 C CA . PRO A 1 337 ? 10.341 -15.283 -3.260 1.00 79.19 337 PRO A CA 1
ATOM 2646 C C . PRO A 1 337 ? 11.460 -14.241 -3.360 1.00 79.19 337 PRO A C 1
ATOM 2648 O O . PRO A 1 337 ? 12.051 -13.874 -2.342 1.00 79.19 337 PRO A O 1
ATOM 2651 N N . SER A 1 338 ? 11.808 -13.798 -4.568 1.00 80.75 338 SER A N 1
ATOM 2652 C CA . SER A 1 338 ? 12.947 -12.923 -4.816 1.00 80.75 338 SER A CA 1
ATOM 2653 C C . SER A 1 338 ? 12.559 -11.460 -4.642 1.00 80.75 338 SER A C 1
ATOM 2655 O O . SER A 1 338 ? 11.682 -10.948 -5.333 1.00 80.75 338 SER A O 1
ATOM 2657 N N . LEU A 1 339 ? 13.296 -10.756 -3.772 1.00 70.94 339 LEU A N 1
ATOM 2658 C CA . LEU A 1 339 ? 13.155 -9.315 -3.523 1.00 70.94 339 LEU A CA 1
ATOM 2659 C C . LEU A 1 339 ? 13.462 -8.437 -4.750 1.00 70.94 339 LEU A C 1
ATOM 2661 O O . LEU A 1 339 ? 13.169 -7.244 -4.718 1.00 70.94 339 LEU A O 1
ATOM 2665 N N . TYR A 1 340 ? 14.028 -9.014 -5.811 1.00 73.19 340 TYR A N 1
ATOM 2666 C CA . TYR A 1 340 ? 14.413 -8.303 -7.031 1.00 73.19 340 TYR A CA 1
ATOM 2667 C C . TYR A 1 340 ? 13.393 -8.430 -8.166 1.00 73.19 340 TYR A C 1
ATOM 2669 O O . TYR A 1 340 ? 13.454 -7.654 -9.110 1.00 73.19 340 TYR A O 1
ATOM 2677 N N . THR A 1 341 ? 12.488 -9.409 -8.104 1.00 77.75 341 THR A N 1
ATOM 2678 C CA . THR A 1 341 ? 11.609 -9.771 -9.235 1.00 77.75 341 THR A CA 1
ATOM 2679 C C . THR A 1 341 ? 10.123 -9.718 -8.889 1.00 77.75 341 THR A C 1
ATOM 2681 O O . THR A 1 341 ? 9.283 -9.653 -9.787 1.00 77.75 341 THR A O 1
ATOM 2684 N N . TRP A 1 342 ? 9.783 -9.659 -7.597 1.00 81.50 342 TRP A N 1
ATOM 2685 C CA . TRP A 1 342 ? 8.391 -9.622 -7.150 1.00 81.50 342 TRP A CA 1
ATOM 2686 C C . TRP A 1 342 ? 7.603 -8.402 -7.650 1.00 81.50 342 TRP A C 1
ATOM 2688 O O . TRP A 1 342 ? 6.381 -8.479 -7.714 1.00 81.50 342 TRP A O 1
ATOM 2698 N N . GLU A 1 343 ? 8.264 -7.296 -8.011 1.00 78.88 343 GLU A N 1
ATOM 2699 C CA . GLU A 1 343 ? 7.593 -6.127 -8.597 1.00 78.88 343 GLU A CA 1
ATOM 2700 C C . GLU A 1 343 ? 6.937 -6.482 -9.941 1.00 78.88 343 GLU A C 1
ATOM 2702 O O . GLU A 1 343 ? 5.740 -6.260 -10.095 1.00 78.88 343 GLU A O 1
ATOM 2707 N N . GLY A 1 344 ? 7.662 -7.134 -10.859 1.00 76.81 344 GLY A N 1
ATOM 2708 C CA . GLY A 1 344 ? 7.106 -7.559 -12.152 1.00 76.81 344 GLY A CA 1
ATOM 2709 C C . GLY A 1 344 ? 5.984 -8.589 -11.999 1.00 76.81 344 GLY A C 1
ATOM 2710 O O . GLY A 1 344 ? 4.909 -8.436 -12.570 1.00 76.81 344 GLY A O 1
ATOM 2711 N N . THR A 1 345 ? 6.168 -9.592 -11.131 1.00 84.56 345 THR A N 1
ATOM 2712 C CA . THR A 1 345 ? 5.103 -10.586 -10.886 1.00 84.56 345 THR A CA 1
ATOM 2713 C C . THR A 1 345 ? 3.877 -9.992 -10.190 1.00 84.56 345 THR A C 1
ATOM 2715 O O . THR A 1 345 ? 2.776 -10.519 -10.336 1.00 84.56 345 THR A O 1
ATOM 2718 N N . ASN A 1 346 ? 4.025 -8.906 -9.426 1.00 87.44 346 ASN A N 1
ATOM 2719 C CA . ASN A 1 346 ? 2.890 -8.188 -8.851 1.00 87.44 346 ASN A CA 1
ATOM 2720 C C . ASN A 1 346 ? 2.107 -7.416 -9.904 1.00 87.44 346 ASN A C 1
ATOM 2722 O O . ASN A 1 346 ? 0.879 -7.422 -9.843 1.00 87.44 346 ASN A O 1
ATOM 2726 N N . THR A 1 347 ? 2.790 -6.788 -10.855 1.00 83.62 347 THR A N 1
ATOM 2727 C CA . THR A 1 347 ? 2.136 -6.073 -11.949 1.00 83.62 347 THR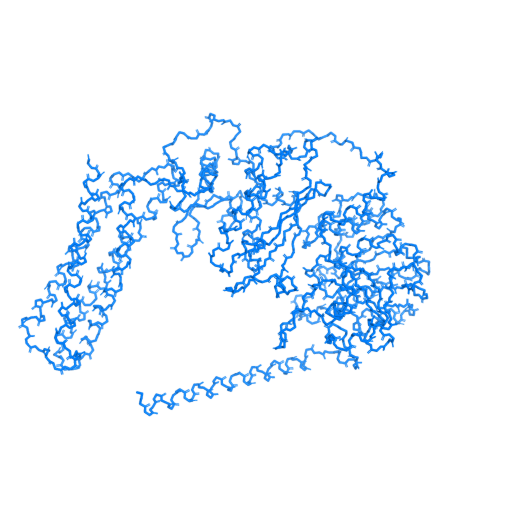 A CA 1
ATOM 2728 C C . THR A 1 347 ? 1.275 -7.027 -12.787 1.00 83.62 347 THR A C 1
ATOM 2730 O O . THR A 1 347 ? 0.082 -6.767 -12.964 1.00 83.62 347 THR A O 1
ATOM 2733 N N . GLU A 1 348 ? 1.786 -8.213 -13.137 1.00 84.38 348 GLU A N 1
ATOM 2734 C CA . GLU A 1 348 ? 0.988 -9.266 -13.786 1.00 84.38 348 GLU A CA 1
ATOM 2735 C C . GLU A 1 348 ? -0.271 -9.644 -12.984 1.00 84.38 348 GLU A C 1
ATOM 2737 O O . GLU A 1 348 ? -1.363 -9.753 -13.538 1.00 84.38 348 GLU A O 1
ATOM 2742 N N . LYS A 1 349 ? -0.146 -9.828 -11.661 1.00 89.25 349 LYS A N 1
ATOM 2743 C CA . LYS A 1 349 ? -1.283 -10.180 -10.789 1.00 89.25 349 LYS A CA 1
ATOM 2744 C C . LYS A 1 349 ? -2.329 -9.075 -10.723 1.00 89.25 349 LYS A C 1
ATOM 2746 O O . LYS A 1 349 ? -3.516 -9.376 -10.641 1.00 89.25 349 LYS A O 1
ATOM 2751 N N . ILE A 1 350 ? -1.904 -7.811 -10.735 1.00 90.56 350 ILE A N 1
ATOM 2752 C CA . ILE A 1 350 ? -2.809 -6.657 -10.758 1.00 90.56 350 ILE A CA 1
ATOM 2753 C C . ILE A 1 350 ? -3.581 -6.631 -12.078 1.00 90.56 350 ILE A C 1
ATOM 2755 O O . ILE A 1 350 ? -4.797 -6.430 -12.059 1.00 90.56 350 ILE A O 1
ATOM 2759 N N . TYR A 1 351 ? -2.917 -6.877 -13.212 1.00 86.12 351 TYR A N 1
ATOM 2760 C CA . TYR A 1 351 ? -3.598 -6.990 -14.502 1.00 86.12 351 TYR A CA 1
ATOM 2761 C C . TYR A 1 351 ? -4.589 -8.150 -14.521 1.00 86.12 351 TYR A C 1
ATOM 2763 O O . TYR A 1 351 ? -5.743 -7.952 -14.901 1.00 86.12 351 TYR A O 1
ATOM 2771 N N . ASP A 1 352 ? -4.185 -9.331 -14.052 1.00 86.81 352 ASP A N 1
ATOM 2772 C CA . ASP A 1 352 ? -5.078 -10.484 -13.946 1.00 86.81 352 ASP A CA 1
ATOM 2773 C C . ASP A 1 352 ? -6.292 -10.166 -13.067 1.00 86.81 352 ASP A C 1
ATOM 2775 O O . ASP A 1 352 ? -7.430 -10.419 -13.464 1.00 86.81 352 ASP A O 1
ATOM 2779 N N . PHE A 1 353 ? -6.077 -9.540 -11.910 1.00 90.00 353 PHE A N 1
ATOM 2780 C CA . PHE A 1 353 ? -7.146 -9.149 -10.997 1.00 90.00 353 PHE A CA 1
ATOM 2781 C C . PHE A 1 353 ? -8.145 -8.185 -11.643 1.00 90.00 353 PHE A C 1
ATOM 2783 O O . PHE A 1 353 ? -9.347 -8.452 -11.641 1.00 90.00 353 PHE A O 1
ATOM 2790 N N . VAL A 1 354 ? -7.661 -7.092 -12.238 1.00 86.94 354 VAL A N 1
ATOM 2791 C CA . VAL A 1 354 ? -8.515 -6.062 -12.848 1.00 86.94 354 VAL A CA 1
ATOM 2792 C C . VAL A 1 354 ? -9.221 -6.574 -14.108 1.00 86.94 354 VAL A C 1
ATOM 2794 O O . VAL A 1 354 ? -10.379 -6.229 -14.353 1.00 86.94 354 VAL A O 1
ATOM 2797 N N . ASN A 1 355 ? -8.579 -7.450 -14.885 1.00 84.31 355 ASN A N 1
ATOM 2798 C CA . ASN A 1 355 ? -9.189 -8.047 -16.073 1.00 84.31 355 ASN A CA 1
ATOM 2799 C C . ASN A 1 355 ? -10.421 -8.895 -15.756 1.00 84.31 355 ASN A C 1
ATOM 2801 O O . ASN A 1 355 ? -11.330 -8.944 -16.585 1.00 84.31 355 ASN A O 1
ATOM 2805 N N . ASN A 1 356 ? -10.482 -9.483 -14.559 1.00 82.44 356 ASN A N 1
ATOM 2806 C CA . ASN A 1 356 ? -11.629 -10.255 -14.084 1.00 82.44 356 ASN A CA 1
ATOM 2807 C C . ASN A 1 356 ? -12.756 -9.387 -13.484 1.00 82.44 356 ASN A C 1
ATOM 2809 O O . ASN A 1 356 ? -13.752 -9.920 -13.000 1.00 82.44 356 ASN A O 1
ATOM 2813 N N . ILE A 1 357 ? -12.632 -8.055 -13.513 1.00 80.12 357 ILE A N 1
ATOM 2814 C CA . ILE A 1 357 ? -13.720 -7.139 -13.151 1.00 80.12 357 ILE A CA 1
ATOM 2815 C C . ILE A 1 357 ? -14.560 -6.858 -14.406 1.00 80.12 357 ILE A C 1
ATOM 2817 O O . ILE A 1 357 ? -14.307 -5.908 -15.150 1.00 80.12 357 ILE A O 1
ATOM 2821 N N . ASP A 1 358 ? -15.555 -7.708 -14.664 1.00 73.00 358 ASP A N 1
ATOM 2822 C CA . ASP A 1 358 ? -16.339 -7.714 -15.913 1.00 73.00 358 ASP A CA 1
ATOM 2823 C C . ASP A 1 358 ? -17.116 -6.421 -16.197 1.00 73.00 358 ASP A C 1
ATOM 2825 O O . ASP A 1 358 ? -17.400 -6.107 -17.351 1.00 73.00 358 ASP A O 1
ATOM 2829 N N . SER A 1 359 ? -17.437 -5.638 -15.166 1.00 72.25 359 SER A N 1
ATOM 2830 C CA . SER A 1 359 ? -18.167 -4.374 -15.312 1.00 72.25 359 SER A CA 1
ATOM 2831 C C . SER A 1 359 ? -17.329 -3.237 -15.903 1.00 72.25 359 SER A C 1
ATOM 2833 O O . SER A 1 359 ? -17.874 -2.170 -16.174 1.00 72.25 359 SER A O 1
ATOM 2835 N N . LEU A 1 360 ? -16.014 -3.424 -16.060 1.00 73.88 360 LEU A N 1
ATOM 2836 C CA . LEU A 1 360 ? -15.101 -2.389 -16.538 1.00 73.88 360 LEU A CA 1
ATOM 2837 C C . LEU A 1 360 ? -14.791 -2.551 -18.024 1.00 73.88 360 LEU A C 1
ATOM 2839 O O . LEU A 1 360 ? -14.455 -3.641 -18.490 1.00 73.88 360 LEU A O 1
ATOM 2843 N N . ASN A 1 361 ? -14.825 -1.445 -18.767 1.00 71.06 361 ASN A N 1
ATOM 2844 C CA . ASN A 1 361 ? -14.285 -1.428 -20.126 1.00 71.06 361 ASN A CA 1
ATOM 2845 C C . ASN A 1 361 ? -12.742 -1.430 -20.110 1.00 71.06 361 ASN A C 1
ATOM 2847 O O . ASN A 1 361 ? -12.118 -1.147 -19.087 1.00 71.06 361 ASN A O 1
ATOM 2851 N N . ASN A 1 362 ? -12.108 -1.713 -21.252 1.00 71.00 362 ASN A N 1
ATOM 2852 C CA . ASN A 1 362 ? -10.646 -1.839 -21.336 1.00 71.00 362 ASN A CA 1
ATOM 2853 C C . ASN A 1 362 ? -9.890 -0.572 -20.895 1.00 71.00 362 ASN A C 1
ATOM 2855 O O . ASN A 1 362 ? -8.837 -0.685 -20.276 1.00 71.00 362 ASN A O 1
ATOM 2859 N N . GLY A 1 363 ? -10.430 0.623 -21.157 1.00 70.88 363 GLY A N 1
ATOM 2860 C CA . GLY A 1 363 ? -9.819 1.881 -20.715 1.00 70.88 363 GLY A CA 1
ATOM 2861 C C . GLY A 1 363 ? -9.890 2.066 -19.197 1.00 70.88 363 GLY A C 1
ATOM 2862 O O . GLY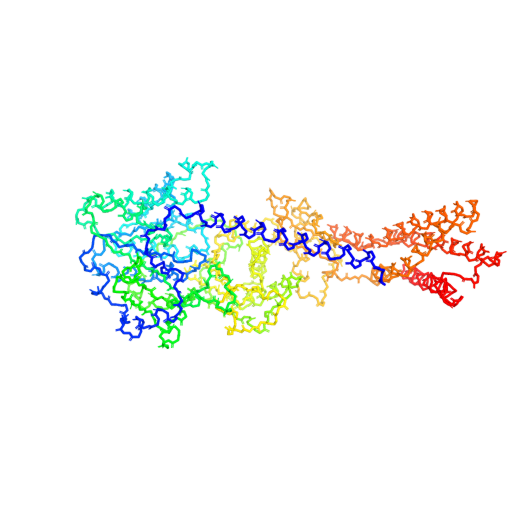 A 1 363 ? -8.912 2.467 -18.571 1.00 70.88 363 GLY A O 1
ATOM 2863 N N . GLN A 1 364 ? -11.021 1.708 -18.585 1.00 75.81 364 GLN A N 1
ATOM 2864 C CA . GLN A 1 364 ? -11.191 1.718 -17.128 1.00 75.81 364 GLN A CA 1
ATOM 2865 C C . GLN A 1 364 ? -10.301 0.680 -16.444 1.00 75.81 364 GLN A C 1
ATOM 2867 O O . GLN A 1 364 ? -9.696 0.981 -15.416 1.00 75.81 364 GLN A O 1
ATOM 2872 N N . LYS A 1 365 ? -10.194 -0.522 -17.027 1.00 78.50 365 LYS A N 1
ATOM 2873 C CA . LYS A 1 365 ? -9.290 -1.578 -16.556 1.00 78.50 365 LYS A CA 1
ATOM 2874 C C . LYS A 1 365 ? -7.847 -1.095 -16.576 1.00 78.50 365 LYS A C 1
ATOM 2876 O O . LYS A 1 365 ? -7.183 -1.131 -15.548 1.00 78.50 365 LYS A O 1
ATOM 2881 N N . LEU A 1 366 ? -7.409 -0.546 -17.708 1.00 75.12 366 LEU A N 1
ATOM 2882 C CA . LEU A 1 366 ? -6.075 0.026 -17.852 1.00 75.12 366 LEU A CA 1
ATOM 2883 C C . LEU A 1 366 ? -5.787 1.067 -16.767 1.00 75.12 366 LEU A C 1
ATOM 2885 O O . LEU A 1 366 ? -4.799 0.957 -16.045 1.00 75.12 366 LEU A O 1
ATOM 2889 N N . HIS A 1 367 ? -6.677 2.046 -16.615 1.00 77.75 367 HIS A N 1
ATOM 2890 C CA . HIS A 1 367 ? -6.499 3.108 -15.634 1.00 77.75 367 HIS A CA 1
ATOM 2891 C C . HIS A 1 367 ? -6.403 2.548 -14.205 1.00 77.75 367 HIS A C 1
ATOM 2893 O O . HIS A 1 367 ? -5.471 2.867 -13.464 1.00 77.75 367 HIS A O 1
ATOM 2899 N N . LEU A 1 368 ? -7.329 1.666 -13.822 1.00 83.62 368 LEU A N 1
ATOM 2900 C CA . LEU A 1 368 ? -7.338 1.072 -12.489 1.00 83.62 368 LEU A CA 1
ATOM 2901 C C . LEU A 1 368 ? -6.076 0.243 -12.213 1.00 83.62 368 LEU A C 1
ATOM 2903 O O . LEU A 1 368 ? -5.506 0.358 -11.126 1.00 83.62 368 LEU A O 1
ATOM 2907 N N . SER A 1 369 ? -5.616 -0.552 -13.182 1.00 86.06 369 SER A N 1
ATOM 2908 C CA . SER A 1 369 ? -4.391 -1.345 -13.046 1.00 86.06 369 SER A CA 1
ATOM 2909 C C . SER A 1 369 ? -3.173 -0.470 -12.769 1.00 86.06 369 SER A C 1
ATOM 2911 O O . SER A 1 369 ? -2.430 -0.760 -11.838 1.00 86.06 369 SER A O 1
ATOM 2913 N N . ILE A 1 370 ? -3.010 0.638 -13.495 1.00 81.94 370 ILE A N 1
ATOM 2914 C CA . ILE A 1 370 ? -1.885 1.562 -13.298 1.00 81.94 370 ILE A CA 1
ATOM 2915 C C . ILE A 1 370 ? -1.968 2.249 -11.925 1.00 81.94 370 ILE A C 1
ATOM 2917 O O . ILE A 1 370 ? -0.959 2.390 -11.236 1.00 81.94 370 ILE A O 1
ATOM 2921 N N . MET A 1 371 ? -3.158 2.675 -11.480 1.00 85.38 371 MET A N 1
ATOM 2922 C CA . MET A 1 371 ? -3.314 3.262 -10.139 1.00 85.38 371 MET A CA 1
ATOM 2923 C C . MET A 1 371 ? -2.932 2.266 -9.036 1.00 85.38 371 MET A C 1
ATOM 2925 O O . MET A 1 371 ? -2.225 2.629 -8.094 1.00 85.38 371 MET A O 1
ATOM 2929 N N . LEU A 1 372 ? -3.367 1.009 -9.160 1.00 88.50 372 LEU A N 1
ATOM 2930 C CA . LEU A 1 372 ? -3.025 -0.059 -8.220 1.00 88.50 372 LEU A CA 1
ATOM 2931 C C . LEU A 1 372 ? -1.534 -0.408 -8.267 1.00 88.50 372 LEU A C 1
ATOM 2933 O O . LEU A 1 372 ? -0.924 -0.571 -7.210 1.00 88.50 372 LEU A O 1
ATOM 2937 N N . GLU A 1 373 ? -0.934 -0.476 -9.457 1.00 86.81 373 GLU A N 1
ATOM 2938 C CA . GLU A 1 373 ? 0.507 -0.688 -9.636 1.00 86.81 373 GLU A CA 1
ATOM 2939 C C . GLU A 1 373 ? 1.297 0.403 -8.910 1.00 86.81 373 GLU A C 1
ATOM 2941 O O . GLU A 1 373 ? 2.179 0.106 -8.101 1.00 86.81 373 GLU A O 1
ATOM 2946 N N . ASN A 1 374 ? 0.929 1.669 -9.123 1.00 81.69 374 ASN A N 1
ATOM 2947 C CA . ASN A 1 374 ? 1.584 2.792 -8.465 1.00 81.69 374 ASN A CA 1
ATOM 2948 C C . ASN A 1 374 ? 1.411 2.746 -6.952 1.00 81.69 374 ASN A C 1
ATOM 2950 O O . ASN A 1 374 ? 2.406 2.876 -6.242 1.00 81.69 374 ASN A O 1
ATOM 2954 N N . TYR A 1 375 ? 0.201 2.473 -6.454 1.00 85.25 375 TYR A N 1
ATOM 2955 C CA . TYR A 1 375 ? -0.037 2.289 -5.023 1.00 85.25 375 TYR A CA 1
ATOM 2956 C C . TYR A 1 375 ? 0.865 1.199 -4.427 1.00 85.25 375 TYR A C 1
ATOM 2958 O O . TYR A 1 375 ? 1.529 1.425 -3.413 1.00 85.25 375 TYR A O 1
ATOM 2966 N N . VAL A 1 376 ? 0.929 0.020 -5.055 1.00 83.94 376 VAL A N 1
ATOM 2967 C CA . VAL A 1 376 ? 1.762 -1.093 -4.579 1.00 83.94 376 VAL A CA 1
ATOM 2968 C C . VAL A 1 376 ? 3.241 -0.704 -4.612 1.00 83.94 376 VAL A C 1
ATOM 2970 O O . VAL A 1 376 ? 3.951 -0.894 -3.621 1.00 83.94 376 VAL A O 1
ATOM 2973 N N . ARG A 1 377 ? 3.708 -0.092 -5.703 1.00 77.56 377 ARG A N 1
ATOM 2974 C CA . ARG A 1 377 ? 5.114 0.282 -5.884 1.00 77.56 377 ARG A CA 1
ATOM 2975 C C . ARG A 1 377 ? 5.568 1.397 -4.947 1.00 77.56 377 ARG A C 1
ATOM 2977 O O . ARG A 1 377 ? 6.718 1.378 -4.527 1.00 77.56 377 ARG A O 1
ATOM 2984 N N . THR A 1 378 ? 4.726 2.372 -4.610 1.00 74.94 378 THR A N 1
ATOM 2985 C CA . THR A 1 378 ? 5.109 3.489 -3.725 1.00 74.94 378 THR A CA 1
ATOM 2986 C C . THR A 1 378 ? 4.868 3.160 -2.256 1.00 74.94 378 THR A C 1
ATOM 2988 O O . THR A 1 378 ? 5.738 3.374 -1.412 1.00 74.94 378 THR A O 1
ATOM 2991 N N . THR A 1 379 ? 3.704 2.592 -1.940 1.00 74.44 379 THR A N 1
ATOM 2992 C CA . THR A 1 379 ? 3.231 2.423 -0.562 1.00 74.44 379 THR A CA 1
ATOM 2993 C C . THR A 1 379 ? 3.688 1.090 0.029 1.00 74.44 379 THR A C 1
ATOM 2995 O O . THR A 1 379 ? 3.863 0.978 1.247 1.00 74.44 379 THR A O 1
ATOM 2998 N N . LEU A 1 380 ? 3.932 0.073 -0.810 1.00 71.19 380 LEU A N 1
ATOM 2999 C CA . LEU A 1 380 ? 4.332 -1.274 -0.380 1.00 71.19 380 LEU A CA 1
ATOM 3000 C C . LEU A 1 380 ? 5.783 -1.639 -0.750 1.00 71.19 380 LEU A C 1
ATOM 3002 O O . LEU A 1 380 ? 6.226 -2.736 -0.415 1.00 71.19 380 LEU A O 1
ATOM 3006 N N . ARG A 1 381 ? 6.568 -0.716 -1.332 1.00 59.88 381 ARG A N 1
ATOM 3007 C CA . ARG A 1 381 ? 7.967 -0.935 -1.770 1.00 59.88 381 ARG A CA 1
ATOM 3008 C C . ARG A 1 381 ? 8.888 -1.528 -0.703 1.00 59.88 381 ARG A C 1
ATOM 3010 O O . ARG A 1 381 ? 9.649 -2.452 -0.957 1.00 59.88 381 ARG A O 1
ATOM 3017 N N . HIS A 1 382 ? 8.830 -0.995 0.518 1.00 52.81 382 HIS A N 1
ATOM 3018 C CA . HIS A 1 382 ? 9.795 -1.296 1.586 1.00 52.81 382 HIS A CA 1
ATOM 3019 C C . HIS A 1 382 ? 9.280 -2.329 2.595 1.00 52.81 382 HIS A C 1
ATOM 3021 O O . HIS A 1 382 ? 9.445 -2.199 3.809 1.00 52.81 382 HIS A O 1
ATOM 3027 N N . GLY A 1 383 ? 8.643 -3.381 2.080 1.00 52.03 383 GLY A N 1
ATOM 3028 C CA . GLY A 1 383 ? 8.282 -4.561 2.861 1.00 52.03 383 GLY A CA 1
ATOM 3029 C C . GLY A 1 383 ? 6.897 -5.122 2.568 1.00 52.03 383 GLY A C 1
ATOM 3030 O O . GLY A 1 383 ? 6.357 -5.803 3.434 1.00 52.03 383 GLY A O 1
ATOM 3031 N N . GLY A 1 384 ? 6.286 -4.797 1.432 1.00 65.88 384 GLY A N 1
ATOM 3032 C CA . GLY A 1 384 ? 5.078 -5.460 0.952 1.00 65.88 384 GLY A CA 1
ATOM 3033 C C . GLY A 1 384 ? 5.372 -6.897 0.543 1.00 65.88 384 GLY A C 1
ATOM 3034 O O . GLY A 1 384 ? 4.761 -7.816 1.083 1.00 65.88 384 GLY A O 1
ATOM 3035 N N . GLY A 1 385 ? 6.353 -7.092 -0.337 1.00 81.75 385 GLY A N 1
ATOM 3036 C CA . GLY A 1 385 ? 6.638 -8.393 -0.932 1.00 81.75 385 GLY A CA 1
ATOM 3037 C C . GLY A 1 385 ? 5.591 -8.787 -1.978 1.00 81.75 385 GLY A C 1
ATOM 3038 O O . GLY A 1 385 ? 4.786 -7.968 -2.432 1.00 81.75 385 GLY A O 1
ATOM 3039 N N . SER A 1 386 ? 5.601 -10.054 -2.375 1.00 87.38 386 SER A N 1
ATOM 3040 C CA . SER A 1 386 ? 4.727 -10.563 -3.429 1.00 87.38 386 SER A CA 1
ATOM 3041 C C . SER A 1 386 ? 3.256 -10.537 -2.993 1.00 87.38 386 SER A C 1
ATOM 3043 O O . SER A 1 386 ? 2.923 -10.931 -1.875 1.00 87.38 386 SER A O 1
ATOM 3045 N N . ILE A 1 387 ? 2.356 -10.084 -3.867 1.00 88.44 387 ILE A N 1
ATOM 3046 C CA . ILE A 1 387 ? 0.908 -10.104 -3.642 1.00 88.44 387 ILE A CA 1
ATOM 3047 C C . ILE A 1 387 ? 0.465 -11.561 -3.492 1.00 88.44 387 ILE A C 1
ATOM 3049 O O . ILE A 1 387 ? 0.677 -12.391 -4.381 1.00 88.44 387 ILE A O 1
ATOM 3053 N N . LEU A 1 388 ? -0.148 -11.856 -2.350 1.00 84.44 388 LEU A N 1
ATOM 3054 C CA . LEU A 1 388 ? -0.724 -13.151 -2.008 1.00 84.44 388 LEU A CA 1
ATOM 3055 C C . LEU A 1 388 ? -2.213 -13.197 -2.350 1.00 84.44 388 LEU A C 1
ATOM 3057 O O . LEU A 1 388 ? -2.696 -14.223 -2.819 1.00 84.44 388 LEU A O 1
ATOM 3061 N N . ARG A 1 389 ? -2.946 -12.105 -2.115 1.00 86.81 389 ARG A N 1
ATOM 3062 C CA . ARG A 1 389 ? -4.386 -12.019 -2.381 1.00 86.81 389 ARG A CA 1
ATOM 3063 C C . ARG A 1 389 ? -4.790 -10.581 -2.683 1.00 86.81 389 ARG A C 1
ATOM 3065 O O . ARG A 1 389 ? -4.271 -9.655 -2.063 1.00 86.81 389 ARG A O 1
ATOM 3072 N N . MET A 1 390 ? -5.741 -10.418 -3.596 1.00 90.00 390 MET A N 1
ATOM 3073 C CA . MET A 1 390 ? -6.438 -9.156 -3.835 1.00 90.00 390 MET A CA 1
ATOM 3074 C C . MET A 1 390 ? -7.947 -9.371 -3.775 1.00 90.00 390 MET A C 1
ATOM 3076 O O . MET A 1 390 ? -8.462 -10.390 -4.234 1.00 90.00 390 MET A O 1
ATOM 3080 N N . GLU A 1 391 ? -8.646 -8.408 -3.195 1.00 88.44 391 GLU A N 1
ATOM 3081 C CA . GLU A 1 391 ? -10.096 -8.386 -3.037 1.00 88.44 391 GLU A CA 1
ATOM 3082 C C . GLU A 1 391 ? -10.604 -7.009 -3.455 1.00 88.44 391 GLU A C 1
ATOM 3084 O O . GLU A 1 391 ? -9.952 -6.016 -3.149 1.00 88.44 391 GLU A O 1
ATOM 3089 N N . PHE A 1 392 ? -11.752 -6.935 -4.120 1.00 85.50 392 PHE A N 1
ATOM 3090 C CA . PHE A 1 392 ? -12.476 -5.689 -4.350 1.00 85.50 392 PHE A CA 1
ATOM 3091 C C . PHE A 1 392 ? -13.896 -5.847 -3.824 1.00 85.50 392 PHE A C 1
ATOM 3093 O O . PHE A 1 392 ? -14.619 -6.755 -4.235 1.00 85.50 392 PHE A O 1
ATOM 3100 N N . ASP A 1 393 ? -14.262 -4.967 -2.901 1.00 77.50 393 ASP A N 1
ATOM 3101 C CA . ASP A 1 393 ? -15.589 -4.841 -2.310 1.00 77.50 393 ASP A CA 1
ATOM 3102 C C . ASP A 1 393 ? -16.310 -3.674 -2.988 1.00 77.50 393 ASP A C 1
ATOM 3104 O O . ASP A 1 393 ? -15.892 -2.516 -2.884 1.00 77.50 393 ASP A O 1
ATOM 3108 N N . SER A 1 394 ? -17.399 -4.003 -3.678 1.00 71.56 394 SER A N 1
ATOM 3109 C CA . SER A 1 394 ? -18.208 -3.052 -4.436 1.00 71.56 394 SER A CA 1
ATOM 3110 C C . SER A 1 394 ? -19.019 -2.108 -3.560 1.00 71.56 394 SER A C 1
ATOM 3112 O O . SER A 1 394 ? -19.218 -0.954 -3.921 1.00 71.56 394 SER A O 1
ATOM 3114 N N . ASP A 1 395 ? -19.465 -2.575 -2.396 1.00 68.62 395 ASP A N 1
ATOM 3115 C CA . ASP A 1 395 ? -20.303 -1.788 -1.491 1.00 68.62 395 ASP A CA 1
ATOM 3116 C C . ASP A 1 395 ? -19.425 -0.775 -0.727 1.00 68.62 395 ASP A C 1
ATOM 3118 O O . ASP A 1 395 ? -19.851 0.338 -0.412 1.00 68.62 395 ASP A O 1
ATOM 3122 N N . ALA A 1 396 ? -18.165 -1.134 -0.451 1.00 66.31 396 ALA A N 1
ATOM 3123 C CA . ALA A 1 396 ? -17.182 -0.229 0.145 1.00 66.31 396 ALA A CA 1
ATOM 3124 C C . ALA A 1 396 ? -16.388 0.605 -0.876 1.00 66.31 396 ALA A C 1
ATOM 3126 O O . ALA A 1 396 ? -15.705 1.545 -0.459 1.00 66.31 396 ALA A O 1
ATOM 3127 N N . ASN A 1 397 ? -16.451 0.268 -2.170 1.00 74.31 397 ASN A N 1
ATOM 3128 C CA . ASN A 1 397 ? -15.554 0.779 -3.213 1.00 74.31 397 ASN A CA 1
ATOM 3129 C C . ASN A 1 397 ? -14.087 0.744 -2.767 1.00 74.31 397 ASN A C 1
ATOM 3131 O O . ASN A 1 397 ? -13.381 1.758 -2.768 1.00 74.31 397 ASN A O 1
ATOM 3135 N N . ALA A 1 398 ? -13.641 -0.426 -2.313 1.00 82.50 398 ALA A N 1
ATOM 3136 C CA . ALA A 1 398 ? -12.329 -0.578 -1.708 1.00 82.50 398 ALA A CA 1
ATOM 3137 C C . ALA A 1 398 ? -11.673 -1.909 -2.053 1.00 82.50 398 ALA A C 1
ATOM 3139 O O . ALA A 1 398 ? -12.334 -2.930 -2.234 1.00 82.50 398 ALA A O 1
ATOM 3140 N N . PHE A 1 399 ? -10.348 -1.881 -2.085 1.00 87.38 399 PHE A N 1
ATOM 3141 C CA . PHE A 1 399 ? -9.504 -3.032 -2.328 1.00 87.38 399 PHE A CA 1
ATOM 3142 C C . PHE A 1 399 ? -8.879 -3.512 -1.022 1.00 87.38 399 PHE A C 1
ATOM 3144 O O . PHE A 1 399 ? -8.394 -2.706 -0.227 1.00 87.38 399 PHE A O 1
ATOM 3151 N N . GLY A 1 400 ? -8.856 -4.826 -0.822 1.00 88.06 400 GLY A N 1
ATOM 3152 C CA . GLY A 1 400 ? -8.036 -5.495 0.181 1.00 88.06 400 GLY A CA 1
ATOM 3153 C C . GLY A 1 400 ? -6.835 -6.135 -0.504 1.00 88.06 400 GLY A C 1
ATOM 3154 O O . GLY A 1 400 ? -7.013 -6.949 -1.405 1.00 88.06 400 GLY A O 1
ATOM 3155 N N . ILE A 1 401 ? -5.619 -5.781 -0.096 1.00 88.56 401 ILE A N 1
ATOM 3156 C CA . ILE A 1 401 ? -4.379 -6.303 -0.677 1.00 88.56 401 ILE A CA 1
ATOM 3157 C C . ILE A 1 401 ? -3.581 -6.986 0.428 1.00 88.56 401 ILE A C 1
ATOM 3159 O O . ILE A 1 401 ? -3.122 -6.338 1.373 1.00 88.56 401 ILE A O 1
ATOM 3163 N N . ASP A 1 402 ? -3.411 -8.301 0.299 1.00 83.25 402 ASP A N 1
ATOM 3164 C CA . ASP A 1 402 ? -2.488 -9.076 1.116 1.00 83.25 402 ASP A CA 1
ATOM 3165 C C . ASP A 1 402 ? -1.186 -9.291 0.357 1.00 83.25 402 ASP A C 1
ATOM 3167 O O . ASP A 1 402 ? -1.177 -9.820 -0.756 1.00 83.25 402 ASP A O 1
ATOM 3171 N N . THR A 1 403 ? -0.074 -8.943 0.986 1.00 84.38 403 THR A N 1
ATOM 3172 C CA . THR A 1 403 ? 1.268 -9.142 0.445 1.00 84.38 403 THR A CA 1
ATOM 3173 C C . THR A 1 403 ? 2.113 -9.958 1.408 1.00 84.38 403 THR A C 1
ATOM 3175 O O . THR A 1 403 ? 1.837 -9.992 2.609 1.00 84.38 403 THR A O 1
ATOM 3178 N N . ILE A 1 404 ? 3.145 -10.628 0.908 1.00 80.06 404 ILE A N 1
ATOM 3179 C CA . ILE A 1 404 ? 4.033 -11.430 1.735 1.00 80.06 404 ILE A CA 1
ATOM 3180 C C . ILE A 1 404 ? 5.486 -11.362 1.285 1.00 80.06 404 ILE A C 1
ATOM 3182 O O . ILE A 1 404 ? 5.798 -11.466 0.103 1.00 80.06 404 ILE A O 1
ATOM 3186 N N . ASP A 1 405 ? 6.382 -11.238 2.261 1.00 79.56 405 ASP A N 1
ATOM 3187 C CA . ASP A 1 405 ? 7.824 -11.290 2.043 1.00 79.56 405 ASP A CA 1
ATOM 3188 C C . ASP A 1 405 ? 8.392 -12.619 2.562 1.00 79.56 405 ASP A C 1
ATOM 3190 O O . ASP A 1 405 ? 8.391 -12.904 3.769 1.00 79.56 405 ASP A O 1
ATOM 3194 N N . THR A 1 406 ? 8.867 -13.460 1.643 1.00 74.56 406 THR A N 1
ATOM 3195 C CA . THR A 1 406 ? 9.463 -14.755 1.985 1.00 74.56 406 THR A CA 1
ATOM 3196 C C . THR A 1 406 ? 10.980 -14.681 2.189 1.00 74.56 406 THR A C 1
ATOM 3198 O O . THR A 1 406 ? 11.569 -15.665 2.648 1.00 74.56 406 THR A O 1
ATOM 3201 N N . PHE A 1 407 ? 11.612 -13.524 1.939 1.00 74.50 407 PHE A N 1
ATOM 3202 C CA . PHE A 1 407 ? 13.058 -13.293 2.041 1.00 74.50 407 PHE A CA 1
ATOM 3203 C C . PHE A 1 407 ? 13.895 -14.328 1.266 1.00 74.50 407 PHE A C 1
ATOM 3205 O O . PHE A 1 407 ? 14.833 -14.918 1.805 1.00 74.50 407 PHE A O 1
ATOM 3212 N N . GLY A 1 408 ? 13.536 -14.596 0.008 1.00 75.56 408 GLY A N 1
ATOM 3213 C CA . GLY A 1 408 ? 14.272 -15.512 -0.873 1.00 75.56 408 GLY A CA 1
ATOM 3214 C C . GLY A 1 408 ? 13.956 -16.996 -0.679 1.00 75.56 408 GLY A C 1
ATOM 3215 O O . GLY A 1 408 ? 14.497 -17.833 -1.399 1.00 75.56 408 GLY A O 1
ATOM 3216 N N . LYS A 1 409 ? 13.087 -17.356 0.271 1.00 78.00 409 LYS A N 1
ATOM 3217 C CA . LYS A 1 409 ? 12.677 -18.748 0.507 1.00 78.00 409 LYS A CA 1
ATOM 3218 C C . LYS A 1 409 ? 11.407 -19.097 -0.264 1.00 78.00 409 LYS A C 1
ATOM 3220 O O . LYS A 1 409 ? 10.544 -18.243 -0.454 1.00 78.00 409 LYS A O 1
ATOM 3225 N N . LYS A 1 410 ? 11.264 -20.366 -0.659 1.00 80.88 410 LYS A N 1
ATOM 3226 C CA . LYS A 1 410 ? 10.041 -20.873 -1.296 1.00 80.88 410 LYS A CA 1
ATOM 3227 C C . LYS A 1 410 ? 8.837 -20.617 -0.386 1.00 80.88 410 LYS A C 1
ATOM 3229 O O . LYS A 1 410 ? 8.909 -20.880 0.810 1.00 80.88 410 LYS A O 1
ATOM 3234 N N . PHE A 1 411 ? 7.756 -20.105 -0.965 1.00 77.56 411 PHE A N 1
ATOM 3235 C CA . PHE A 1 411 ? 6.516 -19.884 -0.235 1.00 77.56 411 PHE A CA 1
ATOM 3236 C C . PHE A 1 411 ? 5.894 -21.213 0.205 1.00 77.56 411 PHE A C 1
ATOM 3238 O O . PHE A 1 411 ? 5.718 -22.124 -0.607 1.00 77.56 411 PHE A O 1
ATOM 3245 N N . ASP A 1 412 ? 5.548 -21.276 1.485 1.00 70.62 412 ASP A N 1
ATOM 3246 C CA . ASP A 1 412 ? 4.762 -22.334 2.110 1.00 70.62 412 ASP A CA 1
ATOM 3247 C C . ASP A 1 412 ? 3.576 -21.675 2.827 1.00 70.62 412 ASP A C 1
ATOM 3249 O O . ASP A 1 412 ? 3.750 -20.788 3.665 1.00 70.62 412 ASP A O 1
ATOM 3253 N N . ALA A 1 413 ? 2.353 -22.056 2.466 1.00 66.69 413 ALA A N 1
ATOM 3254 C CA . ALA A 1 413 ? 1.165 -21.428 3.026 1.00 66.69 413 ALA A CA 1
ATOM 3255 C C . ALA A 1 413 ? 1.056 -21.643 4.545 1.00 66.69 413 ALA A C 1
ATOM 3257 O O . ALA A 1 413 ? 0.620 -20.730 5.240 1.00 66.69 413 ALA A O 1
ATOM 3258 N N . GLU A 1 414 ? 1.485 -22.791 5.070 1.00 62.16 414 GLU A N 1
ATOM 3259 C CA . GLU A 1 414 ? 1.383 -23.106 6.498 1.00 62.16 414 GLU A CA 1
ATOM 3260 C C . GLU A 1 414 ? 2.428 -22.334 7.316 1.00 62.16 414 GLU A C 1
ATOM 3262 O O . GLU A 1 414 ? 2.102 -21.752 8.350 1.00 62.16 414 GLU A O 1
ATOM 3267 N N . GLU A 1 415 ? 3.670 -22.244 6.825 1.00 59.50 415 GLU A N 1
ATOM 3268 C CA . GLU A 1 415 ? 4.758 -21.525 7.514 1.00 59.50 415 GLU A CA 1
ATOM 3269 C C . GLU A 1 415 ? 4.578 -19.996 7.442 1.00 59.50 415 GLU A C 1
ATOM 3271 O O . GLU A 1 415 ? 4.871 -19.268 8.396 1.00 59.50 415 GLU A O 1
ATOM 3276 N N . TYR A 1 416 ? 4.094 -19.478 6.308 1.00 56.75 416 TYR A N 1
ATOM 3277 C CA . TYR A 1 416 ? 4.154 -18.047 6.014 1.00 56.75 416 TYR A CA 1
ATOM 3278 C C . TYR A 1 416 ? 2.831 -17.292 6.208 1.00 56.75 416 TYR A C 1
ATOM 3280 O O . TYR A 1 416 ? 2.879 -16.099 6.542 1.00 56.75 416 TYR A O 1
ATOM 3288 N N . ALA A 1 417 ? 1.663 -17.937 6.056 1.00 50.62 417 ALA A N 1
ATOM 3289 C CA . ALA A 1 417 ? 0.366 -17.254 6.186 1.00 50.62 417 ALA A CA 1
ATOM 3290 C C . ALA A 1 417 ? 0.126 -16.666 7.589 1.00 50.62 417 ALA A C 1
ATOM 3292 O O . ALA A 1 417 ? -0.615 -15.689 7.718 1.00 50.62 417 ALA A O 1
ATOM 3293 N N . ALA A 1 418 ? 0.794 -17.211 8.609 1.00 50.62 418 ALA A N 1
ATOM 3294 C CA . ALA A 1 418 ? 0.689 -16.792 10.002 1.00 50.62 418 ALA A CA 1
ATOM 3295 C C . ALA A 1 418 ? 1.649 -15.644 10.404 1.00 50.62 418 ALA A C 1
ATOM 3297 O O . ALA A 1 418 ? 1.294 -14.801 11.224 1.00 50.62 418 ALA A O 1
ATOM 3298 N N . ALA A 1 419 ? 2.856 -15.548 9.822 1.00 51.22 419 ALA A N 1
ATOM 3299 C CA . ALA A 1 419 ? 3.905 -14.646 10.340 1.00 51.22 419 ALA A CA 1
ATOM 3300 C C . ALA A 1 419 ? 4.171 -13.377 9.517 1.00 51.22 419 ALA A C 1
ATOM 3302 O O . ALA A 1 419 ? 4.524 -12.336 10.076 1.00 51.22 419 ALA A O 1
ATOM 3303 N N . ARG A 1 420 ? 4.095 -13.457 8.180 1.00 62.41 420 ARG A N 1
ATOM 3304 C CA . ARG A 1 420 ? 4.747 -12.457 7.300 1.00 62.41 420 ARG A CA 1
ATOM 3305 C C . ARG A 1 420 ? 3.811 -11.707 6.366 1.00 62.41 420 ARG A C 1
ATOM 3307 O O . ARG A 1 420 ? 4.237 -10.743 5.735 1.00 62.41 420 ARG A O 1
ATOM 3314 N N . GLY A 1 421 ? 2.543 -12.109 6.306 1.00 69.38 421 GLY A N 1
ATOM 3315 C CA . GLY A 1 421 ? 1.542 -11.420 5.500 1.00 69.38 421 GLY A CA 1
ATOM 3316 C C . GLY A 1 421 ? 1.287 -9.998 6.008 1.00 69.38 421 GLY A C 1
ATOM 3317 O O . GLY A 1 421 ? 1.093 -9.790 7.208 1.00 69.38 421 GLY A O 1
ATOM 3318 N N . LYS A 1 422 ? 1.247 -9.004 5.129 1.00 75.50 422 LYS A N 1
ATOM 3319 C CA . LYS A 1 422 ? 0.758 -7.653 5.425 1.00 75.50 422 LYS A CA 1
ATOM 3320 C C . LYS A 1 422 ? -0.554 -7.449 4.695 1.00 75.50 422 LYS A C 1
ATOM 3322 O O . LYS A 1 422 ? -0.649 -7.779 3.526 1.00 75.50 422 LYS A O 1
ATOM 3327 N N . HIS A 1 423 ? -1.529 -6.883 5.394 1.00 79.69 423 HIS A N 1
ATOM 3328 C CA . HIS A 1 423 ? -2.796 -6.488 4.799 1.00 79.69 423 HIS A CA 1
ATOM 3329 C C . HIS A 1 423 ? -2.865 -4.969 4.682 1.00 79.69 423 HIS A C 1
ATOM 3331 O O . HIS A 1 423 ? -2.391 -4.238 5.569 1.00 79.69 423 HIS A O 1
ATOM 3337 N N . ARG A 1 424 ? -3.476 -4.500 3.599 1.00 82.88 424 ARG A N 1
ATOM 3338 C CA . ARG A 1 424 ? -3.820 -3.101 3.373 1.00 82.88 424 ARG A CA 1
ATOM 3339 C C . ARG A 1 424 ? -5.200 -2.990 2.765 1.00 82.88 424 ARG A C 1
ATOM 3341 O O . ARG A 1 424 ? -5.531 -3.737 1.851 1.00 82.88 424 ARG A O 1
ATOM 3348 N N . GLU A 1 425 ? -5.949 -2.014 3.247 1.00 84.62 425 GLU A N 1
ATOM 3349 C CA . GLU A 1 425 ? -7.156 -1.552 2.579 1.00 84.62 425 GLU A CA 1
ATOM 3350 C C . GLU A 1 425 ? -6.838 -0.248 1.847 1.00 84.62 425 GLU A C 1
ATOM 3352 O O . GLU A 1 425 ? -6.217 0.652 2.418 1.00 84.62 425 GLU A O 1
ATOM 3357 N N . VAL A 1 426 ? -7.267 -0.141 0.595 1.00 85.81 426 VAL A N 1
ATOM 3358 C CA . VAL A 1 426 ? -7.171 1.091 -0.191 1.00 85.81 426 VAL A CA 1
ATOM 3359 C C . VAL A 1 426 ? -8.522 1.371 -0.832 1.00 85.81 426 VAL A C 1
ATOM 3361 O O . VAL A 1 426 ? -9.076 0.524 -1.525 1.00 85.81 426 VAL A O 1
ATOM 3364 N N . THR A 1 427 ? -9.098 2.538 -0.557 1.00 79.62 427 THR A N 1
ATOM 3365 C CA . THR A 1 427 ? -10.372 2.931 -1.173 1.00 79.62 427 THR A CA 1
ATOM 3366 C C . THR A 1 427 ? -10.134 3.461 -2.583 1.00 79.62 427 THR A C 1
ATOM 3368 O O . THR A 1 427 ? -9.052 3.967 -2.890 1.00 79.62 427 THR A O 1
ATOM 3371 N N . LEU A 1 428 ? -11.144 3.381 -3.448 1.00 78.25 428 LEU A N 1
ATOM 3372 C CA . LEU A 1 428 ? -11.064 3.987 -4.774 1.00 78.25 428 LEU A CA 1
ATOM 3373 C C . LEU A 1 428 ? -10.803 5.497 -4.667 1.00 78.25 428 LEU A C 1
ATOM 3375 O O . LEU A 1 428 ? -9.938 6.006 -5.365 1.00 78.25 428 LEU A O 1
ATOM 3379 N N . ASP A 1 429 ? -11.436 6.190 -3.718 1.00 73.25 429 ASP A N 1
ATOM 3380 C CA . ASP A 1 429 ? -11.189 7.615 -3.457 1.00 73.25 429 ASP A CA 1
ATOM 3381 C C . ASP A 1 429 ? -9.723 7.906 -3.096 1.00 73.25 429 ASP A C 1
ATOM 3383 O O . ASP A 1 429 ? -9.173 8.934 -3.492 1.00 73.25 429 ASP A O 1
ATOM 3387 N N . MET A 1 430 ? -9.055 7.008 -2.361 1.00 78.69 430 MET A N 1
ATOM 3388 C CA . MET A 1 430 ? -7.617 7.126 -2.091 1.00 78.69 430 MET A CA 1
ATOM 3389 C C . MET A 1 430 ? -6.797 6.966 -3.369 1.00 78.69 430 MET A C 1
ATOM 3391 O O . MET A 1 430 ? -5.876 7.748 -3.590 1.00 78.69 430 MET A O 1
ATOM 3395 N N . LEU A 1 431 ? -7.139 5.995 -4.223 1.00 80.75 431 LEU A N 1
ATOM 3396 C CA . LEU A 1 431 ? -6.466 5.827 -5.512 1.00 80.75 431 LEU A CA 1
ATOM 3397 C C . LEU A 1 431 ? -6.657 7.047 -6.413 1.00 80.75 431 LEU A C 1
ATOM 3399 O O . LEU A 1 431 ? -5.692 7.512 -7.001 1.00 80.75 431 LEU A O 1
ATOM 3403 N N . LEU A 1 432 ? -7.864 7.609 -6.462 1.00 76.88 432 LEU A N 1
ATOM 3404 C CA . LEU A 1 432 ? -8.165 8.797 -7.257 1.00 76.88 432 LEU A CA 1
ATOM 3405 C C . LEU A 1 432 ? -7.488 10.053 -6.692 1.00 76.88 432 LEU A C 1
ATOM 3407 O O . LEU A 1 432 ? -6.876 10.827 -7.412 1.00 76.88 432 LEU A O 1
ATOM 3411 N N . SER A 1 433 ? -7.566 10.287 -5.388 1.00 75.88 433 SER A N 1
ATOM 3412 C CA . SER A 1 433 ? -6.966 11.488 -4.793 1.00 75.88 433 SER A CA 1
ATOM 3413 C C . SER A 1 433 ? -5.440 11.481 -4.864 1.00 75.88 433 SER A C 1
ATOM 3415 O O . SER A 1 433 ? -4.832 12.534 -5.043 1.00 75.88 433 SER A O 1
ATOM 3417 N N . GLN A 1 434 ? -4.821 10.307 -4.712 1.00 76.88 434 GLN A N 1
ATOM 3418 C CA . GLN A 1 434 ? -3.369 10.186 -4.687 1.00 76.88 434 GLN A CA 1
ATOM 3419 C C . GLN A 1 434 ? -2.795 9.884 -6.059 1.00 76.88 434 GLN A C 1
ATOM 3421 O O . GLN A 1 434 ? -1.830 10.533 -6.418 1.00 76.88 434 GLN A O 1
ATOM 3426 N N . TYR A 1 435 ? -3.358 8.939 -6.811 1.00 79.06 435 TYR A N 1
ATOM 3427 C CA . TYR A 1 435 ? -2.756 8.359 -8.014 1.00 79.06 435 TYR A CA 1
ATOM 3428 C C . TYR A 1 435 ? -3.517 8.654 -9.303 1.00 79.06 435 TYR A C 1
ATOM 3430 O O . TYR A 1 435 ? -3.210 8.028 -10.309 1.00 79.06 435 TYR A O 1
ATOM 3438 N N . ASN A 1 436 ? -4.467 9.588 -9.316 1.00 78.06 436 ASN A N 1
ATOM 3439 C CA . ASN A 1 436 ? -5.153 9.960 -10.549 1.00 78.06 436 ASN A CA 1
ATOM 3440 C C . ASN A 1 436 ? -4.223 10.706 -11.513 1.00 78.06 436 ASN A C 1
ATOM 3442 O O . ASN A 1 436 ? -3.404 11.534 -11.109 1.00 78.06 436 ASN A O 1
ATOM 3446 N N . PHE A 1 437 ? -4.375 10.385 -12.792 1.00 78.94 437 PHE A N 1
ATOM 3447 C CA . PHE A 1 437 ? -3.638 10.969 -13.907 1.00 78.94 437 PHE A CA 1
ATOM 3448 C C . PHE A 1 437 ? -4.530 11.063 -15.159 1.00 78.94 437 PHE A C 1
ATOM 3450 O O . PHE A 1 437 ? -4.071 10.945 -16.290 1.00 78.94 437 PHE A O 1
ATOM 3457 N N . GLU A 1 438 ? -5.843 11.255 -14.979 1.00 76.75 438 GLU A N 1
ATOM 3458 C CA . GLU A 1 438 ? -6.787 11.448 -16.092 1.00 76.75 438 GLU A CA 1
ATOM 3459 C C . GLU A 1 438 ? -6.375 12.550 -17.074 1.00 76.75 438 GLU A C 1
ATOM 3461 O O . GLU A 1 438 ? -6.729 12.481 -18.248 1.00 76.75 438 GLU A O 1
ATOM 3466 N N . ASP A 1 439 ? -5.639 13.552 -16.606 1.00 78.19 439 ASP A N 1
ATOM 3467 C CA . ASP A 1 439 ? -5.158 14.669 -17.408 1.00 78.19 439 ASP A CA 1
ATOM 3468 C C . ASP A 1 439 ? -4.147 14.254 -18.488 1.00 78.19 439 ASP A C 1
ATOM 3470 O O . ASP A 1 439 ? -4.079 14.909 -19.526 1.00 78.19 439 ASP A O 1
ATOM 3474 N N . ILE A 1 440 ? -3.423 13.143 -18.301 1.00 81.12 440 ILE A N 1
ATOM 3475 C CA . ILE A 1 440 ? -2.546 12.589 -19.344 1.00 81.12 440 ILE A CA 1
ATOM 3476 C C . ILE A 1 440 ? -3.257 11.618 -20.285 1.00 81.12 440 ILE A C 1
ATOM 3478 O O . ILE A 1 440 ? -2.688 11.252 -21.306 1.00 81.12 440 ILE A O 1
ATOM 3482 N N . MET A 1 441 ? -4.458 11.139 -19.949 1.00 78.12 441 MET A N 1
ATOM 3483 C CA . MET A 1 441 ? -5.143 10.122 -20.749 1.00 78.12 441 MET A CA 1
ATOM 3484 C C . MET A 1 441 ? -5.839 10.784 -21.939 1.00 78.12 441 MET A C 1
ATOM 3486 O O . MET A 1 441 ? -6.752 11.597 -21.778 1.00 78.12 441 MET A O 1
ATOM 3490 N N . ILE A 1 442 ? -5.430 10.405 -23.150 1.00 73.56 442 ILE A N 1
ATOM 3491 C CA . ILE A 1 442 ? -6.031 10.918 -24.381 1.00 73.56 442 ILE A CA 1
ATOM 3492 C C . ILE A 1 442 ? -7.499 10.474 -24.473 1.00 73.56 442 ILE A C 1
ATOM 3494 O O . ILE A 1 442 ? -7.812 9.285 -24.403 1.00 73.56 442 ILE A O 1
ATOM 3498 N N . LYS A 1 443 ? -8.405 11.443 -24.661 1.00 68.44 443 LYS A N 1
ATOM 3499 C CA . LYS A 1 443 ? -9.855 11.203 -24.792 1.00 68.44 443 LYS A CA 1
ATOM 3500 C C . LYS A 1 443 ? -10.299 10.979 -26.241 1.00 68.44 443 LYS A C 1
ATOM 3502 O O . LYS A 1 443 ? -11.341 10.368 -26.459 1.00 68.44 443 LYS A O 1
ATOM 3507 N N . ASP A 1 444 ? -9.521 11.462 -27.210 1.00 71.44 444 ASP A N 1
ATOM 3508 C CA . ASP A 1 444 ? -9.788 11.333 -28.644 1.00 71.44 444 ASP A CA 1
ATOM 3509 C C . ASP A 1 444 ? -8.598 10.680 -29.354 1.00 71.44 444 ASP A C 1
ATOM 3511 O O . ASP A 1 444 ? -7.480 11.186 -29.309 1.00 71.44 444 ASP A O 1
ATOM 3515 N N . VAL A 1 445 ? -8.851 9.573 -30.054 1.00 71.44 445 VAL A N 1
ATOM 3516 C CA . VAL A 1 445 ? -7.841 8.816 -30.808 1.00 71.44 445 VAL A CA 1
ATOM 3517 C C . VAL A 1 445 ? -7.079 9.705 -31.798 1.00 71.44 445 VAL A C 1
ATOM 3519 O O . VAL A 1 445 ? -5.906 9.449 -32.053 1.00 71.44 445 VAL A O 1
ATOM 3522 N N . SER A 1 446 ? -7.686 10.781 -32.315 1.00 77.00 446 SER A N 1
ATOM 3523 C CA . SER A 1 446 ? -6.999 11.709 -33.223 1.00 77.00 446 SER A CA 1
ATOM 3524 C C . SER A 1 446 ? -5.867 12.511 -32.567 1.00 77.00 446 SER A C 1
ATOM 3526 O O . SER A 1 446 ? -5.111 13.172 -33.272 1.00 77.00 446 SER A O 1
ATOM 3528 N N . GLN A 1 447 ? -5.785 12.529 -31.235 1.00 75.12 447 GLN A N 1
ATOM 3529 C CA . GLN A 1 447 ? -4.726 13.205 -30.477 1.00 75.12 447 GLN A CA 1
ATOM 3530 C C . GLN A 1 447 ? -3.536 12.281 -30.191 1.00 75.12 447 GLN A C 1
ATOM 3532 O O . GLN A 1 447 ? -2.529 12.740 -29.654 1.00 75.12 447 GLN A O 1
ATOM 3537 N N . ILE A 1 448 ? -3.646 10.990 -30.520 1.00 78.75 448 ILE A N 1
ATOM 3538 C CA . ILE A 1 448 ? -2.545 10.040 -30.374 1.00 78.75 448 ILE A CA 1
ATOM 3539 C C . ILE A 1 448 ? -1.428 10.445 -31.349 1.00 78.75 448 ILE A C 1
ATOM 3541 O O . ILE A 1 448 ? -1.703 10.579 -32.543 1.00 78.75 448 ILE A O 1
ATOM 3545 N N . PRO A 1 449 ? -0.181 10.647 -30.878 1.00 83.12 449 PRO A N 1
ATOM 3546 C CA . PRO A 1 449 ? 0.928 11.003 -31.752 1.00 83.12 449 PRO A CA 1
ATOM 3547 C C . PRO A 1 449 ? 1.147 9.933 -32.823 1.00 83.12 449 PRO A C 1
ATOM 3549 O O . PRO A 1 449 ? 1.163 8.740 -32.513 1.00 83.12 449 PRO A O 1
ATOM 3552 N N . GLU A 1 450 ? 1.365 10.352 -34.069 1.00 84.00 450 GLU A N 1
ATOM 3553 C CA . GLU A 1 450 ? 1.845 9.446 -35.113 1.00 84.00 450 GLU A CA 1
ATOM 3554 C C . GLU A 1 450 ? 3.265 8.984 -34.755 1.00 84.00 450 GLU A C 1
ATOM 3556 O O . GLU A 1 450 ? 4.184 9.796 -34.641 1.00 84.00 450 GLU A O 1
ATOM 3561 N N . THR A 1 451 ? 3.445 7.681 -34.537 1.00 85.56 451 THR A N 1
ATOM 3562 C CA . THR A 1 451 ? 4.742 7.084 -34.202 1.00 85.56 451 THR A CA 1
ATOM 3563 C C . THR A 1 451 ? 4.831 5.648 -34.707 1.00 85.56 451 THR A C 1
ATOM 3565 O O . THR A 1 451 ? 3.848 4.908 -34.685 1.00 85.56 451 THR A O 1
ATOM 3568 N N . ASP A 1 452 ? 6.035 5.250 -35.121 1.00 84.62 452 ASP A N 1
ATOM 3569 C CA . ASP A 1 452 ? 6.369 3.869 -35.483 1.00 84.62 452 ASP A CA 1
ATOM 3570 C C . ASP A 1 452 ? 6.833 3.043 -34.268 1.00 84.62 452 ASP A C 1
ATOM 3572 O O . ASP A 1 452 ? 7.179 1.864 -34.402 1.00 84.62 452 ASP A O 1
ATOM 3576 N N . ILE A 1 453 ? 6.893 3.646 -33.073 1.00 89.31 453 ILE A N 1
ATOM 3577 C CA . ILE A 1 453 ? 7.286 2.941 -31.854 1.00 89.31 453 ILE A CA 1
ATOM 3578 C C . ILE A 1 453 ? 6.224 1.913 -31.488 1.00 89.31 453 ILE A C 1
ATOM 3580 O O . ILE A 1 453 ? 5.073 2.244 -31.214 1.00 89.31 453 ILE A O 1
ATOM 3584 N N . LEU A 1 454 ? 6.647 0.651 -31.442 1.00 88.44 454 LEU A N 1
ATOM 3585 C CA . LEU A 1 454 ? 5.786 -0.469 -31.100 1.00 88.44 454 LEU A CA 1
ATOM 3586 C C . LEU A 1 454 ? 6.176 -1.059 -29.741 1.00 88.44 454 LEU A C 1
ATOM 3588 O O . LEU A 1 454 ? 7.367 -1.136 -29.417 1.00 88.44 454 LEU A O 1
ATOM 3592 N N . PRO A 1 455 ? 5.190 -1.501 -28.943 1.00 90.00 455 PRO A N 1
ATOM 3593 C CA . PRO A 1 455 ? 5.465 -2.243 -27.723 1.00 90.00 455 PRO A CA 1
ATOM 3594 C C . PRO A 1 455 ? 6.085 -3.604 -28.038 1.00 90.00 455 PRO A C 1
ATOM 3596 O O . PRO A 1 455 ? 5.795 -4.201 -29.078 1.00 90.00 455 PRO A O 1
ATOM 3599 N N . ASN A 1 456 ? 6.902 -4.121 -27.122 1.00 89.38 456 ASN A N 1
ATOM 3600 C CA . ASN A 1 456 ? 7.415 -5.483 -27.230 1.00 89.38 456 ASN A CA 1
ATOM 3601 C C . ASN A 1 456 ? 6.255 -6.502 -27.131 1.00 89.38 456 ASN A C 1
ATOM 3603 O O . ASN A 1 456 ? 5.599 -6.564 -26.091 1.00 89.38 456 ASN A O 1
ATOM 3607 N N . PRO A 1 457 ? 5.993 -7.326 -28.164 1.00 82.44 457 PRO A N 1
ATOM 3608 C CA . PRO A 1 457 ? 4.890 -8.288 -28.140 1.00 82.44 457 PRO A CA 1
ATOM 3609 C C . PRO A 1 457 ? 5.111 -9.459 -27.171 1.00 82.44 457 PRO A C 1
ATOM 3611 O O . PRO A 1 457 ? 4.150 -10.142 -26.822 1.00 82.44 457 PRO A O 1
ATOM 3614 N N . GLU A 1 458 ? 6.351 -9.715 -26.744 1.00 80.38 458 GLU A N 1
ATOM 3615 C CA . GLU A 1 458 ? 6.675 -10.789 -25.796 1.00 80.38 458 GLU A CA 1
ATOM 3616 C C . GLU A 1 458 ? 6.412 -10.393 -24.336 1.00 80.38 458 GLU A C 1
ATOM 3618 O O . GLU A 1 458 ? 6.369 -11.256 -23.459 1.00 80.38 458 GLU A O 1
ATOM 3623 N N . ASN A 1 459 ? 6.200 -9.102 -24.070 1.00 73.75 459 ASN A N 1
ATOM 3624 C CA . ASN A 1 459 ? 5.913 -8.572 -22.746 1.00 73.75 459 ASN A CA 1
ATOM 3625 C C . ASN A 1 459 ? 4.488 -7.996 -22.715 1.00 73.75 459 ASN A C 1
ATOM 3627 O O . ASN A 1 459 ? 4.179 -6.969 -23.320 1.00 73.75 459 ASN A O 1
ATOM 3631 N N . LEU A 1 460 ? 3.603 -8.674 -21.977 1.00 66.50 460 LEU A N 1
ATOM 3632 C CA . LEU A 1 460 ? 2.170 -8.358 -21.903 1.00 66.50 460 LEU A CA 1
ATOM 3633 C C . LEU A 1 460 ? 1.884 -6.934 -21.392 1.00 66.50 460 LEU A C 1
ATOM 3635 O O . LEU A 1 460 ? 0.824 -6.370 -21.672 1.00 66.50 460 LEU A O 1
ATOM 3639 N N . GLU A 1 461 ? 2.817 -6.331 -20.655 1.00 71.81 461 GLU A N 1
ATOM 3640 C CA . GLU A 1 461 ? 2.653 -4.999 -20.069 1.00 71.81 461 GLU A CA 1
ATOM 3641 C C . GLU A 1 461 ? 3.064 -3.876 -21.021 1.00 71.81 461 GLU A C 1
ATOM 3643 O O . GLU A 1 461 ? 2.620 -2.736 -20.873 1.00 71.81 461 GLU A O 1
ATOM 3648 N N . SER A 1 462 ? 3.897 -4.184 -22.013 1.00 81.19 462 SER A N 1
ATOM 3649 C CA . SER A 1 462 ? 4.548 -3.187 -22.858 1.00 81.19 462 SER A CA 1
ATOM 3650 C C . SER A 1 462 ? 3.561 -2.325 -23.628 1.00 81.19 462 SER A C 1
ATOM 3652 O O . SER A 1 462 ? 3.716 -1.107 -23.672 1.00 81.19 462 SER A O 1
ATOM 3654 N N . ALA A 1 463 ? 2.497 -2.923 -24.175 1.00 81.06 463 ALA A N 1
ATOM 3655 C CA . ALA A 1 463 ? 1.457 -2.176 -24.885 1.00 81.06 463 ALA A CA 1
ATOM 3656 C C . ALA A 1 463 ? 0.837 -1.089 -24.000 1.00 81.06 463 ALA A C 1
ATOM 3658 O O . ALA A 1 463 ? 0.656 0.048 -24.432 1.00 81.06 463 ALA A O 1
ATOM 3659 N N . HIS A 1 464 ? 0.576 -1.419 -22.737 1.00 76.56 464 HIS A N 1
ATOM 3660 C CA . HIS A 1 464 ? -0.019 -0.506 -21.771 1.00 76.56 464 HIS A CA 1
ATOM 3661 C C . HIS A 1 464 ? 0.927 0.636 -21.412 1.00 76.56 464 HIS A C 1
ATOM 3663 O O . HIS A 1 464 ? 0.541 1.803 -21.478 1.00 76.56 464 HIS A O 1
ATOM 3669 N N . LYS A 1 465 ? 2.181 0.314 -21.090 1.00 85.44 465 LYS A N 1
ATOM 3670 C CA . LYS A 1 465 ? 3.179 1.320 -20.724 1.00 85.44 465 LYS A CA 1
ATOM 3671 C C . LYS A 1 465 ? 3.461 2.278 -21.884 1.00 85.44 465 LYS A C 1
ATOM 3673 O O . LYS A 1 465 ? 3.506 3.491 -21.678 1.00 85.44 465 LYS A O 1
ATOM 3678 N N . VAL A 1 466 ? 3.584 1.752 -23.107 1.00 88.38 466 VAL A N 1
ATOM 3679 C CA . VAL A 1 466 ? 3.807 2.556 -24.321 1.00 88.38 466 VAL A CA 1
ATOM 3680 C C . VAL A 1 466 ? 2.617 3.477 -24.602 1.00 88.38 466 VAL A C 1
ATOM 3682 O O . VAL A 1 466 ? 2.830 4.647 -24.909 1.00 88.38 466 VAL A O 1
ATOM 3685 N N . MET A 1 467 ? 1.372 3.025 -24.405 1.00 84.88 467 MET A N 1
ATOM 3686 C CA . MET A 1 467 ? 0.197 3.902 -24.535 1.00 84.88 467 MET A CA 1
ATOM 3687 C C . MET A 1 467 ? 0.222 5.081 -23.550 1.00 84.88 467 MET A C 1
ATOM 3689 O O . MET A 1 467 ? -0.106 6.203 -23.939 1.00 84.88 467 MET A O 1
ATOM 3693 N N . ILE A 1 468 ? 0.628 4.864 -22.293 1.00 87.50 468 ILE A N 1
ATOM 3694 C CA . ILE A 1 468 ? 0.760 5.944 -21.298 1.00 87.50 468 ILE A CA 1
ATOM 3695 C C . ILE A 1 468 ? 1.846 6.932 -21.727 1.00 87.50 468 ILE A C 1
ATOM 3697 O O . ILE A 1 468 ? 1.634 8.139 -21.646 1.00 87.50 468 ILE A O 1
ATOM 3701 N N . LEU A 1 469 ? 2.988 6.430 -22.208 1.00 91.25 469 LEU A N 1
ATOM 3702 C CA . LEU A 1 469 ? 4.072 7.264 -22.725 1.00 91.25 469 LEU A CA 1
ATOM 3703 C C . LEU A 1 469 ? 3.597 8.138 -23.891 1.00 91.25 469 LEU A C 1
ATOM 3705 O O . LEU A 1 469 ? 3.819 9.344 -23.874 1.00 91.25 469 LEU A O 1
ATOM 3709 N N . MET A 1 470 ? 2.907 7.550 -24.871 1.00 89.94 470 MET A N 1
ATOM 3710 C CA . MET A 1 470 ? 2.356 8.281 -26.017 1.00 89.94 470 MET A CA 1
ATOM 3711 C C . MET A 1 470 ? 1.331 9.331 -25.587 1.00 89.94 470 MET A C 1
ATOM 3713 O O . MET A 1 470 ? 1.326 10.443 -26.113 1.00 89.94 470 MET A O 1
ATOM 3717 N N . SER A 1 471 ? 0.492 8.998 -24.604 1.00 88.06 471 SER A N 1
ATOM 3718 C CA . SER A 1 471 ? -0.526 9.917 -24.093 1.00 88.06 471 SER A CA 1
ATOM 3719 C C . SER A 1 471 ? 0.109 11.097 -23.359 1.00 88.06 471 SER A C 1
ATOM 3721 O O . SER A 1 471 ? -0.154 12.248 -23.699 1.00 88.06 471 SER A O 1
ATOM 3723 N N . ALA A 1 472 ? 1.056 10.818 -22.460 1.00 90.75 472 ALA A N 1
ATOM 3724 C CA . ALA A 1 472 ? 1.837 11.844 -21.782 1.00 90.75 472 ALA A CA 1
ATOM 3725 C C . ALA A 1 472 ? 2.638 12.708 -22.765 1.00 90.75 472 ALA A C 1
ATOM 3727 O O . ALA A 1 472 ? 2.715 13.912 -22.569 1.00 90.75 472 ALA A O 1
ATOM 3728 N N . TYR A 1 473 ? 3.183 12.140 -23.843 1.00 91.69 473 TYR A N 1
ATOM 3729 C CA . TYR A 1 473 ? 3.921 12.907 -24.849 1.00 91.69 473 TYR A CA 1
ATOM 3730 C C . TYR A 1 473 ? 3.020 13.921 -25.561 1.00 91.69 473 TYR A C 1
ATOM 3732 O O . TYR A 1 473 ? 3.439 15.048 -25.821 1.00 91.69 473 TYR A O 1
ATOM 3740 N N . ALA A 1 474 ? 1.772 13.541 -25.848 1.00 89.38 474 ALA A N 1
ATOM 3741 C CA . ALA A 1 474 ? 0.807 14.408 -26.513 1.00 89.38 474 ALA A CA 1
ATOM 3742 C C . ALA A 1 474 ? 0.298 15.545 -25.615 1.00 89.38 474 ALA A C 1
ATOM 3744 O O . ALA A 1 474 ? 0.102 16.664 -26.089 1.00 89.38 474 ALA A O 1
ATOM 3745 N N . THR A 1 475 ? 0.044 15.260 -24.335 1.00 89.12 475 THR A N 1
ATOM 3746 C CA . THR A 1 475 ? -0.655 16.190 -23.434 1.00 89.12 475 THR A CA 1
ATOM 3747 C C . THR A 1 475 ? 0.277 16.931 -22.478 1.00 89.12 475 THR A C 1
ATOM 3749 O O . THR A 1 475 ? 0.039 18.096 -22.175 1.00 89.12 475 THR A O 1
ATOM 3752 N N . HIS A 1 476 ? 1.317 16.253 -21.990 1.00 90.31 476 HIS A N 1
ATOM 3753 C CA . HIS A 1 476 ? 2.186 16.675 -20.888 1.00 90.31 476 HIS A CA 1
ATOM 3754 C C . HIS A 1 476 ? 3.641 16.182 -21.071 1.00 90.31 476 HIS A C 1
ATOM 3756 O O . HIS A 1 476 ? 4.160 15.450 -20.215 1.00 90.31 476 HIS A O 1
ATOM 3762 N N . PRO A 1 477 ? 4.328 16.530 -22.180 1.00 89.50 477 PRO A N 1
ATOM 3763 C CA . PRO A 1 477 ? 5.670 16.022 -22.480 1.00 89.50 477 PRO A CA 1
ATOM 3764 C C . PRO A 1 477 ? 6.705 16.385 -21.404 1.00 89.50 477 PRO A C 1
ATOM 3766 O O . PRO A 1 477 ? 7.672 15.654 -21.205 1.00 89.50 477 PRO A O 1
ATOM 3769 N N . GLU A 1 478 ? 6.485 17.463 -20.645 1.00 88.12 478 GLU A N 1
ATOM 3770 C CA . GLU A 1 478 ? 7.313 17.859 -19.499 1.00 88.12 478 GLU A CA 1
ATOM 3771 C C . GLU A 1 478 ? 7.345 16.823 -18.364 1.00 88.12 478 GLU A C 1
ATOM 3773 O O . GLU A 1 478 ? 8.216 16.878 -17.493 1.00 88.12 478 GLU A O 1
ATOM 3778 N N . ARG A 1 479 ? 6.397 15.879 -18.358 1.00 87.38 479 ARG A N 1
ATOM 3779 C CA . ARG A 1 479 ? 6.306 14.793 -17.377 1.00 87.38 479 ARG A CA 1
ATOM 3780 C C . ARG A 1 479 ? 7.021 13.525 -17.820 1.00 87.38 479 ARG A C 1
ATOM 3782 O O . ARG A 1 479 ? 7.017 12.558 -17.065 1.00 87.38 479 ARG A O 1
ATOM 3789 N N . ILE A 1 480 ? 7.628 13.501 -19.003 1.00 89.88 480 ILE A N 1
ATOM 3790 C CA . ILE A 1 480 ? 8.465 12.394 -19.467 1.00 89.88 480 ILE A CA 1
ATOM 3791 C C . ILE A 1 480 ? 9.914 12.745 -19.144 1.00 89.88 480 ILE A C 1
ATOM 3793 O O . ILE A 1 480 ? 10.466 13.708 -19.669 1.00 89.88 480 ILE A O 1
ATOM 3797 N N . THR A 1 481 ? 10.556 11.976 -18.269 1.00 85.81 481 THR A N 1
ATOM 3798 C CA . THR A 1 481 ? 11.985 12.159 -17.984 1.00 85.81 481 THR A CA 1
ATOM 3799 C C . THR A 1 481 ? 12.651 10.846 -17.591 1.00 85.81 481 THR A C 1
ATOM 3801 O O . THR A 1 481 ? 12.042 9.780 -17.596 1.00 85.81 481 THR A O 1
ATOM 3804 N N . TRP A 1 482 ? 13.941 10.907 -17.299 1.00 80.38 482 TRP A N 1
ATOM 3805 C CA . TRP A 1 482 ? 14.744 9.780 -16.862 1.00 80.38 482 TRP A CA 1
ATOM 3806 C C . TRP A 1 482 ? 14.306 9.288 -15.482 1.00 80.38 482 TRP A C 1
ATOM 3808 O O . TRP A 1 482 ? 14.351 10.044 -14.512 1.00 80.38 482 TRP A O 1
ATOM 3818 N N . ALA A 1 483 ? 13.945 8.007 -15.377 1.00 71.88 483 ALA A N 1
ATOM 3819 C CA . ALA A 1 483 ? 13.702 7.396 -14.080 1.00 71.88 483 ALA A CA 1
ATOM 3820 C C . ALA A 1 483 ? 15.035 7.145 -13.360 1.00 71.88 483 ALA A C 1
ATOM 3822 O O . ALA A 1 483 ? 15.930 6.481 -13.883 1.00 71.88 483 ALA A O 1
ATOM 3823 N N . ASN A 1 484 ? 15.171 7.691 -12.149 1.00 57.62 484 ASN A N 1
ATOM 3824 C CA . ASN A 1 484 ? 16.360 7.547 -11.310 1.00 57.62 484 ASN A CA 1
ATOM 3825 C C . ASN A 1 484 ? 16.414 6.145 -10.677 1.00 57.62 484 ASN A C 1
ATOM 3827 O O . ASN A 1 484 ? 16.206 5.996 -9.473 1.00 57.62 484 ASN A O 1
ATOM 3831 N N . ASP A 1 485 ? 16.700 5.111 -11.469 1.00 56.62 485 ASP A N 1
ATOM 3832 C CA . ASP A 1 485 ? 17.063 3.791 -10.946 1.00 56.62 485 ASP A CA 1
ATOM 3833 C C . ASP A 1 485 ? 18.572 3.535 -11.079 1.00 56.62 485 ASP A C 1
ATOM 3835 O O . ASP A 1 485 ? 19.226 3.965 -12.030 1.00 56.62 485 ASP A O 1
ATOM 3839 N N . ARG A 1 486 ? 19.170 2.883 -10.077 1.00 51.00 486 ARG A N 1
ATOM 3840 C CA . ARG A 1 486 ? 20.627 2.883 -9.832 1.00 51.00 486 ARG A CA 1
ATOM 3841 C C . ARG A 1 486 ? 21.447 1.943 -10.727 1.00 51.00 486 ARG A C 1
ATOM 3843 O O . ARG A 1 486 ? 22.620 1.723 -10.428 1.00 51.00 486 ARG A O 1
ATOM 3850 N N . SER A 1 487 ? 20.909 1.428 -11.830 1.00 55.72 487 SER A N 1
ATOM 3851 C CA . SER A 1 487 ? 21.698 0.568 -12.733 1.00 55.72 487 SER A CA 1
ATOM 3852 C C . SER A 1 487 ? 21.213 0.462 -14.177 1.00 55.72 487 SER A C 1
ATOM 3854 O O . SER A 1 487 ? 22.040 0.158 -15.033 1.00 55.72 487 SER A O 1
ATOM 3856 N N . THR A 1 488 ? 19.935 0.723 -14.471 1.00 69.94 488 THR A N 1
ATOM 3857 C CA . THR A 1 488 ? 19.355 0.460 -15.800 1.00 69.94 488 THR A CA 1
ATOM 3858 C C . THR A 1 488 ? 18.663 1.713 -16.348 1.00 69.94 488 THR A C 1
ATOM 3860 O O . THR A 1 488 ? 17.819 2.278 -15.653 1.00 69.94 488 THR A O 1
ATOM 3863 N N . PRO A 1 489 ? 18.999 2.173 -17.569 1.00 77.88 489 PRO A N 1
ATOM 3864 C CA . PRO A 1 489 ? 18.333 3.311 -18.197 1.00 77.88 489 PRO A CA 1
ATOM 3865 C C . PRO A 1 489 ? 16.827 3.047 -18.401 1.00 77.88 489 PRO A C 1
ATOM 3867 O O . PRO A 1 489 ? 16.467 2.065 -19.040 1.00 77.88 489 PRO A O 1
ATOM 3870 N N . MET A 1 490 ? 15.957 3.929 -17.894 1.00 87.12 490 MET A N 1
ATOM 3871 C CA . MET A 1 490 ? 14.496 3.822 -18.019 1.00 87.12 490 MET A CA 1
ATOM 3872 C C . MET A 1 490 ? 13.840 5.188 -18.272 1.00 87.12 490 MET A C 1
ATOM 3874 O O . MET A 1 490 ? 14.282 6.207 -17.731 1.00 87.12 490 MET A O 1
ATOM 3878 N N . ILE A 1 491 ? 12.746 5.198 -19.039 1.00 90.12 491 ILE A N 1
ATOM 3879 C CA . ILE A 1 491 ? 11.811 6.329 -19.127 1.00 90.12 491 ILE A CA 1
ATOM 3880 C C . ILE A 1 491 ? 10.874 6.281 -17.928 1.00 90.12 491 ILE A C 1
ATOM 3882 O O . ILE A 1 491 ? 10.353 5.225 -17.586 1.00 90.12 491 ILE A O 1
ATOM 3886 N N . GLY A 1 492 ? 10.626 7.427 -17.311 1.00 89.00 492 GLY A N 1
ATOM 3887 C CA . GLY A 1 492 ? 9.594 7.628 -16.310 1.00 89.00 492 GLY A CA 1
ATOM 3888 C C . GLY A 1 492 ? 8.564 8.643 -16.793 1.00 89.00 492 GLY A C 1
ATOM 3889 O O . GLY A 1 492 ? 8.930 9.741 -17.209 1.00 89.00 492 GLY A O 1
ATOM 3890 N N . VAL A 1 493 ? 7.283 8.291 -16.699 1.00 89.69 493 VAL A N 1
ATOM 3891 C CA . VAL A 1 493 ? 6.171 9.242 -16.850 1.00 89.69 493 VAL A CA 1
ATOM 3892 C C . VAL A 1 493 ? 5.732 9.663 -15.453 1.00 89.69 493 VAL A C 1
ATOM 3894 O O . VAL A 1 493 ? 5.463 8.789 -14.637 1.00 89.69 493 VAL A O 1
ATOM 3897 N N . TYR A 1 494 ? 5.673 10.957 -15.148 1.00 85.50 494 TYR A N 1
ATOM 3898 C CA . TYR A 1 494 ? 5.422 11.483 -13.797 1.00 85.50 494 TYR A CA 1
ATOM 3899 C C . TYR A 1 494 ? 4.005 12.033 -13.625 1.00 85.50 494 TYR A C 1
ATOM 3901 O O . TYR A 1 494 ? 3.355 12.441 -14.588 1.00 85.50 494 TYR A O 1
ATOM 3909 N N . ARG A 1 495 ? 3.544 12.095 -12.370 1.00 77.56 495 ARG A N 1
ATOM 3910 C CA . ARG A 1 495 ? 2.348 12.869 -12.007 1.00 77.56 495 ARG A CA 1
ATOM 3911 C C . ARG A 1 495 ? 2.670 14.367 -11.966 1.00 77.56 495 ARG A C 1
ATOM 3913 O O . ARG A 1 495 ? 3.811 14.765 -11.731 1.00 77.56 495 ARG A O 1
ATOM 3920 N N . GLU A 1 496 ? 1.650 15.200 -12.158 1.00 77.06 496 GLU A N 1
ATOM 3921 C CA . GLU A 1 496 ? 1.728 16.637 -11.900 1.00 77.06 496 GLU A CA 1
ATOM 3922 C C . GLU A 1 496 ? 2.311 16.948 -10.508 1.00 77.06 496 GLU A C 1
ATOM 3924 O O . GLU A 1 496 ? 1.965 16.314 -9.509 1.00 77.06 496 GLU A O 1
ATOM 3929 N N . GLY A 1 497 ? 3.196 17.945 -10.438 1.00 65.94 497 GLY A N 1
ATOM 3930 C CA . GLY A 1 497 ? 3.676 18.511 -9.175 1.00 65.94 497 GLY A CA 1
ATOM 3931 C C . GLY A 1 497 ? 4.725 17.690 -8.418 1.00 65.94 497 GLY A C 1
ATOM 3932 O O . GLY A 1 497 ? 5.159 18.137 -7.357 1.00 65.94 497 GLY A O 1
ATOM 3933 N N . ASN A 1 498 ? 5.170 16.535 -8.932 1.00 61.16 498 ASN A N 1
ATOM 3934 C CA . ASN A 1 498 ? 6.130 15.685 -8.224 1.00 61.16 498 ASN A CA 1
ATOM 3935 C C . ASN A 1 498 ? 7.174 15.070 -9.173 1.00 61.16 498 ASN A C 1
ATOM 3937 O O . ASN A 1 498 ? 6.905 14.094 -9.860 1.00 61.16 498 ASN A O 1
ATOM 3941 N N . HIS A 1 499 ? 8.393 15.623 -9.195 1.00 55.16 499 HIS A N 1
ATOM 3942 C CA . HIS A 1 499 ? 9.484 15.149 -10.069 1.00 55.16 499 HIS A CA 1
ATOM 3943 C C . HIS A 1 499 ? 10.430 14.127 -9.414 1.00 55.16 499 HIS A C 1
ATOM 3945 O O . HIS A 1 499 ? 11.428 13.740 -10.018 1.00 55.16 499 HIS A O 1
ATOM 3951 N N . ASN A 1 500 ? 10.133 13.658 -8.197 1.00 55.38 500 ASN A N 1
ATOM 3952 C CA . ASN A 1 500 ? 10.995 12.724 -7.471 1.00 55.38 500 ASN A CA 1
ATOM 3953 C C . ASN A 1 500 ? 10.229 11.445 -7.095 1.00 55.38 500 ASN A C 1
ATOM 3955 O O . ASN A 1 500 ? 9.346 11.462 -6.245 1.00 55.38 500 ASN A O 1
ATOM 3959 N N . ASP A 1 501 ? 10.614 10.339 -7.730 1.00 60.81 501 ASP A N 1
ATOM 3960 C CA . ASP A 1 501 ? 10.283 8.941 -7.412 1.00 60.81 501 ASP A CA 1
ATOM 3961 C C . ASP A 1 501 ? 8.828 8.437 -7.541 1.00 60.81 501 ASP A C 1
ATOM 3963 O O . ASP A 1 501 ? 8.618 7.220 -7.466 1.00 60.81 501 ASP A O 1
ATOM 3967 N N . ASP A 1 502 ? 7.849 9.303 -7.820 1.00 71.75 502 ASP A N 1
ATOM 3968 C CA . ASP A 1 502 ? 6.439 8.928 -8.031 1.00 71.75 502 ASP A CA 1
ATOM 3969 C C . ASP A 1 502 ? 6.052 8.954 -9.522 1.00 71.75 502 ASP A C 1
ATOM 3971 O O . ASP A 1 502 ? 5.613 9.962 -10.079 1.00 71.75 502 ASP A O 1
ATOM 3975 N N . TYR A 1 503 ? 6.276 7.822 -10.184 1.00 80.81 503 TYR A N 1
ATOM 3976 C CA . TYR A 1 503 ? 6.000 7.624 -11.607 1.00 80.81 503 TYR A CA 1
ATOM 3977 C C . TYR A 1 503 ? 4.558 7.140 -11.796 1.00 80.81 503 TYR A C 1
ATOM 3979 O O . TYR A 1 503 ? 4.047 6.426 -10.950 1.00 80.81 503 TYR A O 1
ATOM 3987 N N . ILE A 1 504 ? 3.907 7.453 -12.906 1.00 85.38 504 ILE A N 1
ATOM 3988 C CA . ILE A 1 504 ? 2.696 6.770 -13.373 1.00 85.38 504 ILE A CA 1
ATOM 3989 C C . ILE A 1 504 ? 3.085 5.425 -13.993 1.00 85.38 504 ILE A C 1
ATOM 3991 O O . ILE A 1 504 ? 2.461 4.405 -13.728 1.00 85.38 504 ILE A O 1
ATOM 3995 N N . THR A 1 505 ? 4.153 5.406 -14.788 1.00 85.81 505 THR A N 1
ATOM 3996 C CA . THR A 1 505 ? 4.733 4.182 -15.343 1.00 85.81 505 THR A CA 1
ATOM 3997 C C . THR A 1 505 ? 6.229 4.367 -15.592 1.00 85.81 505 THR A C 1
ATOM 3999 O O . THR A 1 505 ? 6.720 5.502 -15.648 1.00 85.81 505 THR A O 1
ATOM 4002 N N . ARG A 1 506 ? 6.953 3.255 -15.732 1.00 86.69 506 ARG A N 1
ATOM 4003 C CA . ARG A 1 506 ? 8.357 3.232 -16.148 1.00 86.69 506 ARG A CA 1
ATOM 4004 C C . ARG A 1 506 ? 8.524 2.279 -17.317 1.00 86.69 506 ARG A C 1
ATOM 4006 O O . ARG A 1 506 ? 7.948 1.197 -17.281 1.00 86.69 506 ARG A O 1
ATOM 4013 N N . LEU A 1 507 ? 9.317 2.680 -18.304 1.00 89.50 507 LEU A N 1
ATOM 4014 C CA . LEU A 1 507 ? 9.603 1.879 -19.487 1.00 89.50 507 LEU A CA 1
ATOM 4015 C C . LEU A 1 507 ? 11.098 1.613 -19.600 1.00 89.50 507 LEU A C 1
ATOM 4017 O O . LEU A 1 507 ? 11.896 2.555 -19.655 1.00 89.50 507 LEU A O 1
ATOM 4021 N N . GLY A 1 508 ? 11.457 0.335 -19.630 1.00 89.19 508 GLY A N 1
ATOM 4022 C CA . GLY A 1 508 ? 12.796 -0.140 -19.956 1.00 89.19 508 GLY A CA 1
ATOM 4023 C C . GLY A 1 508 ? 12.940 -0.446 -21.445 1.00 89.19 508 GLY A C 1
ATOM 4024 O O . GLY A 1 508 ? 12.024 -0.238 -22.239 1.00 89.19 508 GLY A O 1
ATOM 4025 N N . ILE A 1 509 ? 14.110 -0.942 -21.847 1.00 88.88 509 ILE A N 1
ATOM 4026 C CA . ILE A 1 509 ? 14.365 -1.297 -23.252 1.00 88.88 509 ILE A CA 1
ATOM 4027 C C . ILE A 1 509 ? 13.543 -2.520 -23.669 1.00 88.88 509 ILE A C 1
ATOM 4029 O O . ILE A 1 509 ? 13.093 -2.615 -24.805 1.00 88.88 509 ILE A O 1
ATOM 4033 N N . GLU A 1 510 ? 13.288 -3.403 -22.710 1.00 88.19 510 GLU A N 1
ATOM 4034 C CA . GLU A 1 510 ? 12.448 -4.587 -22.804 1.00 88.19 510 GLU A CA 1
ATOM 4035 C C . GLU A 1 510 ? 10.975 -4.282 -23.098 1.00 88.19 510 GLU A C 1
ATOM 4037 O O . GLU A 1 510 ? 10.246 -5.192 -23.495 1.00 88.19 510 GLU A O 1
ATOM 4042 N N . ASP A 1 511 ? 10.531 -3.031 -22.920 1.00 90.62 511 ASP A N 1
ATOM 4043 C CA . ASP A 1 511 ? 9.155 -2.624 -23.202 1.00 90.62 511 ASP A CA 1
ATOM 4044 C C . ASP A 1 511 ? 8.920 -2.231 -24.669 1.00 90.62 511 ASP A C 1
ATOM 4046 O O . ASP A 1 511 ? 7.780 -2.025 -25.089 1.00 90.62 511 ASP A O 1
ATOM 4050 N N . PHE A 1 512 ? 9.976 -2.151 -25.480 1.00 92.56 512 PHE A N 1
ATOM 4051 C CA . PHE A 1 512 ? 9.887 -1.727 -26.874 1.00 92.56 512 PHE A CA 1
ATOM 4052 C C . PHE A 1 512 ? 10.276 -2.849 -27.827 1.00 92.56 512 PHE A C 1
ATOM 4054 O O . PHE A 1 512 ? 11.220 -3.600 -27.584 1.00 92.56 512 PHE A O 1
ATOM 4061 N N . LEU A 1 513 ? 9.592 -2.916 -28.967 1.00 93.38 513 LEU A N 1
ATOM 4062 C CA . LEU A 1 513 ? 10.103 -3.665 -30.103 1.00 93.38 513 LEU A CA 1
ATOM 4063 C C . LEU A 1 513 ? 11.357 -2.947 -30.624 1.00 93.38 513 LEU A C 1
ATOM 4065 O O . LEU A 1 513 ? 11.342 -1.739 -30.881 1.00 93.38 513 LEU A O 1
ATOM 4069 N N . LEU A 1 514 ? 12.459 -3.684 -30.735 1.00 92.25 514 LEU A N 1
ATOM 4070 C CA . LEU A 1 514 ? 13.722 -3.169 -31.258 1.00 92.25 514 LEU A CA 1
ATOM 4071 C C . LEU A 1 514 ? 13.818 -3.429 -32.761 1.00 92.25 514 LEU A C 1
ATOM 4073 O O . LEU A 1 514 ? 13.357 -4.455 -33.263 1.00 92.25 514 LEU A O 1
ATOM 4077 N N . THR A 1 515 ? 14.450 -2.505 -33.481 1.00 90.88 515 THR A N 1
ATOM 4078 C CA . THR A 1 515 ? 14.886 -2.767 -34.862 1.00 90.88 515 THR A CA 1
ATOM 4079 C C . THR A 1 515 ? 16.039 -3.776 -34.881 1.00 90.88 515 THR A C 1
ATOM 4081 O O . THR A 1 515 ? 16.760 -3.910 -33.895 1.00 90.88 515 THR A O 1
ATOM 4084 N N . ASP A 1 516 ? 16.282 -4.440 -36.017 1.00 88.88 516 ASP A N 1
ATOM 4085 C CA . ASP A 1 516 ? 17.412 -5.381 -36.174 1.00 88.88 516 ASP A CA 1
ATOM 4086 C C . ASP A 1 516 ? 18.764 -4.737 -35.801 1.00 88.88 516 ASP A C 1
ATOM 4088 O O . ASP A 1 516 ? 19.609 -5.337 -35.137 1.00 88.88 516 ASP A O 1
ATOM 4092 N N . MET A 1 517 ? 18.943 -3.467 -36.163 1.00 88.88 517 MET A N 1
ATOM 4093 C CA . MET A 1 517 ? 20.133 -2.685 -35.835 1.00 88.88 517 MET A CA 1
ATOM 4094 C C . MET A 1 517 ? 20.243 -2.376 -34.331 1.00 88.88 517 MET A C 1
ATOM 4096 O O . MET A 1 517 ? 21.313 -2.576 -33.753 1.00 88.88 517 MET A O 1
ATOM 4100 N N . GLU A 1 518 ? 19.155 -1.966 -33.671 1.00 90.12 518 GLU A N 1
ATOM 4101 C CA . GLU A 1 518 ? 19.131 -1.755 -32.215 1.00 90.12 518 GLU A CA 1
ATOM 4102 C C . GLU A 1 518 ? 19.362 -3.062 -31.442 1.00 90.12 518 GLU A C 1
ATOM 4104 O O . GLU A 1 518 ? 20.156 -3.072 -30.503 1.00 90.12 518 GLU A O 1
ATOM 4109 N N . SER A 1 519 ? 18.747 -4.175 -31.859 1.00 89.88 519 SER A N 1
ATOM 4110 C CA . SER A 1 519 ? 18.975 -5.499 -31.265 1.00 89.88 519 SER A CA 1
ATOM 4111 C C . SER A 1 519 ? 20.450 -5.895 -31.320 1.00 89.88 519 SER A C 1
ATOM 4113 O O . SER A 1 519 ? 21.025 -6.275 -30.301 1.00 89.88 519 SER A O 1
ATOM 4115 N N . LYS A 1 520 ? 21.104 -5.730 -32.477 1.00 87.62 520 LYS A N 1
ATOM 4116 C CA . LYS A 1 520 ? 22.535 -6.038 -32.622 1.00 87.62 520 LYS A CA 1
ATOM 4117 C C . LYS A 1 520 ? 23.427 -5.110 -31.788 1.00 87.62 520 LYS A C 1
ATOM 4119 O O . LYS A 1 520 ? 24.453 -5.554 -31.272 1.00 87.62 520 LYS A O 1
ATOM 4124 N N . LEU A 1 521 ? 23.051 -3.838 -31.624 1.00 86.56 521 LEU A N 1
ATOM 4125 C CA . LEU A 1 521 ? 23.752 -2.904 -30.734 1.00 86.56 521 LEU A CA 1
ATOM 4126 C C . LEU A 1 521 ? 23.627 -3.314 -29.256 1.00 86.56 521 LEU A C 1
ATOM 4128 O O . LEU A 1 521 ? 24.616 -3.247 -28.524 1.00 86.56 521 LEU A O 1
ATOM 4132 N N . VAL A 1 522 ? 22.448 -3.767 -28.819 1.00 87.00 522 VAL A N 1
ATOM 4133 C CA . VAL A 1 522 ? 22.223 -4.282 -27.455 1.00 87.00 522 VAL A CA 1
ATOM 4134 C C . VAL A 1 522 ? 23.019 -5.567 -27.214 1.00 87.00 522 VAL A C 1
ATOM 4136 O O . VAL A 1 522 ? 23.675 -5.705 -26.180 1.00 87.00 522 VAL A O 1
ATOM 4139 N N . ASP A 1 523 ? 23.048 -6.483 -28.185 1.00 85.06 523 ASP A N 1
ATOM 4140 C CA . ASP A 1 523 ? 23.878 -7.691 -28.114 1.00 85.06 523 ASP A CA 1
ATOM 4141 C C . ASP A 1 523 ? 25.370 -7.351 -28.011 1.00 85.06 523 ASP A C 1
ATOM 4143 O O . ASP A 1 523 ? 26.107 -7.979 -27.244 1.00 85.06 523 ASP A O 1
ATOM 4147 N N . PHE A 1 524 ? 25.824 -6.329 -28.742 1.00 82.25 524 PHE A N 1
ATOM 4148 C CA . PHE A 1 524 ? 27.184 -5.810 -28.625 1.00 82.25 524 PHE A CA 1
ATOM 4149 C C . PHE A 1 524 ? 27.472 -5.252 -27.220 1.00 82.25 524 PHE A C 1
ATOM 4151 O O . PHE A 1 524 ? 28.506 -5.589 -26.640 1.00 82.25 524 PHE A O 1
ATOM 4158 N N . GLU A 1 525 ? 26.564 -4.456 -26.640 1.00 80.50 525 GLU A N 1
ATOM 4159 C CA . GLU A 1 525 ? 26.677 -3.935 -25.265 1.00 80.50 525 GLU A CA 1
ATOM 4160 C C . GLU A 1 525 ? 26.773 -5.074 -24.231 1.00 80.50 525 GLU A C 1
ATOM 4162 O O . GLU A 1 525 ? 27.638 -5.048 -23.343 1.00 80.50 525 GLU A O 1
ATOM 4167 N N . LYS A 1 526 ? 25.955 -6.122 -24.387 1.00 79.44 526 LYS A N 1
ATOM 4168 C CA . LYS A 1 526 ? 25.960 -7.305 -23.516 1.00 79.44 526 LYS A CA 1
ATOM 4169 C C . LYS A 1 526 ? 27.258 -8.106 -23.627 1.00 79.44 526 LYS A C 1
ATOM 4171 O O . LYS A 1 526 ? 27.895 -8.370 -22.607 1.00 79.44 526 LYS A O 1
ATOM 4176 N N . LYS A 1 527 ? 27.695 -8.437 -24.848 1.00 77.81 527 LYS A N 1
ATOM 4177 C CA . LYS A 1 527 ? 28.969 -9.140 -25.084 1.00 77.81 527 LYS A CA 1
ATOM 4178 C C . LYS A 1 527 ? 30.147 -8.353 -24.514 1.00 77.81 527 LYS A C 1
ATOM 4180 O O . LYS A 1 527 ? 30.990 -8.917 -23.823 1.00 77.81 527 LYS A O 1
ATOM 4185 N N . ASN A 1 528 ? 30.198 -7.040 -24.748 1.00 75.44 528 ASN A N 1
ATOM 4186 C CA . ASN A 1 528 ? 31.263 -6.198 -24.205 1.00 75.44 528 ASN A CA 1
ATOM 4187 C C . ASN A 1 528 ? 31.295 -6.232 -22.665 1.00 75.44 528 ASN A C 1
ATOM 4189 O O . ASN A 1 528 ? 32.369 -6.327 -22.069 1.00 75.44 528 ASN A O 1
ATOM 4193 N N . SER A 1 529 ? 30.123 -6.241 -22.022 1.00 72.19 529 SER A N 1
ATOM 4194 C CA . SER A 1 529 ? 30.006 -6.371 -20.566 1.00 72.19 529 SER A CA 1
ATOM 4195 C C . SER A 1 529 ? 30.554 -7.709 -20.049 1.00 72.19 529 SER A C 1
ATOM 4197 O O . SER A 1 529 ? 31.291 -7.715 -19.062 1.00 72.19 529 SER A O 1
ATOM 4199 N N . GLU A 1 530 ? 30.280 -8.828 -20.727 1.00 72.12 530 GLU A N 1
ATOM 4200 C CA . GLU A 1 530 ? 30.822 -10.157 -20.383 1.00 72.12 530 GLU A CA 1
ATOM 4201 C C . GLU A 1 530 ? 32.357 -10.199 -20.481 1.00 72.12 530 GLU A C 1
ATOM 4203 O O . GLU A 1 530 ? 33.042 -10.814 -19.655 1.00 72.12 530 GLU A O 1
ATOM 4208 N N . TYR A 1 531 ? 32.921 -9.466 -21.440 1.00 72.44 531 TYR A N 1
ATOM 4209 C CA . TYR A 1 531 ? 34.361 -9.392 -21.652 1.00 72.44 531 TYR A CA 1
ATOM 4210 C C . TYR A 1 531 ? 35.125 -8.516 -20.646 1.00 72.44 531 TYR A C 1
ATOM 4212 O O . TYR A 1 531 ? 36.346 -8.668 -20.513 1.00 72.44 531 TYR A O 1
ATOM 4220 N N . THR A 1 532 ? 34.427 -7.698 -19.851 1.00 65.94 532 THR A N 1
ATOM 4221 C CA . THR A 1 532 ? 34.981 -6.958 -18.695 1.00 65.94 532 THR A CA 1
ATOM 4222 C C . THR A 1 532 ? 35.804 -7.875 -17.777 1.00 65.94 532 THR A C 1
ATOM 4224 O O . THR A 1 532 ? 36.878 -7.499 -17.309 1.00 65.94 532 THR A O 1
ATOM 4227 N N . HIS A 1 533 ? 35.383 -9.132 -17.595 1.00 65.94 533 HIS A N 1
ATOM 4228 C CA . HIS A 1 533 ? 36.089 -10.092 -16.742 1.00 65.94 533 HIS A CA 1
ATOM 4229 C C . HIS A 1 533 ? 37.473 -10.505 -17.286 1.00 65.94 533 HIS A C 1
ATOM 4231 O O . HIS A 1 533 ? 38.420 -10.706 -16.519 1.00 65.94 533 HIS A O 1
ATOM 4237 N N . ASN A 1 534 ? 37.629 -10.612 -18.610 1.00 67.81 534 ASN A N 1
ATOM 4238 C CA . ASN A 1 534 ? 38.922 -10.921 -19.236 1.00 67.81 534 ASN A CA 1
ATOM 4239 C C . ASN A 1 534 ? 39.883 -9.722 -19.179 1.00 67.81 534 ASN A C 1
ATOM 4241 O O . ASN A 1 534 ? 41.102 -9.903 -19.084 1.00 67.81 534 ASN A O 1
ATOM 4245 N N . MET A 1 535 ? 39.332 -8.508 -19.146 1.00 67.25 535 MET A N 1
ATOM 4246 C CA . MET A 1 535 ? 40.083 -7.265 -18.967 1.00 67.25 535 MET A CA 1
ATOM 4247 C C . MET A 1 535 ? 40.609 -7.101 -17.548 1.00 67.25 535 MET A C 1
ATOM 4249 O O . MET A 1 535 ? 41.767 -6.721 -17.364 1.00 67.25 535 MET A O 1
ATOM 4253 N N . ASP A 1 536 ? 39.807 -7.456 -16.543 1.00 66.88 536 ASP A N 1
ATOM 4254 C CA . ASP A 1 536 ? 40.219 -7.420 -15.138 1.00 66.88 536 ASP A CA 1
ATOM 4255 C C . ASP A 1 536 ? 41.403 -8.355 -14.860 1.00 66.88 536 ASP A C 1
ATOM 4257 O O . ASP A 1 536 ? 42.317 -7.999 -14.105 1.00 66.88 536 ASP A O 1
ATOM 4261 N N . LYS A 1 537 ? 41.450 -9.523 -15.517 1.00 70.88 537 LYS A N 1
ATOM 4262 C CA . LYS A 1 537 ? 42.599 -10.446 -15.443 1.00 70.88 537 LYS A CA 1
ATOM 4263 C C . LYS A 1 537 ? 43.876 -9.794 -15.974 1.00 70.88 537 LYS A C 1
ATOM 4265 O O . LYS A 1 537 ? 44.923 -9.869 -15.328 1.00 70.88 537 LYS A O 1
ATOM 4270 N N . LEU A 1 538 ? 43.791 -9.111 -17.116 1.00 69.44 538 LEU A N 1
ATOM 4271 C CA . LEU A 1 538 ? 44.927 -8.426 -17.732 1.00 69.44 538 LEU A CA 1
ATOM 4272 C C . LEU A 1 538 ? 45.368 -7.190 -16.919 1.00 69.44 538 LEU A C 1
ATOM 4274 O O . LEU A 1 538 ? 46.564 -6.969 -16.725 1.00 69.44 538 LEU A O 1
ATOM 4278 N N . ASN A 1 539 ? 44.428 -6.435 -16.343 1.00 68.69 539 ASN A N 1
ATOM 4279 C CA . ASN A 1 539 ? 44.729 -5.313 -15.448 1.00 68.69 539 ASN A CA 1
ATOM 4280 C C . ASN A 1 539 ? 45.411 -5.770 -14.144 1.00 68.69 539 ASN A C 1
ATOM 4282 O O . ASN A 1 539 ? 46.441 -5.224 -13.738 1.00 68.69 539 ASN A O 1
ATOM 4286 N N . THR A 1 540 ? 44.889 -6.829 -13.516 1.00 69.75 540 THR A N 1
ATOM 4287 C CA . THR A 1 540 ? 45.493 -7.457 -12.326 1.00 69.75 540 THR A CA 1
ATOM 4288 C C . THR A 1 540 ? 46.931 -7.893 -12.602 1.00 69.75 540 THR A C 1
ATOM 4290 O O . THR A 1 540 ? 47.828 -7.739 -11.760 1.00 69.75 540 THR A O 1
ATOM 4293 N N . LEU A 1 541 ? 47.181 -8.382 -13.816 1.00 68.50 541 LEU A N 1
ATOM 4294 C CA . LEU A 1 541 ? 48.510 -8.760 -14.245 1.00 68.50 541 LEU A CA 1
ATOM 4295 C C . LEU A 1 541 ? 49.451 -7.553 -14.370 1.00 68.50 541 LEU A C 1
ATOM 4297 O O . LEU A 1 541 ? 50.562 -7.575 -13.830 1.00 68.50 541 LEU A O 1
ATOM 4301 N N . PHE A 1 542 ? 49.015 -6.474 -15.023 1.00 68.44 542 PHE A N 1
ATOM 4302 C CA . PHE A 1 542 ? 49.818 -5.254 -15.127 1.00 68.44 542 PHE A CA 1
ATOM 4303 C C . PHE A 1 542 ? 50.136 -4.641 -13.768 1.00 68.44 542 PHE A C 1
ATOM 4305 O O . PHE A 1 542 ? 51.269 -4.211 -13.525 1.00 68.44 542 PHE A O 1
ATOM 4312 N N . TYR A 1 543 ? 49.162 -4.642 -12.860 1.00 66.06 543 TYR A N 1
ATOM 4313 C CA . TYR A 1 543 ? 49.357 -4.186 -11.493 1.00 66.06 543 TYR A CA 1
ATOM 4314 C C . TYR A 1 543 ? 50.450 -4.995 -10.786 1.00 66.06 543 TYR A C 1
ATOM 4316 O O . TYR A 1 543 ? 51.356 -4.411 -10.180 1.00 66.06 543 TYR A O 1
ATOM 4324 N N . SER A 1 544 ? 50.417 -6.321 -10.930 1.00 64.88 544 SER A N 1
ATOM 4325 C CA . SER A 1 544 ? 51.418 -7.234 -10.368 1.00 64.88 544 SER A CA 1
ATOM 4326 C C . SER A 1 544 ? 52.819 -6.953 -10.921 1.00 64.88 544 SER A C 1
ATOM 4328 O O . SER A 1 544 ? 53.760 -6.772 -10.144 1.00 64.88 544 SER A O 1
ATOM 4330 N N . PHE A 1 545 ? 52.959 -6.781 -12.240 1.00 65.81 545 PHE A N 1
ATOM 4331 C CA . PHE A 1 545 ? 54.234 -6.394 -12.850 1.00 65.81 545 PHE A CA 1
ATOM 4332 C C . PHE A 1 545 ? 54.718 -5.020 -12.382 1.00 65.81 545 PHE A C 1
ATOM 4334 O O . PHE A 1 545 ? 55.891 -4.849 -12.066 1.00 65.81 545 PHE A O 1
ATOM 4341 N N . SER A 1 546 ? 53.840 -4.024 -12.267 1.00 63.62 546 SER A N 1
ATOM 4342 C CA . SER A 1 546 ? 54.239 -2.678 -11.830 1.00 63.62 546 SER A CA 1
ATOM 4343 C C . SER A 1 546 ? 54.861 -2.655 -10.423 1.00 63.62 546 SER A C 1
ATOM 4345 O O . SER A 1 546 ? 55.663 -1.768 -10.110 1.00 63.62 546 SER A O 1
ATOM 4347 N N . LYS A 1 547 ? 54.524 -3.646 -9.586 1.00 64.69 547 LYS A N 1
ATOM 4348 C CA . LYS A 1 547 ? 55.008 -3.807 -8.211 1.00 64.69 547 LYS A CA 1
ATOM 4349 C C . LYS A 1 547 ? 56.210 -4.740 -8.075 1.00 64.69 547 LYS A C 1
ATOM 4351 O O . LYS A 1 547 ? 56.805 -4.783 -6.996 1.00 64.69 547 LYS A O 1
ATOM 4356 N N . ASP A 1 548 ? 56.604 -5.440 -9.136 1.00 62.88 548 ASP A N 1
ATOM 4357 C CA . ASP A 1 548 ? 57.710 -6.388 -9.066 1.00 62.88 548 ASP A CA 1
ATOM 4358 C C . ASP A 1 548 ? 59.059 -5.660 -8.928 1.00 62.88 548 ASP A C 1
ATOM 4360 O O . ASP A 1 548 ? 59.547 -4.958 -9.824 1.00 62.88 548 ASP A O 1
ATOM 4364 N N . LYS A 1 549 ? 59.692 -5.834 -7.763 1.00 62.19 549 LYS A N 1
ATOM 4365 C CA . LYS A 1 549 ? 60.990 -5.233 -7.444 1.00 62.19 549 LYS A CA 1
ATOM 4366 C C . LYS A 1 549 ? 62.134 -5.792 -8.301 1.00 62.19 549 LYS A C 1
ATOM 4368 O O . LYS A 1 549 ? 63.136 -5.091 -8.444 1.00 62.19 549 LYS A O 1
ATOM 4373 N N . ALA A 1 550 ? 61.967 -6.971 -8.909 1.00 60.19 550 ALA A N 1
ATOM 4374 C CA . ALA A 1 550 ? 62.942 -7.577 -9.816 1.00 60.19 550 ALA A CA 1
ATOM 4375 C C . ALA A 1 550 ? 63.061 -6.838 -11.163 1.00 60.19 550 ALA A C 1
ATOM 4377 O O . ALA A 1 550 ? 64.090 -6.927 -11.830 1.00 60.19 550 ALA A O 1
ATOM 4378 N N . LEU A 1 551 ? 62.049 -6.053 -11.543 1.00 58.84 551 LEU A N 1
ATOM 4379 C CA . LEU A 1 551 ? 62.101 -5.210 -12.736 1.00 58.84 551 LEU A CA 1
ATOM 4380 C C . LEU A 1 551 ? 63.025 -4.009 -12.559 1.00 58.84 551 LEU A C 1
ATOM 4382 O O . LEU A 1 551 ? 63.147 -3.430 -11.479 1.00 58.84 551 LEU A O 1
ATOM 4386 N N . SER A 1 552 ? 63.619 -3.540 -13.655 1.00 61.75 552 SER A N 1
ATOM 4387 C CA . SER A 1 552 ? 64.268 -2.231 -13.630 1.00 61.75 552 SER A CA 1
ATOM 4388 C C . SER A 1 552 ? 63.223 -1.130 -13.424 1.00 61.75 552 SER A C 1
ATOM 4390 O O . SER A 1 552 ? 62.081 -1.230 -13.880 1.00 61.75 552 SER A O 1
ATOM 4392 N N . PHE A 1 553 ? 63.609 -0.041 -12.758 1.00 65.06 553 PHE A N 1
ATOM 4393 C CA . PHE A 1 553 ? 62.712 1.094 -12.516 1.00 65.06 553 PHE A CA 1
ATOM 4394 C C . PHE A 1 553 ? 62.117 1.664 -13.816 1.00 65.06 553 PHE A C 1
ATOM 4396 O O . PHE A 1 553 ? 60.923 1.946 -13.876 1.00 65.06 553 PHE A O 1
ATOM 4403 N N . SER A 1 554 ? 62.928 1.760 -14.876 1.00 67.88 554 SER A N 1
ATOM 4404 C CA . SER A 1 554 ? 62.487 2.189 -16.212 1.00 67.88 554 SER A CA 1
ATOM 4405 C C . SER A 1 554 ? 61.392 1.277 -16.778 1.00 67.88 554 SER A C 1
ATOM 4407 O O . SER A 1 554 ? 60.425 1.755 -17.367 1.00 67.88 554 SER A O 1
ATOM 4409 N N . TYR A 1 555 ? 61.489 -0.033 -16.540 1.00 64.94 555 TYR A N 1
ATOM 4410 C CA . TYR A 1 555 ? 60.500 -0.995 -17.011 1.00 64.94 555 TYR A CA 1
ATOM 4411 C C . TYR A 1 555 ? 59.219 -0.981 -16.172 1.00 64.94 555 TYR A C 1
ATOM 4413 O O . TYR A 1 555 ? 58.137 -0.906 -16.745 1.00 64.94 555 TYR A O 1
ATOM 4421 N N . ARG A 1 556 ? 59.321 -0.928 -14.834 1.00 61.75 556 ARG A N 1
ATOM 4422 C CA . ARG A 1 556 ? 58.149 -0.710 -13.964 1.00 61.75 556 ARG A CA 1
ATOM 4423 C C . ARG A 1 556 ? 57.388 0.555 -14.349 1.00 61.75 556 ARG A C 1
ATOM 4425 O O . ARG A 1 556 ? 56.165 0.544 -14.379 1.00 61.75 556 ARG A O 1
ATOM 4432 N N . LYS A 1 557 ? 58.111 1.634 -14.670 1.00 68.62 557 LYS A N 1
ATOM 4433 C CA . LYS A 1 557 ? 57.523 2.898 -15.125 1.00 68.62 557 LYS A CA 1
ATOM 4434 C C . LYS A 1 557 ? 56.804 2.737 -16.470 1.00 68.62 557 LYS A C 1
ATOM 4436 O O . LYS A 1 557 ? 55.690 3.225 -16.597 1.00 68.62 557 LYS A O 1
ATOM 4441 N N . LYS A 1 558 ? 57.387 2.016 -17.438 1.00 68.44 558 LYS A N 1
ATOM 4442 C CA . LYS A 1 558 ? 56.731 1.715 -18.725 1.00 68.44 558 LYS A CA 1
ATOM 4443 C C . LYS A 1 558 ? 55.471 0.860 -18.560 1.00 68.44 558 LYS A C 1
ATOM 4445 O O . LYS A 1 558 ? 54.435 1.234 -19.085 1.00 68.44 558 LYS A O 1
ATOM 4450 N N . VAL A 1 559 ? 55.533 -0.230 -17.792 1.00 64.75 559 VAL A N 1
ATOM 4451 C CA . VAL A 1 559 ? 54.370 -1.102 -17.539 1.00 64.75 559 VAL A CA 1
ATOM 4452 C C . VAL A 1 559 ? 53.272 -0.365 -16.773 1.00 64.75 559 VAL A C 1
ATOM 4454 O O . VAL A 1 559 ? 52.101 -0.505 -17.100 1.00 64.75 559 VAL A O 1
ATOM 4457 N N . LYS A 1 560 ? 53.636 0.472 -15.795 1.00 67.12 560 LYS A N 1
ATOM 4458 C CA . LYS A 1 560 ? 52.679 1.324 -15.082 1.00 67.12 560 LYS A CA 1
ATOM 4459 C C . LYS A 1 560 ? 51.994 2.324 -16.019 1.00 67.12 560 LYS A C 1
ATOM 4461 O O . LYS A 1 560 ? 50.794 2.520 -15.893 1.00 67.12 560 LYS A O 1
ATOM 4466 N N . ASN A 1 561 ? 52.728 2.925 -16.956 1.00 68.19 561 ASN A N 1
ATOM 4467 C CA . ASN A 1 561 ? 52.138 3.823 -17.949 1.00 68.19 561 ASN A CA 1
ATOM 4468 C C . ASN A 1 561 ? 51.169 3.075 -18.878 1.00 68.19 561 ASN A C 1
ATOM 4470 O O . ASN A 1 561 ? 50.052 3.542 -19.057 1.00 68.19 561 ASN A O 1
ATOM 4474 N N . TYR A 1 562 ? 51.543 1.886 -19.369 1.00 66.56 562 TYR A N 1
ATOM 4475 C CA . TYR A 1 562 ? 50.641 1.050 -20.169 1.00 66.56 562 TYR A CA 1
ATOM 4476 C C . TYR A 1 562 ? 49.412 0.587 -19.384 1.00 66.56 562 TYR A C 1
ATOM 4478 O O . TYR A 1 562 ? 48.327 0.564 -19.940 1.00 66.56 562 TYR A O 1
ATOM 4486 N N . SER A 1 563 ? 49.546 0.273 -18.093 1.00 62.50 563 SER A N 1
ATOM 4487 C CA . SER A 1 563 ? 48.411 -0.037 -17.212 1.00 62.50 563 SER A CA 1
ATOM 4488 C C . SER A 1 563 ? 47.452 1.147 -17.083 1.00 62.50 563 SER A C 1
ATOM 4490 O O . SER A 1 563 ? 46.245 0.962 -17.167 1.00 62.50 563 SER A O 1
ATOM 4492 N N . SER A 1 564 ? 47.973 2.366 -16.919 1.00 64.88 564 SER A N 1
ATOM 4493 C CA . SER A 1 564 ? 47.148 3.575 -16.856 1.00 64.88 564 SER A CA 1
ATOM 4494 C C . SER A 1 564 ? 46.453 3.881 -18.187 1.00 64.88 564 SER A C 1
ATOM 4496 O O . SER A 1 564 ? 45.273 4.218 -18.183 1.00 64.88 564 SER A O 1
ATOM 4498 N N . GLU A 1 565 ? 47.157 3.746 -19.315 1.00 65.81 565 GLU A N 1
ATOM 4499 C CA . GLU A 1 565 ? 46.579 3.882 -20.662 1.00 65.81 565 GLU A CA 1
ATOM 4500 C C . GLU A 1 565 ? 45.512 2.808 -20.914 1.00 65.81 565 GLU A C 1
ATOM 4502 O O . GLU A 1 565 ? 44.426 3.118 -21.392 1.00 65.81 565 GLU A O 1
ATOM 4507 N N . PHE A 1 566 ? 45.782 1.567 -20.506 1.00 64.19 566 PHE A N 1
ATOM 4508 C CA . PHE A 1 566 ? 44.858 0.440 -20.589 1.00 64.19 566 PHE A CA 1
ATOM 4509 C C . PHE A 1 566 ? 43.580 0.690 -19.785 1.00 64.19 566 PHE A C 1
ATOM 4511 O O . PHE A 1 566 ? 42.495 0.539 -20.330 1.00 64.19 566 PHE A O 1
ATOM 4518 N N . ILE A 1 567 ? 43.688 1.129 -18.526 1.00 62.62 567 ILE A N 1
ATOM 4519 C CA . ILE A 1 567 ? 42.529 1.452 -17.676 1.00 62.62 567 ILE A CA 1
ATOM 4520 C C . ILE A 1 567 ? 41.710 2.603 -18.275 1.00 62.62 567 ILE A C 1
ATOM 4522 O O . ILE A 1 567 ? 40.483 2.554 -18.229 1.00 62.62 567 ILE A O 1
ATOM 4526 N N . ALA A 1 568 ? 42.360 3.622 -18.846 1.00 62.66 568 ALA A N 1
ATOM 4527 C CA . ALA A 1 568 ? 41.672 4.746 -19.480 1.00 62.66 568 ALA A CA 1
ATOM 4528 C C . ALA A 1 568 ? 40.915 4.314 -20.748 1.00 62.66 568 ALA A C 1
ATOM 4530 O O . ALA A 1 568 ? 39.727 4.589 -20.874 1.00 62.66 568 ALA A O 1
ATOM 4531 N N . ILE A 1 569 ? 41.567 3.566 -21.645 1.00 63.81 569 ILE A N 1
ATOM 4532 C CA . ILE A 1 569 ? 40.942 3.037 -22.869 1.00 63.81 569 ILE A CA 1
ATOM 4533 C C . ILE A 1 569 ? 39.815 2.058 -22.526 1.00 63.81 569 ILE A C 1
ATOM 4535 O O . ILE A 1 569 ? 38.764 2.084 -23.153 1.00 63.81 569 ILE A O 1
ATOM 4539 N N . PHE A 1 570 ? 40.012 1.219 -21.511 1.00 61.09 570 PHE A N 1
ATOM 4540 C CA . PHE A 1 570 ? 39.007 0.283 -21.017 1.00 61.09 570 PHE A CA 1
ATOM 4541 C C . PHE A 1 570 ? 37.785 0.999 -20.442 1.00 61.09 570 PHE A C 1
ATOM 4543 O O . PHE A 1 570 ? 36.658 0.673 -20.804 1.00 61.09 570 PHE A O 1
ATOM 4550 N N . SER A 1 571 ? 38.009 2.018 -19.609 1.00 59.47 571 SER A N 1
ATOM 4551 C CA . SER A 1 571 ? 36.931 2.859 -19.080 1.00 59.47 571 SER A CA 1
ATOM 4552 C C . SER A 1 571 ? 36.159 3.531 -20.215 1.00 59.47 571 SER A C 1
ATOM 4554 O O . SER A 1 571 ? 34.938 3.597 -20.153 1.00 59.47 571 SER A O 1
ATOM 4556 N N . ASP A 1 572 ? 36.844 3.951 -21.281 1.00 61.38 572 ASP A N 1
ATOM 4557 C CA . ASP A 1 572 ? 36.221 4.555 -22.459 1.00 61.38 572 ASP A CA 1
ATOM 4558 C C . ASP A 1 572 ? 35.449 3.548 -23.334 1.00 61.38 572 ASP A C 1
ATOM 4560 O O . ASP A 1 572 ? 34.399 3.904 -23.862 1.00 61.38 572 ASP A O 1
ATOM 4564 N N . ILE A 1 573 ? 35.933 2.308 -23.500 1.00 59.75 573 ILE A N 1
ATOM 4565 C CA . ILE A 1 573 ? 35.220 1.236 -24.229 1.00 59.75 573 ILE A CA 1
ATOM 4566 C C . ILE A 1 573 ? 33.948 0.852 -23.479 1.00 59.75 573 ILE A C 1
ATOM 4568 O O . ILE A 1 573 ? 32.883 0.780 -24.086 1.00 59.75 573 ILE A O 1
ATOM 4572 N N . ILE A 1 574 ? 34.051 0.668 -22.161 1.00 56.69 574 ILE A N 1
ATOM 4573 C CA . ILE A 1 574 ? 32.905 0.418 -21.282 1.00 56.69 574 ILE A CA 1
ATOM 4574 C C . ILE A 1 574 ? 31.937 1.599 -21.327 1.00 56.69 574 ILE A C 1
ATOM 4576 O O . ILE A 1 574 ? 30.732 1.411 -21.417 1.00 56.69 574 ILE A O 1
ATOM 4580 N N . TYR A 1 575 ? 32.434 2.834 -21.302 1.00 57.31 575 TYR A N 1
ATOM 4581 C CA . TYR A 1 575 ? 31.574 4.011 -21.365 1.00 57.31 575 TYR A CA 1
ATOM 4582 C C . TYR A 1 575 ? 30.875 4.159 -22.726 1.00 57.31 575 TYR A C 1
ATOM 4584 O O . TYR A 1 575 ? 29.721 4.581 -22.781 1.00 57.31 575 TYR A O 1
ATOM 4592 N N . ALA A 1 576 ? 31.542 3.807 -23.828 1.00 54.66 576 ALA A N 1
ATOM 4593 C CA . ALA A 1 576 ? 30.948 3.818 -25.162 1.00 54.66 576 ALA A CA 1
ATOM 4594 C C . ALA A 1 576 ? 29.893 2.712 -25.334 1.00 54.66 576 ALA A C 1
ATOM 4596 O O . ALA A 1 576 ? 28.845 2.975 -25.921 1.00 54.66 576 ALA A O 1
ATOM 4597 N N . SER A 1 577 ? 30.129 1.511 -24.789 1.00 56.53 577 SER A N 1
ATOM 4598 C CA . SER A 1 577 ? 29.165 0.404 -24.838 1.00 56.53 577 SER A CA 1
ATOM 4599 C C . SER A 1 577 ? 27.977 0.614 -23.906 1.00 56.53 577 SER A C 1
ATOM 4601 O O . SER A 1 577 ? 26.850 0.433 -24.342 1.00 56.53 577 SER A O 1
ATOM 4603 N N . ASN A 1 578 ? 28.208 1.079 -22.671 1.00 61.12 578 ASN A N 1
ATOM 4604 C CA . ASN A 1 578 ? 27.185 1.212 -21.619 1.00 61.12 578 ASN A CA 1
ATOM 4605 C C . ASN A 1 578 ? 26.194 2.367 -21.857 1.00 61.12 578 ASN A C 1
ATOM 4607 O O . ASN A 1 578 ? 25.405 2.726 -20.980 1.00 61.12 578 ASN A O 1
ATOM 4611 N N . ASN A 1 579 ? 26.288 3.027 -23.012 1.00 74.06 579 ASN A N 1
ATOM 4612 C CA . ASN A 1 579 ? 25.391 4.096 -23.421 1.00 74.06 579 ASN A CA 1
ATOM 4613 C C . ASN A 1 579 ? 24.458 3.677 -24.564 1.00 74.06 579 ASN A C 1
ATOM 4615 O O . ASN A 1 579 ? 23.616 4.493 -24.933 1.00 74.06 579 ASN A O 1
ATOM 4619 N N . VAL A 1 580 ? 24.556 2.457 -25.111 1.00 83.19 580 VAL A N 1
ATOM 4620 C CA . VAL A 1 580 ? 23.656 1.987 -26.181 1.00 83.19 580 VAL A CA 1
ATOM 4621 C C . VAL A 1 580 ? 22.218 1.948 -25.674 1.00 83.19 580 VAL A C 1
ATOM 4623 O O . VAL A 1 580 ? 21.381 2.699 -26.179 1.00 83.19 580 VAL A O 1
ATOM 4626 N N . THR A 1 581 ? 21.950 1.178 -24.614 1.00 85.38 581 THR A N 1
ATOM 4627 C CA . THR A 1 581 ? 20.625 1.126 -23.979 1.00 85.38 581 THR A CA 1
ATOM 4628 C C . THR A 1 581 ? 20.144 2.529 -23.605 1.00 85.38 581 THR A C 1
ATOM 4630 O O . THR A 1 581 ? 19.007 2.907 -23.876 1.00 85.38 581 THR A O 1
ATOM 4633 N N . ARG A 1 582 ? 21.036 3.378 -23.080 1.00 85.12 582 ARG A N 1
ATOM 4634 C CA . ARG A 1 582 ? 20.703 4.766 -22.732 1.00 85.12 582 ARG A CA 1
ATOM 4635 C C . ARG A 1 582 ? 20.304 5.617 -23.944 1.00 85.12 582 ARG A C 1
ATOM 4637 O O . ARG A 1 582 ? 19.430 6.474 -23.833 1.00 85.12 582 ARG A O 1
ATOM 4644 N N . LYS A 1 583 ? 20.960 5.441 -25.090 1.00 87.44 583 LYS A N 1
ATOM 4645 C CA . LYS A 1 583 ? 20.667 6.168 -26.334 1.00 87.44 583 LYS A CA 1
ATOM 4646 C C . LYS A 1 583 ? 19.348 5.717 -26.949 1.00 87.44 583 LYS A C 1
ATOM 4648 O O . LYS A 1 583 ? 18.584 6.579 -27.368 1.00 87.44 583 LYS A O 1
ATOM 4653 N N . ILE A 1 584 ? 19.063 4.417 -26.922 1.00 90.12 584 ILE A N 1
ATOM 4654 C CA . ILE A 1 584 ? 17.767 3.869 -27.341 1.00 90.12 584 ILE A CA 1
ATOM 4655 C C . ILE A 1 584 ? 16.657 4.447 -26.458 1.00 90.12 584 ILE A C 1
ATOM 4657 O O . ILE A 1 584 ? 15.695 5.005 -26.971 1.00 90.12 584 ILE A O 1
ATOM 4661 N N . ILE A 1 585 ? 16.829 4.422 -25.135 1.00 90.06 585 ILE A N 1
ATOM 4662 C CA . ILE A 1 585 ? 15.840 4.958 -24.189 1.00 90.06 585 ILE A CA 1
ATOM 4663 C C . ILE A 1 585 ? 15.637 6.477 -24.347 1.00 90.06 585 ILE A C 1
ATOM 4665 O O . ILE A 1 585 ? 14.500 6.937 -24.300 1.00 90.06 585 ILE A O 1
ATOM 4669 N N . ASN A 1 586 ? 16.693 7.258 -24.622 1.00 88.50 586 ASN A N 1
ATOM 4670 C CA . ASN A 1 586 ? 16.539 8.675 -24.994 1.00 88.50 586 ASN A CA 1
ATOM 4671 C C . ASN A 1 586 ? 15.669 8.837 -26.248 1.00 88.50 586 ASN A C 1
ATOM 4673 O O . ASN A 1 586 ? 14.727 9.621 -26.229 1.00 88.50 586 ASN A O 1
ATOM 4677 N N . ALA A 1 587 ? 15.955 8.087 -27.317 1.00 90.12 587 ALA A N 1
ATOM 4678 C CA . ALA A 1 587 ? 15.169 8.161 -28.548 1.00 90.12 587 ALA A CA 1
ATOM 4679 C C . ALA A 1 587 ? 13.698 7.775 -28.301 1.00 90.12 587 ALA A C 1
ATOM 4681 O O . ALA A 1 587 ? 12.784 8.456 -28.763 1.00 90.12 587 ALA A O 1
ATOM 4682 N N . ARG A 1 588 ? 13.453 6.745 -27.477 1.00 91.81 588 ARG A N 1
ATOM 4683 C CA . ARG A 1 588 ? 12.098 6.324 -27.091 1.00 91.81 588 ARG A CA 1
ATOM 4684 C C . ARG A 1 588 ? 11.347 7.375 -26.275 1.00 91.81 588 ARG A C 1
ATOM 4686 O O . ARG A 1 588 ? 10.138 7.491 -26.443 1.00 91.81 588 ARG A O 1
ATOM 4693 N N . SER A 1 589 ? 12.035 8.175 -25.456 1.00 89.50 589 SER A N 1
ATOM 4694 C CA . SER A 1 589 ? 11.405 9.292 -24.731 1.00 89.50 589 SER A CA 1
ATOM 4695 C C . SER A 1 589 ? 10.856 10.377 -25.667 1.00 89.50 589 SER A C 1
ATOM 4697 O O . SER A 1 589 ? 9.925 11.091 -25.304 1.00 89.50 589 SER A O 1
ATOM 4699 N N . GLU A 1 590 ? 11.382 10.442 -26.893 1.00 90.31 590 GLU A N 1
ATOM 4700 C CA . GLU A 1 590 ? 10.944 11.338 -27.964 1.00 90.31 590 GLU A CA 1
ATOM 4701 C C . GLU A 1 590 ? 10.045 10.634 -29.001 1.00 90.31 590 GLU A C 1
ATOM 4703 O O . GLU A 1 590 ? 9.776 11.195 -30.060 1.00 90.31 590 GLU A O 1
ATOM 4708 N N . LEU A 1 591 ? 9.575 9.413 -28.700 1.00 90.94 591 LEU A N 1
ATOM 4709 C CA . LEU A 1 591 ? 8.778 8.552 -29.586 1.00 90.94 591 LEU A CA 1
ATOM 4710 C C . LEU A 1 591 ? 9.459 8.229 -30.929 1.00 90.94 591 LEU A C 1
ATOM 4712 O O . LEU A 1 591 ? 8.798 8.155 -31.969 1.00 90.94 591 LEU A O 1
ATOM 4716 N N . GLN A 1 592 ? 10.778 8.007 -30.910 1.00 92.12 592 GLN A N 1
ATOM 4717 C CA . GLN A 1 592 ? 11.581 7.722 -32.103 1.00 92.12 592 GLN A CA 1
ATOM 4718 C C . GLN A 1 592 ? 12.484 6.491 -31.949 1.00 92.12 592 GLN A C 1
ATOM 4720 O O . GLN A 1 592 ? 12.929 6.122 -30.853 1.00 92.12 592 GLN A O 1
ATOM 4725 N N . TYR A 1 593 ? 12.770 5.846 -33.084 1.00 91.31 593 TYR A N 1
ATOM 4726 C CA . TYR A 1 593 ? 13.850 4.865 -33.181 1.00 91.31 593 TYR A CA 1
ATOM 4727 C C . TYR A 1 593 ? 15.214 5.551 -33.139 1.00 91.31 593 TYR A C 1
ATOM 4729 O O . TYR A 1 593 ? 15.343 6.724 -33.497 1.00 91.31 593 TYR A O 1
ATOM 4737 N N . LEU A 1 594 ? 16.248 4.827 -32.703 1.00 90.00 594 LEU A N 1
ATOM 4738 C CA . LEU A 1 594 ? 17.611 5.338 -32.790 1.00 90.00 594 LEU A CA 1
ATOM 4739 C C . LEU A 1 594 ? 17.954 5.627 -34.262 1.00 90.00 594 LEU A C 1
ATOM 4741 O O . LEU A 1 594 ? 17.843 4.745 -35.111 1.00 90.00 594 LEU A O 1
ATOM 4745 N N . SER A 1 595 ? 18.380 6.854 -34.570 1.00 88.06 595 SER A N 1
ATOM 4746 C CA . SER A 1 595 ? 18.721 7.221 -35.948 1.00 88.06 595 SER A CA 1
ATOM 4747 C C . SER A 1 595 ? 19.992 6.521 -36.434 1.00 88.06 595 SER A C 1
ATOM 4749 O O . SER A 1 595 ? 20.923 6.300 -35.653 1.00 88.06 595 SER A O 1
ATOM 4751 N N . ASN A 1 596 ? 20.067 6.242 -37.741 1.00 86.44 596 ASN A N 1
ATOM 4752 C CA . ASN A 1 596 ? 21.247 5.635 -38.365 1.00 86.44 596 ASN A CA 1
ATOM 4753 C C . ASN A 1 596 ? 22.525 6.448 -38.101 1.00 86.44 596 ASN A C 1
ATOM 4755 O O . ASN A 1 596 ? 23.545 5.858 -37.766 1.00 86.44 596 ASN A O 1
ATOM 4759 N N . ASP A 1 597 ? 22.463 7.783 -38.140 1.00 85.81 597 ASP A N 1
ATOM 4760 C CA . ASP A 1 597 ? 23.608 8.656 -37.830 1.00 85.81 597 ASP A CA 1
ATOM 4761 C C . ASP A 1 597 ? 24.077 8.503 -36.371 1.00 85.81 597 ASP A C 1
ATOM 4763 O O . ASP A 1 597 ? 25.278 8.481 -36.073 1.00 85.81 597 ASP A O 1
ATOM 4767 N N . SER A 1 598 ? 23.129 8.372 -35.435 1.00 84.56 598 SER A N 1
ATOM 4768 C CA . SER A 1 598 ? 23.441 8.141 -34.020 1.00 84.56 598 SER A CA 1
ATOM 4769 C C . SER A 1 598 ? 24.057 6.760 -33.811 1.00 84.56 598 SER A C 1
ATOM 4771 O O . SER A 1 598 ? 25.012 6.624 -33.043 1.00 84.56 598 SER A O 1
ATOM 4773 N N . ALA A 1 599 ? 23.535 5.746 -34.501 1.00 84.81 599 ALA A N 1
ATOM 4774 C CA . ALA A 1 599 ? 24.068 4.393 -34.487 1.00 84.81 599 ALA A CA 1
ATOM 4775 C C . ALA A 1 599 ? 25.471 4.328 -35.110 1.00 84.81 599 ALA A C 1
ATOM 4777 O O . ALA A 1 599 ? 26.372 3.756 -34.502 1.00 84.81 599 ALA A O 1
ATOM 4778 N N . GLU A 1 600 ? 25.703 4.978 -36.252 1.00 84.69 600 GLU A N 1
ATOM 4779 C CA . GLU A 1 600 ? 27.023 5.059 -36.882 1.00 84.69 600 GLU A CA 1
ATOM 4780 C C . GLU A 1 600 ? 28.023 5.766 -35.965 1.00 84.69 600 GLU A C 1
ATOM 4782 O O . GLU A 1 600 ? 29.122 5.259 -35.755 1.00 84.69 600 GLU A O 1
ATOM 4787 N N . THR A 1 601 ? 27.617 6.845 -35.292 1.00 84.62 601 THR A N 1
ATOM 4788 C CA . THR A 1 601 ? 28.456 7.516 -34.286 1.00 84.62 601 THR A CA 1
ATOM 4789 C C . THR A 1 601 ? 28.828 6.580 -33.127 1.00 84.62 601 THR A C 1
ATOM 4791 O O . THR A 1 601 ? 29.964 6.606 -32.643 1.00 84.62 601 THR A O 1
ATOM 4794 N N . LEU A 1 602 ? 27.898 5.744 -32.648 1.00 81.19 602 LEU A N 1
ATOM 4795 C CA . LEU A 1 602 ? 28.183 4.749 -31.606 1.00 81.19 602 LEU A CA 1
ATOM 4796 C C . LEU A 1 602 ? 29.157 3.676 -32.108 1.00 81.19 602 LEU A C 1
ATOM 4798 O O . LEU A 1 602 ? 30.128 3.366 -31.415 1.00 81.19 602 LEU A O 1
ATOM 4802 N N . ILE A 1 603 ? 28.937 3.165 -33.321 1.00 81.56 603 ILE A N 1
ATOM 4803 C CA . ILE A 1 603 ? 29.777 2.147 -33.961 1.00 81.56 603 ILE A CA 1
ATOM 4804 C C . ILE A 1 603 ? 31.185 2.683 -34.199 1.00 81.56 603 ILE A C 1
ATOM 4806 O O . ILE A 1 603 ? 32.149 2.021 -33.829 1.00 81.56 603 ILE A O 1
ATOM 4810 N N . GLU A 1 604 ? 31.334 3.879 -34.769 1.00 82.94 604 GLU A N 1
ATOM 4811 C CA . GLU A 1 604 ? 32.639 4.485 -35.039 1.00 82.94 604 GLU A CA 1
ATOM 4812 C C . GLU A 1 604 ? 33.415 4.755 -33.752 1.00 82.94 604 GLU A C 1
ATOM 4814 O O . GLU A 1 604 ? 34.608 4.456 -33.673 1.00 82.94 604 GLU A O 1
ATOM 4819 N N . ASN A 1 605 ? 32.748 5.261 -32.711 1.00 80.00 605 ASN A N 1
ATOM 4820 C CA . ASN A 1 605 ? 33.380 5.454 -31.410 1.00 80.00 605 ASN A CA 1
ATOM 4821 C C . ASN A 1 605 ? 33.833 4.121 -30.803 1.00 80.00 605 ASN A C 1
ATOM 4823 O O . ASN A 1 605 ? 34.987 4.010 -30.381 1.00 80.00 605 ASN A O 1
ATOM 4827 N N . ALA A 1 606 ? 32.970 3.102 -30.800 1.00 77.69 606 ALA A N 1
ATOM 4828 C CA . ALA A 1 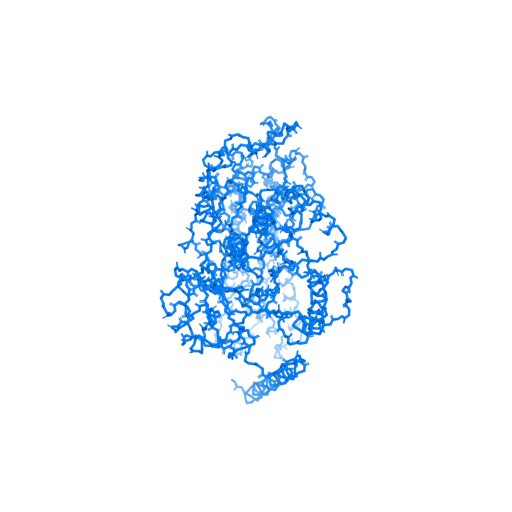606 ? 33.313 1.771 -30.307 1.00 77.69 606 ALA A CA 1
ATOM 4829 C C . ALA A 1 606 ? 34.474 1.156 -31.105 1.00 77.69 606 ALA A C 1
ATOM 4831 O O . ALA A 1 606 ? 35.433 0.657 -30.517 1.00 77.69 606 ALA A O 1
ATOM 4832 N N . TYR A 1 607 ? 34.439 1.268 -32.433 1.00 80.00 607 TYR A N 1
ATOM 4833 C CA . TYR A 1 607 ? 35.463 0.754 -33.338 1.00 80.00 607 TYR A CA 1
ATOM 4834 C C . TYR A 1 607 ? 36.816 1.441 -33.118 1.00 80.00 607 TYR A C 1
ATOM 4836 O O . TYR A 1 607 ? 37.831 0.772 -32.933 1.00 80.00 607 TYR A O 1
ATOM 4844 N N . ASN A 1 608 ? 36.846 2.775 -33.054 1.00 77.94 608 ASN A N 1
ATOM 4845 C CA . ASN A 1 608 ? 38.070 3.543 -32.807 1.00 77.94 608 ASN A CA 1
ATOM 4846 C C . ASN A 1 608 ? 38.703 3.190 -31.454 1.00 77.94 608 ASN A C 1
ATOM 4848 O O . ASN A 1 608 ? 39.928 3.056 -31.337 1.00 77.94 608 ASN A O 1
ATOM 4852 N N . LYS A 1 609 ? 37.877 3.010 -30.419 1.00 76.38 609 LYS A N 1
ATOM 4853 C CA . LYS A 1 609 ? 38.349 2.606 -29.091 1.00 76.38 609 LYS A CA 1
ATOM 4854 C C . LYS A 1 609 ? 38.853 1.161 -29.089 1.00 76.38 609 LYS A C 1
ATOM 4856 O O . LYS A 1 609 ? 39.922 0.907 -28.535 1.00 76.38 609 LYS A O 1
ATOM 4861 N N . LEU A 1 610 ? 38.163 0.249 -29.775 1.00 77.44 610 LEU A N 1
ATOM 4862 C CA . LEU A 1 610 ? 38.572 -1.147 -29.934 1.00 77.44 610 LEU A CA 1
ATOM 4863 C C . LEU A 1 610 ? 39.913 -1.281 -30.675 1.00 77.44 610 LEU A C 1
ATOM 4865 O O . LEU A 1 610 ? 40.773 -2.052 -30.255 1.00 77.44 610 LEU A O 1
ATOM 4869 N N . GLU A 1 611 ? 40.139 -0.494 -31.729 1.00 79.38 611 GLU A N 1
ATOM 4870 C CA . GLU A 1 611 ? 41.420 -0.474 -32.450 1.00 79.38 611 GLU A CA 1
ATOM 4871 C C . GLU A 1 611 ? 42.551 0.114 -31.597 1.00 79.38 611 GLU A C 1
ATOM 4873 O O . GLU A 1 611 ? 43.669 -0.409 -31.588 1.00 79.38 611 GLU A O 1
ATOM 4878 N N . THR A 1 612 ? 42.258 1.147 -30.800 1.00 74.12 612 THR A N 1
ATOM 4879 C CA . THR A 1 612 ? 43.215 1.683 -29.818 1.00 74.12 612 THR A CA 1
ATOM 4880 C C . THR A 1 612 ? 43.601 0.607 -28.798 1.00 74.12 612 THR A C 1
ATOM 4882 O O . THR A 1 612 ? 44.778 0.418 -28.489 1.00 74.12 612 THR A O 1
ATOM 4885 N N . TYR A 1 613 ? 42.618 -0.148 -28.313 1.00 74.00 613 TYR A N 1
ATOM 4886 C CA . TYR A 1 613 ? 42.818 -1.248 -27.378 1.00 74.00 613 TYR A CA 1
ATOM 4887 C C . TYR A 1 613 ? 43.642 -2.397 -27.984 1.00 74.00 613 TYR A C 1
ATOM 4889 O O . TYR A 1 613 ? 44.619 -2.850 -27.382 1.00 74.00 613 TYR A O 1
ATOM 4897 N N . ASN A 1 614 ? 43.333 -2.800 -29.218 1.00 77.38 614 ASN A N 1
ATOM 4898 C CA . ASN A 1 614 ? 44.101 -3.791 -29.972 1.00 77.38 614 ASN A CA 1
ATOM 4899 C C . ASN A 1 614 ? 45.574 -3.374 -30.139 1.00 77.38 614 ASN A C 1
ATOM 4901 O O . ASN A 1 614 ? 46.489 -4.178 -29.937 1.00 77.38 614 ASN A O 1
ATOM 4905 N N . ALA A 1 615 ? 45.829 -2.100 -30.452 1.00 74.75 615 ALA A N 1
ATOM 4906 C CA . ALA A 1 615 ? 47.185 -1.567 -30.557 1.00 74.75 615 ALA A CA 1
ATOM 4907 C C . ALA A 1 615 ? 47.950 -1.662 -29.223 1.00 74.75 615 ALA A C 1
ATOM 4909 O O . ALA A 1 615 ? 49.123 -2.044 -29.213 1.00 74.75 615 ALA A O 1
ATOM 4910 N N . VAL A 1 616 ? 47.293 -1.381 -28.092 1.00 70.75 616 VAL A N 1
ATOM 4911 C CA . VAL A 1 616 ? 47.896 -1.516 -26.755 1.00 70.75 616 VAL A CA 1
ATOM 4912 C C . VAL A 1 616 ? 48.218 -2.974 -26.424 1.00 70.75 616 VAL A C 1
ATOM 4914 O O . VAL A 1 616 ? 49.340 -3.244 -25.991 1.00 70.75 616 VAL A O 1
ATOM 4917 N N . ILE A 1 617 ? 47.307 -3.923 -26.684 1.00 73.75 617 ILE A N 1
ATOM 4918 C CA . ILE A 1 617 ? 47.586 -5.359 -26.486 1.00 73.75 617 ILE A CA 1
ATOM 4919 C C . ILE A 1 617 ? 48.815 -5.784 -27.286 1.00 73.75 617 ILE A C 1
ATOM 4921 O O . ILE A 1 617 ? 49.706 -6.446 -26.752 1.00 73.75 617 ILE A O 1
ATOM 4925 N N . ASN A 1 618 ? 48.881 -5.399 -28.562 1.00 74.62 618 ASN A N 1
ATOM 4926 C CA . ASN A 1 618 ? 49.980 -5.797 -29.434 1.00 74.62 618 ASN A CA 1
ATOM 4927 C C . ASN A 1 618 ? 51.311 -5.182 -28.991 1.00 74.62 618 ASN A C 1
ATOM 4929 O O . ASN A 1 618 ? 52.315 -5.887 -28.954 1.00 74.62 618 ASN A O 1
ATOM 4933 N N . ASN A 1 619 ? 51.317 -3.921 -28.551 1.00 70.44 619 ASN A N 1
ATOM 4934 C CA . ASN A 1 619 ? 52.507 -3.285 -27.981 1.00 70.44 619 ASN A CA 1
ATOM 4935 C C . ASN A 1 619 ? 52.974 -3.963 -26.684 1.00 70.44 619 ASN A C 1
ATOM 4937 O O . ASN A 1 619 ? 54.177 -4.100 -26.450 1.00 70.44 619 ASN A O 1
ATOM 4941 N N . VAL A 1 620 ? 52.042 -4.401 -25.837 1.00 65.50 620 VAL A N 1
ATOM 4942 C CA . VAL A 1 620 ? 52.352 -5.145 -24.610 1.00 65.50 620 VAL A CA 1
ATOM 4943 C C . VAL A 1 620 ? 52.935 -6.517 -24.936 1.00 65.50 620 VAL A C 1
ATOM 4945 O O . VAL A 1 620 ? 53.968 -6.876 -24.368 1.00 65.50 620 VAL A O 1
ATOM 4948 N N . ALA A 1 621 ? 52.311 -7.259 -25.855 1.00 67.56 621 ALA A N 1
ATOM 4949 C CA . ALA A 1 621 ? 52.807 -8.553 -26.316 1.00 67.56 621 ALA A CA 1
ATOM 4950 C C . ALA A 1 621 ? 54.238 -8.420 -26.863 1.00 67.56 621 ALA A C 1
ATOM 4952 O O . ALA A 1 621 ? 55.134 -9.134 -26.425 1.00 67.56 621 ALA A O 1
ATOM 4953 N N . ASP A 1 622 ? 54.488 -7.408 -27.697 1.00 66.69 622 ASP A N 1
ATOM 4954 C CA . ASP A 1 622 ? 55.804 -7.099 -28.260 1.00 66.69 622 ASP A CA 1
ATOM 4955 C C . ASP A 1 622 ? 56.872 -6.800 -27.200 1.00 66.69 622 ASP A C 1
ATOM 4957 O O . ASP A 1 622 ? 58.019 -7.242 -27.310 1.00 66.69 622 ASP A O 1
ATOM 4961 N N . VAL A 1 623 ? 56.526 -6.014 -26.175 1.00 60.81 623 VAL A N 1
ATOM 4962 C CA . VAL A 1 623 ? 57.445 -5.668 -25.079 1.00 60.81 623 VAL A CA 1
ATOM 4963 C C . VAL A 1 623 ? 57.792 -6.898 -24.240 1.00 60.81 623 VAL A C 1
ATOM 4965 O O . VAL A 1 623 ? 58.933 -7.010 -23.780 1.00 60.81 623 VAL A O 1
ATOM 4968 N N . MET A 1 624 ? 56.832 -7.803 -24.062 1.00 58.75 624 MET A N 1
ATOM 4969 C CA . MET A 1 624 ? 56.990 -9.045 -23.309 1.00 58.75 624 MET A CA 1
ATOM 4970 C C . MET A 1 624 ? 57.755 -10.114 -24.109 1.00 58.75 624 MET A C 1
ATOM 4972 O O . MET A 1 624 ? 58.604 -10.789 -23.535 1.00 58.75 624 MET A O 1
ATOM 4976 N N . ASP A 1 625 ? 57.557 -10.199 -25.428 1.00 61.38 625 ASP A N 1
ATOM 4977 C CA . ASP A 1 625 ? 58.259 -11.140 -26.314 1.00 61.38 625 ASP A CA 1
ATOM 4978 C C . ASP A 1 625 ? 59.709 -10.711 -26.607 1.00 61.38 625 ASP A C 1
ATOM 4980 O O . ASP A 1 625 ? 60.629 -11.532 -26.602 1.00 61.38 625 ASP A O 1
ATOM 4984 N N . LYS A 1 626 ? 59.969 -9.409 -26.815 1.00 54.38 626 LYS A N 1
ATOM 4985 C CA . LYS A 1 626 ? 61.324 -8.882 -27.115 1.00 54.38 626 LYS A CA 1
ATOM 4986 C C . LYS A 1 626 ? 62.271 -8.906 -25.916 1.00 54.38 626 LYS A C 1
ATOM 4988 O O . LYS A 1 626 ? 63.473 -8.671 -26.063 1.00 54.38 626 LYS A O 1
ATOM 4993 N N . LYS A 1 627 ? 61.759 -9.166 -24.717 1.00 51.97 627 LYS A N 1
ATOM 4994 C CA . LYS A 1 627 ? 62.546 -9.253 -23.492 1.00 51.97 627 LYS A CA 1
ATOM 4995 C C . LYS A 1 627 ? 62.271 -10.595 -22.831 1.00 51.97 627 LYS A C 1
ATOM 4997 O O . LYS A 1 627 ? 61.291 -10.723 -22.118 1.00 51.97 627 LYS A O 1
ATOM 5002 N N . ASN A 1 628 ? 63.202 -11.539 -22.997 1.00 49.75 628 ASN A N 1
ATOM 5003 C CA . ASN A 1 628 ? 63.336 -12.839 -22.304 1.00 49.75 628 ASN A CA 1
ATOM 5004 C C . ASN A 1 628 ? 63.376 -12.739 -20.748 1.00 49.75 628 ASN A C 1
ATOM 5006 O O . ASN A 1 628 ? 64.186 -13.386 -20.090 1.00 49.75 628 ASN A O 1
ATOM 5010 N N . VAL A 1 629 ? 62.577 -11.878 -20.118 1.00 51.41 629 VAL A N 1
ATOM 5011 C CA . VAL A 1 629 ? 62.761 -11.439 -18.729 1.00 51.41 629 VAL A CA 1
ATOM 5012 C C . VAL A 1 629 ? 61.869 -12.212 -17.753 1.00 51.41 629 VAL A C 1
ATOM 5014 O O . VAL A 1 629 ? 62.144 -12.183 -16.559 1.00 51.41 629 VAL A O 1
ATOM 5017 N N . TYR A 1 630 ? 60.879 -12.992 -18.199 1.00 52.62 630 TYR A N 1
ATOM 5018 C CA . TYR A 1 630 ? 59.976 -13.686 -17.270 1.00 52.62 630 TYR A CA 1
ATOM 5019 C C . TYR A 1 630 ? 59.686 -15.133 -17.654 1.00 52.62 630 TYR A C 1
ATOM 5021 O O . TYR A 1 630 ? 58.665 -15.442 -18.245 1.00 52.62 630 TYR A O 1
ATOM 5029 N N . ARG A 1 631 ? 60.571 -16.040 -17.230 1.00 48.00 631 ARG A N 1
ATOM 5030 C CA . ARG A 1 631 ? 60.307 -17.492 -17.176 1.00 48.00 631 ARG A CA 1
ATOM 5031 C C . ARG A 1 631 ? 60.187 -18.046 -15.748 1.00 48.00 631 ARG A C 1
ATOM 5033 O O . ARG A 1 631 ? 60.188 -19.253 -15.573 1.00 48.00 631 ARG A O 1
ATOM 5040 N N . GLY A 1 632 ? 60.165 -17.192 -14.716 1.00 46.34 632 GLY A N 1
ATOM 5041 C CA . GLY A 1 632 ? 60.650 -17.633 -13.401 1.00 46.34 632 GLY A CA 1
ATOM 5042 C C . GLY A 1 632 ? 59.734 -17.611 -12.177 1.00 46.34 632 GLY A C 1
ATOM 5043 O O . GLY A 1 632 ? 59.979 -18.431 -11.301 1.00 46.34 632 GLY A O 1
ATOM 5044 N N . LYS A 1 633 ? 58.797 -16.663 -11.996 1.00 46.56 633 LYS A N 1
ATOM 5045 C CA . LYS A 1 633 ? 58.276 -16.428 -10.621 1.00 46.56 633 LYS A CA 1
ATOM 5046 C C . LYS A 1 633 ? 56.823 -15.996 -10.413 1.00 46.56 633 LYS A C 1
ATOM 5048 O O . LYS A 1 633 ? 56.409 -15.989 -9.261 1.00 46.56 633 LYS A O 1
ATOM 5053 N N . PHE A 1 634 ? 56.056 -15.651 -11.445 1.00 44.66 634 PHE A N 1
ATOM 5054 C CA . PHE A 1 634 ? 54.654 -15.222 -11.260 1.00 44.66 634 PHE A CA 1
ATOM 5055 C C . PHE A 1 634 ? 53.616 -16.133 -11.913 1.00 44.66 634 PHE A C 1
ATOM 5057 O O . PHE A 1 634 ? 52.446 -16.047 -11.563 1.00 44.66 634 PHE A O 1
ATOM 5064 N N . PHE A 1 635 ? 54.046 -17.029 -12.796 1.00 48.56 635 PHE A N 1
ATOM 5065 C CA . PHE A 1 635 ? 53.192 -18.038 -13.398 1.00 48.56 635 PHE A CA 1
ATOM 5066 C C . PHE A 1 635 ? 53.819 -19.396 -13.145 1.00 48.56 635 PHE A C 1
ATOM 5068 O O . PHE A 1 635 ? 55.021 -19.561 -13.368 1.00 48.56 635 PHE A O 1
ATOM 5075 N N . GLU A 1 636 ? 53.018 -20.361 -12.706 1.00 45.59 636 GLU A N 1
ATOM 5076 C CA . GLU A 1 636 ? 53.455 -21.755 -12.721 1.00 45.59 636 GLU A CA 1
ATOM 5077 C C . GLU A 1 636 ? 53.654 -22.240 -14.173 1.00 45.59 636 GLU A C 1
ATOM 5079 O O . GLU A 1 636 ? 54.457 -23.142 -14.380 1.00 45.59 636 GLU A O 1
ATOM 5084 N N . ASN A 1 637 ? 53.053 -21.577 -15.186 1.00 48.03 637 ASN A N 1
ATOM 5085 C CA . ASN A 1 637 ? 53.248 -21.861 -16.615 1.00 48.03 637 ASN A CA 1
ATOM 5086 C C . ASN A 1 637 ? 53.227 -20.599 -17.522 1.00 48.03 637 ASN A C 1
ATOM 5088 O O . ASN A 1 637 ? 52.310 -19.789 -17.458 1.00 48.03 637 ASN A O 1
ATOM 5092 N N . ASP A 1 638 ? 54.167 -20.488 -18.477 1.00 52.25 638 ASP A N 1
ATOM 5093 C CA . ASP A 1 638 ? 54.205 -19.501 -19.599 1.00 52.25 638 ASP A CA 1
ATOM 5094 C C . ASP A 1 638 ? 52.929 -19.521 -20.487 1.00 52.25 638 ASP A C 1
ATOM 5096 O O . ASP A 1 638 ? 52.697 -18.643 -21.318 1.00 52.25 638 ASP A O 1
ATOM 5100 N N . LEU A 1 639 ? 52.084 -20.539 -20.297 1.00 53.66 639 LEU A N 1
ATOM 5101 C CA . LEU A 1 639 ? 50.801 -20.742 -20.963 1.00 53.66 639 LEU A CA 1
ATOM 5102 C C . LEU A 1 639 ? 49.734 -19.724 -20.525 1.00 53.66 639 LEU A C 1
ATOM 5104 O O . LEU A 1 639 ? 48.964 -19.287 -21.372 1.00 53.66 639 LEU A O 1
ATOM 5108 N N . ASP A 1 640 ? 49.728 -19.270 -19.267 1.00 63.94 640 ASP A N 1
ATOM 5109 C CA . ASP A 1 640 ? 48.632 -18.440 -18.737 1.00 63.94 640 ASP A CA 1
ATOM 5110 C C . ASP A 1 640 ? 48.638 -17.011 -19.309 1.00 63.94 640 ASP A C 1
ATOM 5112 O O . ASP A 1 640 ? 47.591 -16.461 -19.641 1.00 63.94 640 ASP A O 1
ATOM 5116 N N . PHE A 1 641 ? 49.816 -16.401 -19.497 1.00 67.00 641 PHE A N 1
ATOM 5117 C CA . PHE A 1 641 ? 49.918 -15.061 -20.092 1.00 67.00 641 PHE A CA 1
ATOM 5118 C C . PHE A 1 641 ? 49.583 -15.059 -21.584 1.00 67.00 641 PHE A C 1
ATOM 5120 O O . PHE A 1 641 ? 48.826 -14.208 -22.053 1.00 67.00 641 PHE A O 1
ATOM 5127 N N . LYS A 1 642 ? 50.143 -16.017 -22.333 1.00 71.88 642 LYS A N 1
ATOM 5128 C CA . LYS A 1 642 ? 49.862 -16.172 -23.766 1.00 71.88 642 LYS A CA 1
ATOM 5129 C C . LYS A 1 642 ? 48.385 -16.456 -24.000 1.00 71.88 642 LYS A C 1
ATOM 5131 O O . LYS A 1 642 ? 47.824 -15.891 -24.933 1.00 71.88 642 LYS A O 1
ATOM 5136 N N . GLN A 1 643 ? 47.762 -17.246 -23.125 1.00 76.44 643 GLN A N 1
ATOM 5137 C CA . GLN A 1 643 ? 46.326 -17.486 -23.156 1.00 76.44 643 GLN A CA 1
ATOM 5138 C C . GLN A 1 643 ? 45.536 -16.199 -22.893 1.00 76.44 643 GLN A C 1
ATOM 5140 O O . GLN A 1 643 ? 44.692 -15.859 -23.706 1.00 76.44 643 GLN A O 1
ATOM 5145 N N . ILE A 1 644 ? 45.870 -15.410 -21.862 1.00 73.38 644 ILE A N 1
ATOM 5146 C CA . ILE A 1 644 ? 45.186 -14.128 -21.591 1.00 73.38 644 ILE A CA 1
ATOM 5147 C C . ILE A 1 644 ? 45.301 -13.162 -22.783 1.00 73.38 644 ILE A C 1
ATOM 5149 O O . ILE A 1 644 ? 44.319 -12.519 -23.151 1.00 73.38 644 ILE A O 1
ATOM 5153 N N . ILE A 1 645 ? 46.476 -13.041 -23.410 1.00 75.69 645 ILE A N 1
ATOM 5154 C CA . ILE A 1 645 ? 46.657 -12.189 -24.598 1.00 75.69 645 ILE A CA 1
ATOM 5155 C C . ILE A 1 645 ? 45.868 -12.731 -25.797 1.00 75.69 645 ILE A C 1
ATOM 5157 O O . ILE A 1 645 ? 45.260 -11.947 -26.526 1.00 75.69 645 ILE A O 1
ATOM 5161 N N . GLN A 1 646 ? 45.852 -14.051 -25.999 1.00 81.56 646 GLN A N 1
ATOM 5162 C CA . GLN A 1 646 ? 45.080 -14.688 -27.064 1.00 81.56 646 GLN A CA 1
ATOM 5163 C C . GLN A 1 646 ? 43.570 -14.504 -26.857 1.00 81.56 646 GLN A C 1
ATOM 5165 O O . GLN A 1 646 ? 42.886 -14.119 -27.800 1.00 81.56 646 GLN A O 1
ATOM 5170 N N . ASP A 1 647 ? 43.068 -14.682 -25.634 1.00 81.19 647 ASP A N 1
ATOM 5171 C CA . ASP A 1 647 ? 41.661 -14.483 -25.274 1.00 81.19 647 ASP A CA 1
ATOM 5172 C C . ASP A 1 647 ? 41.220 -13.039 -25.554 1.00 81.19 647 ASP A C 1
ATOM 5174 O O . ASP A 1 647 ? 40.161 -12.804 -26.132 1.00 81.19 647 ASP A O 1
ATOM 5178 N N . ASN A 1 648 ? 42.063 -12.055 -25.218 1.00 77.25 648 ASN A N 1
ATOM 5179 C CA . ASN A 1 648 ? 41.788 -10.645 -25.501 1.00 77.25 648 ASN A CA 1
ATOM 5180 C C . ASN A 1 648 ? 41.866 -10.313 -27.008 1.00 77.25 648 ASN A C 1
ATOM 5182 O O . ASN A 1 648 ? 41.125 -9.455 -27.485 1.00 77.25 648 ASN A O 1
ATOM 5186 N N . ARG A 1 649 ? 42.718 -10.994 -27.789 1.00 82.56 649 ARG A N 1
ATOM 5187 C CA . ARG A 1 649 ? 42.765 -10.845 -29.258 1.00 82.56 649 ARG A CA 1
ATOM 5188 C C . ARG A 1 649 ? 41.544 -11.449 -29.946 1.00 82.56 649 ARG A C 1
ATOM 5190 O O . ARG A 1 649 ? 40.988 -10.815 -30.841 1.00 82.56 649 ARG A O 1
ATOM 5197 N N . GLU A 1 650 ? 41.124 -12.645 -29.539 1.00 84.00 650 GLU A N 1
ATOM 5198 C CA . GLU A 1 650 ? 39.901 -13.265 -30.064 1.00 84.00 650 GLU A CA 1
ATOM 5199 C C . GLU A 1 650 ? 38.669 -12.439 -29.689 1.00 84.00 650 GLU A C 1
ATOM 5201 O O . GLU A 1 650 ? 37.812 -12.218 -30.540 1.00 84.00 650 GLU A O 1
ATOM 5206 N N . MET A 1 651 ? 38.633 -11.870 -28.481 1.00 81.94 651 MET A N 1
ATOM 5207 C CA . MET A 1 651 ? 37.601 -10.910 -28.096 1.00 81.94 651 MET A CA 1
ATOM 5208 C C . MET A 1 651 ? 37.562 -9.691 -29.029 1.00 81.94 651 MET A C 1
ATOM 5210 O O . MET A 1 651 ? 36.496 -9.334 -29.524 1.00 81.94 651 MET A O 1
ATOM 5214 N N . VAL A 1 652 ? 38.706 -9.042 -29.290 1.00 80.50 652 VAL A N 1
ATOM 5215 C CA . VAL A 1 652 ? 38.766 -7.895 -30.216 1.00 80.50 652 VAL A CA 1
ATOM 5216 C C . VAL A 1 652 ? 38.228 -8.279 -31.590 1.00 80.50 652 VAL A C 1
ATOM 5218 O O . VAL A 1 652 ? 37.479 -7.519 -32.199 1.00 80.50 652 VAL A O 1
ATOM 5221 N N . LYS A 1 653 ? 38.595 -9.462 -32.081 1.00 85.38 653 LYS A N 1
ATOM 5222 C CA . LYS A 1 653 ? 38.147 -9.970 -33.376 1.00 85.38 653 LYS A CA 1
ATOM 5223 C C . LYS A 1 653 ? 36.637 -10.228 -33.404 1.00 85.38 653 LYS A C 1
ATOM 5225 O O . LYS A 1 653 ? 35.997 -9.834 -34.375 1.00 85.38 653 LYS A O 1
ATOM 5230 N N . ASP A 1 654 ? 36.077 -10.834 -32.359 1.00 83.81 654 ASP A N 1
ATOM 5231 C CA . ASP A 1 654 ? 34.632 -11.055 -32.217 1.00 83.81 654 ASP A CA 1
ATOM 5232 C C . ASP A 1 654 ? 33.871 -9.721 -32.151 1.00 83.81 654 ASP A C 1
ATOM 5234 O O . ASP A 1 654 ? 32.992 -9.468 -32.973 1.00 83.81 654 ASP A O 1
ATOM 5238 N N . LEU A 1 655 ? 34.263 -8.800 -31.262 1.00 80.75 655 LEU A N 1
ATOM 5239 C CA . LEU A 1 655 ? 33.641 -7.472 -31.151 1.00 80.75 655 LEU A CA 1
ATOM 5240 C C . LEU A 1 655 ? 33.715 -6.685 -32.467 1.00 80.75 655 LEU A C 1
ATOM 5242 O O . LEU A 1 655 ? 32.736 -6.057 -32.866 1.00 80.75 655 LEU A O 1
ATOM 5246 N N . ARG A 1 656 ? 34.841 -6.769 -33.184 1.00 83.19 656 ARG A N 1
ATOM 5247 C CA . ARG A 1 656 ? 35.007 -6.148 -34.503 1.00 83.19 656 ARG A CA 1
ATOM 5248 C C . ARG A 1 656 ? 34.099 -6.773 -35.560 1.00 83.19 656 ARG A C 1
ATOM 5250 O O . ARG A 1 656 ? 33.561 -6.042 -36.386 1.00 83.19 656 ARG A O 1
ATOM 5257 N N . SER A 1 657 ? 33.931 -8.096 -35.544 1.00 85.69 657 SER A N 1
ATOM 5258 C CA . SER A 1 657 ? 32.983 -8.782 -36.430 1.00 85.69 657 SER A CA 1
ATOM 5259 C C . SER A 1 657 ? 31.563 -8.283 -36.180 1.00 85.69 657 SER A C 1
ATOM 5261 O O . SER A 1 657 ? 30.919 -7.825 -37.117 1.00 85.69 657 SER A O 1
ATOM 5263 N N . ASN A 1 658 ? 31.129 -8.244 -34.914 1.00 82.44 658 ASN A N 1
ATOM 5264 C CA . ASN A 1 658 ? 29.795 -7.760 -34.551 1.00 82.44 658 ASN A CA 1
ATOM 5265 C C . ASN A 1 658 ? 29.574 -6.298 -34.994 1.00 82.44 658 ASN A C 1
ATOM 5267 O O . ASN A 1 658 ? 28.531 -5.986 -35.559 1.00 82.44 658 ASN A O 1
ATOM 5271 N N . LEU A 1 659 ? 30.556 -5.401 -34.814 1.00 82.75 659 LEU A N 1
ATOM 5272 C CA . LEU A 1 659 ? 30.455 -4.007 -35.284 1.00 82.75 659 LEU A CA 1
ATOM 5273 C C . LEU A 1 659 ? 30.313 -3.898 -36.812 1.00 82.75 659 LEU A C 1
ATOM 5275 O O . LEU A 1 659 ? 29.562 -3.053 -37.298 1.00 82.75 659 LEU A O 1
ATOM 5279 N N . ASN A 1 660 ? 30.998 -4.754 -37.575 1.00 84.81 660 ASN A N 1
ATOM 5280 C CA . ASN A 1 660 ? 30.845 -4.801 -39.032 1.00 84.81 660 ASN A CA 1
ATOM 5281 C C . ASN A 1 660 ? 29.470 -5.345 -39.448 1.00 84.81 660 ASN A C 1
ATOM 5283 O O . ASN A 1 660 ? 28.872 -4.835 -40.399 1.00 84.81 660 ASN A O 1
ATOM 5287 N N . ASP A 1 661 ? 28.951 -6.339 -38.728 1.00 83.38 661 ASP A N 1
ATOM 5288 C CA . ASP A 1 661 ? 27.619 -6.897 -38.968 1.00 83.38 661 ASP A CA 1
ATOM 5289 C C . ASP A 1 661 ? 26.528 -5.848 -38.683 1.00 83.38 661 ASP A C 1
ATOM 5291 O O . ASP A 1 661 ? 25.607 -5.670 -39.486 1.00 83.38 661 ASP A O 1
ATOM 5295 N N . ILE A 1 662 ? 26.673 -5.066 -37.603 1.00 83.19 662 ILE A N 1
ATOM 5296 C CA . ILE A 1 662 ? 25.796 -3.919 -37.308 1.00 83.19 662 ILE A CA 1
ATOM 5297 C C . ILE A 1 662 ? 25.876 -2.889 -38.441 1.00 83.19 662 ILE A C 1
ATOM 5299 O O . ILE A 1 662 ? 24.842 -2.468 -38.954 1.00 83.19 662 ILE A O 1
ATOM 5303 N N . ARG A 1 663 ? 27.083 -2.520 -38.895 1.00 82.44 663 ARG A N 1
ATOM 5304 C CA . ARG A 1 663 ? 27.267 -1.545 -39.986 1.00 82.44 663 ARG A CA 1
ATOM 5305 C C . ARG A 1 663 ? 26.650 -2.007 -41.308 1.00 82.44 663 ARG A C 1
ATOM 5307 O O . ARG A 1 663 ? 26.152 -1.192 -42.076 1.00 82.44 663 ARG A O 1
ATOM 5314 N N . THR A 1 664 ? 26.653 -3.311 -41.565 1.00 81.94 664 THR A N 1
ATOM 5315 C CA . THR A 1 664 ? 25.985 -3.895 -42.738 1.00 81.94 664 THR A CA 1
ATOM 5316 C C . THR A 1 664 ? 24.465 -3.766 -42.640 1.00 81.94 664 THR A C 1
ATOM 5318 O O . THR A 1 664 ? 23.809 -3.658 -43.662 1.00 81.94 664 THR A O 1
ATOM 5321 N N . SER A 1 665 ? 23.918 -3.718 -41.424 1.00 76.81 665 SER A N 1
ATOM 5322 C CA . SER A 1 665 ? 22.477 -3.587 -41.160 1.00 76.81 665 SER A CA 1
ATOM 5323 C C . SER A 1 665 ? 21.978 -2.134 -41.215 1.00 76.81 665 SER A C 1
ATOM 5325 O O . SER A 1 665 ? 20.775 -1.903 -41.158 1.00 76.81 665 SER A O 1
ATOM 5327 N N . LEU A 1 666 ? 22.894 -1.157 -41.291 1.00 74.69 666 LEU A N 1
ATOM 5328 C CA . LEU A 1 666 ? 22.586 0.268 -41.483 1.00 74.69 666 LEU A CA 1
ATOM 5329 C C . LEU A 1 666 ? 22.396 0.657 -42.960 1.00 74.69 666 LEU A C 1
ATOM 5331 O O . LEU A 1 666 ? 21.815 1.709 -43.228 1.00 74.69 666 LEU A O 1
ATOM 5335 N N . ASN A 1 667 ? 22.924 -0.153 -43.886 1.00 62.34 667 ASN A N 1
ATOM 5336 C CA . ASN A 1 667 ? 22.861 0.046 -45.339 1.00 62.34 667 ASN A CA 1
ATOM 5337 C C . ASN A 1 667 ? 21.777 -0.837 -45.953 1.00 62.34 667 ASN A C 1
ATOM 5339 O O . ASN A 1 667 ? 21.205 -0.409 -46.981 1.00 62.34 667 ASN A O 1
#

Secondary structure (DSSP, 8-state):
--HHHHHHHHHHHHHHHHHHHHHHHHHHHHHHHS-TT--S---GGG--HHHHHHHHHHHEEE--TTTS-TT-SEEEEEES-TT-HHHHHHHHHTHHHHHHTT--EEEEEEE--HHHHHHHHHHHHH--TTTTHHHHTTSS-HHHHHHHHHHHHHTT-EEEEEEPPGGGS-TTS-HHHHHHHHHHHHHHHHHHHTTSTT--EEEEEEGGG-STTTHHHHHHHTT--EEEEEEEETTPBPSS--TT---B-HHHHHHHHTT-TTS-EEEE-TTSSSSSEEEEEPPPPTTHHHHHHHHHHTT-TT--------S--TTTTSSSSS-PPPEEEE-GGG----TTTHHHHHHHHHHHHHHT-TTS-HHHHHHHHHHHHHHHHHHSTTT--EEEEEEEETTTTEEEEEEE--TTSPP-HHHHTTTTEEEEEEEHHHHHHHH--GGGS-SSGGGSPP----B-TTSTTHHHHHHHHHHHHHH-GGGEEE---SSS--EEEE-TT--SS-EEEEE-GGGBPPPHHHHHHHHHHHHHHHHHHHHHHHHHHHHHHHH-TTS-HHHHHHHHHHHHHHHHHHHHHHHHHTTHHHHHHHHHHTT-PPPHHHHHHHHHHHHHHHHHHHHHHHHHHHHHHS----SSSS-S-THHHHHHHHHHHHHHHHHHHHHHHHHHTT-

pLDDT: mean 75.8, std 16.56, range [23.77, 97.69]